Protein AF-A0A955KUT0-F1 (afdb_monomer)

Nearest PDB structures (foldseek):
  3pyw-assembly1_A  TM=8.308E-01  e=7.543E-10  Bacillus anthracis
  6bt4-assembly1_A  TM=8.198E-01  e=1.229E-08  Bacillus anthracis
  7sv6-assembly1_A  TM=7.971E-01  e=4.943E-06  Paenibacillus alvei
  6cwi-assembly1_A  TM=7.310E-01  e=2.730E-06  Paenibacillus alvei
  7sv5-assembly2_B  TM=7.767E-01  e=2.181E-05  Paenibacillus alvei

Radius of gyration: 27.47 Å; Cα contacts (8 Å, |Δi|>4): 1047; chains: 1; bounding box: 74×102×63 Å

Mean predicted aligned error: 16.3 Å

Solvent-accessible surface area (backbone atoms only — not comparable to full-atom values): 28575 Å² total; per-residue (Å²): 136,85,90,85,89,86,88,87,82,87,88,79,90,79,84,79,80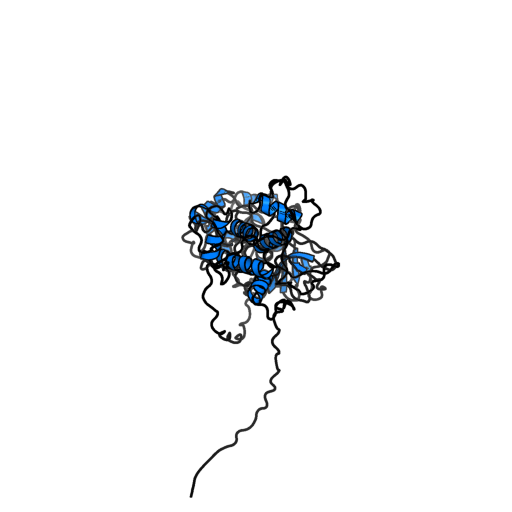,84,79,74,81,82,74,77,82,66,83,71,27,72,72,32,82,90,40,94,42,32,67,27,47,49,42,27,29,61,77,24,66,49,72,46,48,56,48,100,84,67,49,76,62,48,33,62,54,45,82,40,66,34,26,38,36,56,49,43,39,50,49,41,50,53,64,67,74,71,89,70,101,59,92,76,76,81,74,34,80,73,62,48,90,86,42,94,46,31,64,38,53,51,50,36,39,77,67,63,33,40,87,59,46,97,87,38,29,65,54,48,82,42,67,31,25,41,38,61,50,44,45,34,54,45,48,67,71,45,95,75,60,55,82,83,27,67,65,90,56,92,28,78,73,49,51,97,84,45,89,48,40,23,53,52,45,47,37,44,74,71,61,50,46,81,62,48,97,86,40,33,63,59,51,82,42,68,31,28,41,29,58,50,26,36,34,50,32,48,52,48,45,35,69,75,73,44,77,80,77,81,78,89,72,84,82,78,83,77,79,79,85,70,86,78,74,84,76,56,49,78,77,28,42,65,54,90,82,21,43,63,23,26,26,82,23,82,49,35,32,79,46,63,83,50,54,70,29,94,61,24,69,45,34,50,52,54,40,41,71,80,31,58,32,34,35,72,46,39,29,27,85,71,76,35,26,48,35,69,48,79,41,54,73,80,49,68,49,24,54,64,49,40,77,42,46,82,44,24,65,76,59,93,71,40,43,61,62,58,96,81,57,57,61,22,67,80,85,54,14,36,34,36,36,32,27,49,70,73,28,33,39,38,33,25,14,47,52,41,86,65,71,90,29,36,41,25,37,19,26,32,73,44,59,22,71,42,80,78,67,63,59,80,70,20,39,27,50,26,50,5,22,38,68,60,74,67,17,39,49,44,66,74,33,35,72,72,58,52,50,54,37,18,33,30,27,21,29,68,64,44,11,44,20,19,19,62,77,21,27,11,49,88,37,88,39,79,53,87,47,34,42,33,19,25,41,39,35,27,37,44,86,83,62,82,59,84,88,50,53,73,48,36,33,25,53,52,55,18,23,31,35,33,8,30,32,31,34,36,79,38,61,30,45,30,32,42,20,38,47,40,73,81,46,53,56,75,47,45,49,56,40,51,74,42,46,48,83,50,46,45,29,39,58,77,69,67,82,44,114

pLDDT: mean 85.84, std 17.96, range [28.67, 98.88]

Foldseek 3Di:
DDDDDDDDDDDDDDDDDPDDDDDDCQLQLVACVPPPLNVLVSLLCLQQVDAADADPVRHGPSHNQQFDFDFLLSLLVSLCSNLVDDDDPDDQDQQAPPADPPDPSNRSVSVLCVLVLDDDDPVSHNRRGDGDFQLNSLSNNDSSQDPDDLVVQLDDDQAPPLDSPDPSRSSVSVCVVLVLDDPDPVRHNPRGHGDGSSNSSSSSSSSSCCRVPNHDDPDDDDDDDDDDDDPDDQAAQVLADDDLRFGQAGCPALFQAWCLPFAFDPLFVLQLVQLVVQPFFAAEQAFQPLQGFFAEEEDEPPQQFFAEAASVVSLADGDPSHHSADLPFDFRDDQFGKGWYAHSHQRKIKIFTRWDRDPPHIYTHHIYMDRSRDSDARAAAHDHSWQQSDDQQSQAAEPVQLVVLADRTAHEDAGQDAAQKAFPVGRHFDDPHHPPSHHGFFWFKAQRPPPDLPPADGSCSNVNVCSSTSNHGHTHNDRRNYTHHHHHNPGDVVNVVVSRPHTSVSMTTGDDGDMGD

Secondary structure (DSSP, 8-state):
-----------------------------TTTTTSTTHHHHHHHHHTT-----B-TTS-B-S---TTSBPBHHHHHHHHHHHHT----SS------TT--TTSTTHHHHHHHHHTTS----TTS---TTSBPBHHHHHHHHHHHHS---GGGG-SPPSSTT--TT-TTHHHHHHHHHTTS----TTS---TTSBPBHHHHHHHHHHHHHHHHH-SPPSSPPP-PPPPPPPPPPPP--TT--EETTEESS-TTSTTT---TTSPBPTTHHHHHHHHHTT-SB-EEE--TTSSSSB-EEEE-TTSPPB-EEESSGGGS---TT-B---TTPPPPSSSS--EEEEETTTTEEEEEES-EE-SSSEEESEEEEEETT--PPPPTT---SSTTS--TGGG-B-HHHHHHT---SPEEEEES---S-B-TT----------TTSPPBT-EEEE-TTS--TT--HHHHHHHHHHHHT-EEEEEESSTTEEEBB--TT--HHHHHGGGGSBGGGEEEBP-S--B-

Sequence (517 aa):
MKTKIAALLSGLTLFVAMLTPSMAVVADFTDTQTHWGKEYVNYVHAECGIDGYKDANGNLLYQFRPDNTITRAELVAMTLKCHGGKDHDGVIINPFSDVQNSDWFYYPAMFAYGFNWIEGYTDGTFKPHQNINRAEALKIIIEAYTDFDSAGWDGDSNYTDVNNNLWAKAYINYASSKNYVSGYSDGTFRPGNNITRAEAAKILSLIHEETTYGNPAPEPQPEQEEPEPTPEEPVNTAGSPTVEGCPVFPSDNPWNTDISSYPVHENSDNYIASILAGRETLHPDFGGNGEYGIPYVTVNGDQPKVPVEAYYGDESDLPAEGYPIPADAPVEGGSDKHVLVIDTDNCMLYETWDSTYVGPGWSVGSAAIFDLMSNALRPDGWTSADAAGLPVFAGLIRYNEAEAGEINHAIRFTASHTQKAYIHPATHFASSSTDPNLPPMGLRLRLKADFDTSGYTGHAKVILEALKKYGMILADNGSDWYITGASDPRWDDDDLGQLKSVPGSAFEVVYTGELHT

Structure (mmCIF, N/CA/C/O backbone):
data_AF-A0A955KUT0-F1
#
_entry.id   AF-A0A955KUT0-F1
#
loop_
_atom_site.group_PDB
_atom_site.id
_atom_site.type_symbol
_atom_site.label_atom_id
_atom_site.label_alt_id
_atom_site.label_comp_id
_atom_site.label_asym_id
_atom_site.label_entity_id
_atom_site.label_seq_id
_atom_site.pdbx_PDB_ins_code
_atom_site.Cartn_x
_atom_site.Cartn_y
_atom_site.Cartn_z
_atom_site.occupancy
_atom_site.B_iso_or_equiv
_atom_site.auth_seq_id
_atom_site.auth_comp_id
_atom_site.auth_asym_id
_atom_site.auth_atom_id
_atom_site.pdbx_PDB_model_num
ATOM 1 N N . MET A 1 1 ? 31.287 -77.016 5.274 1.00 37.09 1 MET A N 1
ATOM 2 C CA . MET A 1 1 ? 32.047 -75.898 4.677 1.00 37.09 1 MET A CA 1
ATOM 3 C C . MET A 1 1 ? 31.038 -74.805 4.319 1.00 37.09 1 MET A C 1
ATOM 5 O O . MET A 1 1 ? 30.175 -75.076 3.506 1.00 37.09 1 MET A O 1
ATOM 9 N N . LYS A 1 2 ? 31.116 -73.648 4.997 1.00 35.78 2 LYS A N 1
ATOM 10 C CA . LYS A 1 2 ? 30.579 -72.308 4.642 1.00 35.78 2 LYS A CA 1
ATOM 11 C C . LYS A 1 2 ? 29.055 -72.091 4.415 1.00 35.78 2 LYS A C 1
ATOM 13 O O . LYS A 1 2 ? 28.543 -72.234 3.319 1.00 35.78 2 LYS A O 1
ATOM 18 N N . THR A 1 3 ? 28.384 -71.698 5.501 1.00 38.31 3 THR A N 1
ATOM 19 C CA . THR A 1 3 ? 27.603 -70.457 5.765 1.00 38.31 3 THR A CA 1
ATOM 20 C C . THR A 1 3 ? 26.960 -69.610 4.629 1.00 38.31 3 THR A C 1
ATOM 22 O O . THR A 1 3 ? 27.694 -69.057 3.818 1.00 38.31 3 THR A O 1
ATOM 25 N N . LYS A 1 4 ? 25.633 -69.346 4.735 1.00 37.31 4 LYS A N 1
ATOM 26 C CA . LYS A 1 4 ? 24.918 -68.033 4.925 1.00 37.31 4 LYS A CA 1
ATOM 27 C C . LYS A 1 4 ? 23.597 -67.843 4.124 1.00 37.31 4 LYS A C 1
ATOM 29 O O . LYS A 1 4 ? 23.610 -67.664 2.918 1.00 37.31 4 LYS A O 1
ATOM 34 N N . ILE A 1 5 ? 22.493 -67.863 4.885 1.00 42.00 5 ILE A N 1
ATOM 35 C CA . ILE A 1 5 ? 21.281 -66.998 4.960 1.00 42.00 5 ILE A CA 1
ATOM 36 C C . ILE A 1 5 ? 21.056 -65.915 3.875 1.00 42.00 5 ILE A C 1
ATOM 38 O O . ILE A 1 5 ? 21.932 -65.075 3.704 1.00 42.00 5 ILE A O 1
ATOM 42 N N . ALA A 1 6 ? 19.823 -65.821 3.333 1.00 32.72 6 ALA A N 1
ATOM 43 C CA . ALA A 1 6 ? 18.983 -64.597 3.322 1.00 32.72 6 ALA A CA 1
ATOM 44 C C . ALA A 1 6 ? 17.555 -64.854 2.781 1.00 32.72 6 ALA A C 1
ATOM 46 O O . ALA A 1 6 ? 17.366 -65.621 1.841 1.00 32.72 6 ALA A O 1
ATOM 47 N N . ALA A 1 7 ? 16.568 -64.216 3.419 1.00 36.62 7 ALA A N 1
ATOM 48 C CA . ALA A 1 7 ? 15.127 -64.302 3.176 1.00 36.62 7 ALA A CA 1
ATOM 49 C C . ALA A 1 7 ? 14.648 -63.321 2.083 1.00 36.62 7 ALA A C 1
ATOM 51 O O . ALA A 1 7 ? 15.229 -62.250 1.928 1.00 36.62 7 ALA A O 1
ATOM 52 N N . LEU A 1 8 ? 13.563 -63.669 1.376 1.00 35.00 8 LEU A N 1
ATOM 53 C CA . LEU A 1 8 ? 12.829 -62.788 0.457 1.00 35.00 8 LEU A CA 1
ATOM 54 C C . LEU A 1 8 ? 11.519 -62.321 1.115 1.00 35.00 8 LEU A C 1
ATOM 56 O O . LEU A 1 8 ? 10.716 -63.157 1.530 1.00 35.00 8 LEU A O 1
ATOM 60 N N . LEU A 1 9 ? 11.305 -61.002 1.167 1.00 34.81 9 LEU A N 1
ATOM 61 C CA . LEU A 1 9 ? 10.037 -60.347 1.508 1.00 34.81 9 LEU A CA 1
ATOM 62 C C . LEU A 1 9 ? 9.403 -59.739 0.242 1.00 34.81 9 LEU A C 1
ATOM 64 O O . LEU A 1 9 ? 10.104 -59.340 -0.686 1.00 34.81 9 LEU A O 1
ATOM 68 N N . SER A 1 10 ? 8.071 -59.711 0.230 1.00 35.06 10 SER A N 1
ATOM 69 C CA . SER A 1 10 ? 7.165 -59.346 -0.865 1.00 35.06 10 SER A CA 1
ATOM 70 C C . SER A 1 10 ? 7.257 -57.886 -1.319 1.00 35.06 10 SER A C 1
ATOM 72 O O . SER A 1 10 ? 7.332 -56.982 -0.490 1.00 35.06 10 SER A O 1
ATOM 74 N N . GLY A 1 11 ? 7.153 -57.670 -2.634 1.00 34.97 11 GLY A N 1
ATOM 75 C CA . GLY A 1 11 ? 7.090 -56.352 -3.263 1.00 34.97 11 GLY A CA 1
ATOM 76 C C . GLY A 1 11 ? 5.711 -55.690 -3.175 1.00 34.97 11 GLY A C 1
ATOM 77 O O . GLY A 1 11 ? 4.688 -56.329 -3.414 1.00 34.97 11 GLY A O 1
ATOM 78 N N . LEU A 1 12 ? 5.728 -54.390 -2.884 1.00 33.31 12 LEU A N 1
ATOM 79 C CA . LEU A 1 12 ? 4.635 -53.439 -3.063 1.00 33.31 12 LEU A CA 1
ATOM 80 C C . LEU A 1 12 ? 5.104 -52.438 -4.129 1.00 33.31 12 LEU A C 1
ATOM 82 O O . LEU A 1 12 ? 6.164 -51.832 -3.983 1.00 33.31 12 LEU A O 1
ATOM 86 N N . THR A 1 13 ? 4.375 -52.325 -5.236 1.00 36.69 13 THR A N 1
ATOM 87 C CA . THR A 1 13 ? 4.730 -51.450 -6.361 1.00 36.69 13 THR A CA 1
ATOM 88 C C . THR A 1 13 ? 4.128 -50.066 -6.120 1.00 36.69 13 THR A C 1
ATOM 90 O O . THR A 1 13 ? 2.911 -49.914 -6.172 1.00 36.69 13 THR A O 1
ATOM 93 N N . LEU A 1 14 ? 4.974 -49.076 -5.828 1.00 32.03 14 LEU A N 1
ATOM 94 C CA . LEU A 1 14 ? 4.592 -47.671 -5.675 1.00 32.03 14 LEU A CA 1
ATOM 95 C C . LEU A 1 14 ? 4.665 -46.982 -7.049 1.00 32.03 14 LEU A C 1
ATOM 97 O O . LEU A 1 14 ? 5.714 -46.995 -7.693 1.00 32.03 14 LEU A O 1
ATOM 101 N N . PHE A 1 15 ? 3.551 -46.413 -7.508 1.00 34.66 15 PHE A N 1
ATOM 102 C CA . PHE A 1 15 ? 3.504 -45.526 -8.671 1.00 34.66 15 PHE A CA 1
ATOM 103 C C . PHE A 1 15 ? 3.925 -44.130 -8.194 1.00 34.66 15 PHE A C 1
ATOM 105 O O . PHE A 1 15 ? 3.167 -43.467 -7.493 1.00 34.66 15 PHE A O 1
ATOM 112 N N . VAL A 1 16 ? 5.146 -43.705 -8.521 1.00 33.12 16 VAL A N 1
ATOM 113 C CA . VAL A 1 16 ? 5.598 -42.324 -8.296 1.00 33.12 16 VAL A CA 1
ATOM 114 C C . VAL A 1 16 ? 5.076 -41.484 -9.458 1.00 33.12 16 VAL A C 1
ATOM 116 O O . VAL A 1 16 ? 5.517 -41.657 -10.595 1.00 33.12 16 VAL A O 1
ATOM 119 N N . ALA A 1 17 ? 4.111 -40.606 -9.188 1.00 39.72 17 ALA A N 1
ATOM 120 C CA . ALA A 1 17 ? 3.784 -39.516 -10.094 1.00 39.72 17 ALA A CA 1
ATOM 121 C C . ALA A 1 17 ? 4.970 -38.542 -10.083 1.00 39.72 17 ALA A C 1
ATOM 123 O O . ALA A 1 17 ? 5.300 -37.980 -9.042 1.00 39.72 17 ALA A O 1
ATOM 124 N N . MET A 1 18 ? 5.653 -38.391 -11.219 1.00 35.41 18 MET A N 1
ATOM 125 C CA . MET A 1 18 ? 6.660 -37.345 -11.385 1.00 35.41 18 MET A CA 1
ATOM 126 C C . MET A 1 18 ? 5.935 -35.997 -11.400 1.00 35.41 18 MET A C 1
ATOM 128 O O . MET A 1 18 ? 5.370 -35.613 -12.422 1.00 35.41 18 MET A O 1
ATOM 132 N N . LEU A 1 19 ? 5.925 -35.308 -10.262 1.00 37.16 19 LEU A N 1
ATOM 133 C CA . LEU A 1 19 ? 5.653 -33.878 -10.207 1.00 37.16 19 LEU A CA 1
ATOM 134 C C . LEU A 1 19 ? 6.849 -33.172 -10.847 1.00 37.16 19 LEU A C 1
ATOM 136 O O . LEU A 1 19 ? 7.969 -33.234 -10.343 1.00 37.16 19 LEU A O 1
ATOM 140 N N . THR A 1 20 ? 6.631 -32.559 -12.005 1.00 31.55 20 THR A N 1
ATOM 141 C CA . THR A 1 20 ? 7.570 -31.582 -12.553 1.00 31.55 20 THR A CA 1
ATOM 142 C C . THR A 1 20 ? 7.417 -30.296 -11.743 1.00 31.55 20 THR A C 1
ATOM 144 O O . THR A 1 20 ? 6.287 -29.807 -11.665 1.00 31.55 20 THR A O 1
ATOM 147 N N . PRO A 1 21 ? 8.483 -29.736 -11.149 1.00 35.56 21 PRO A N 1
ATOM 148 C CA . PRO A 1 21 ? 8.384 -28.440 -10.494 1.00 35.56 21 PRO A CA 1
ATOM 149 C C . PRO A 1 21 ? 7.960 -27.384 -11.523 1.00 35.56 21 PRO A C 1
ATOM 151 O O . PRO A 1 21 ? 8.499 -27.329 -12.632 1.00 35.56 21 PRO A O 1
ATOM 154 N N . SER A 1 22 ? 6.963 -26.578 -11.158 1.00 36.75 22 SER A N 1
ATOM 155 C CA . SER A 1 22 ? 6.625 -25.357 -11.882 1.00 36.75 22 SER A CA 1
ATOM 156 C C . SER A 1 22 ? 7.764 -24.372 -11.653 1.00 36.75 22 SER A C 1
ATOM 158 O O . SER A 1 22 ? 7.984 -23.942 -10.526 1.00 36.75 22 SER A O 1
ATOM 160 N N . MET A 1 23 ? 8.529 -24.062 -12.699 1.00 35.06 23 MET A N 1
ATOM 161 C CA . MET A 1 23 ? 9.518 -22.993 -12.624 1.00 35.06 23 MET A CA 1
ATOM 162 C C . MET A 1 23 ? 8.781 -21.667 -12.445 1.00 35.06 23 MET A C 1
ATOM 164 O O . MET A 1 23 ? 7.916 -21.339 -13.259 1.00 35.06 23 MET A O 1
ATOM 168 N N . ALA A 1 24 ? 9.147 -20.900 -11.416 1.00 39.31 24 ALA A N 1
ATOM 169 C CA . ALA A 1 24 ? 8.944 -19.460 -11.436 1.00 39.31 24 ALA A CA 1
ATOM 170 C C . ALA A 1 24 ? 9.502 -18.948 -12.769 1.00 39.31 24 ALA A C 1
ATOM 172 O O . ALA A 1 24 ? 10.635 -19.277 -13.143 1.00 39.31 24 ALA A O 1
ATOM 173 N N . VAL A 1 25 ? 8.695 -18.214 -13.532 1.00 38.66 25 VAL A N 1
ATOM 174 C CA . VAL A 1 25 ? 9.178 -17.586 -14.758 1.00 38.66 25 VAL A CA 1
ATOM 175 C C . VAL A 1 25 ? 10.041 -16.410 -14.322 1.00 38.66 25 VAL A C 1
ATOM 177 O O . VAL A 1 25 ? 9.584 -15.279 -14.254 1.00 38.66 25 VAL A O 1
ATOM 180 N N . VAL A 1 26 ? 11.311 -16.688 -14.019 1.00 42.19 26 VAL A N 1
ATOM 181 C CA . VAL A 1 26 ? 12.374 -15.692 -14.154 1.00 42.19 26 VAL A CA 1
ATOM 182 C C . VAL A 1 26 ? 12.185 -15.115 -15.551 1.00 42.19 26 VAL A C 1
ATOM 184 O O . VAL A 1 26 ? 12.138 -15.888 -16.515 1.00 42.19 26 VAL A O 1
ATOM 187 N N . ALA A 1 27 ? 12.033 -13.800 -15.702 1.00 49.31 27 ALA A N 1
ATOM 188 C CA . ALA A 1 27 ? 12.147 -13.212 -17.027 1.00 49.31 27 ALA A CA 1
ATOM 189 C C . ALA A 1 27 ? 13.583 -13.443 -17.499 1.00 49.31 27 ALA A C 1
ATOM 191 O O . ALA A 1 27 ? 14.506 -12.690 -17.199 1.00 49.31 27 ALA A O 1
ATOM 192 N N . ASP A 1 28 ? 13.788 -14.560 -18.188 1.00 63.03 28 ASP A N 1
ATOM 193 C CA . ASP A 1 28 ? 15.094 -14.975 -18.652 1.00 63.03 28 ASP A CA 1
ATOM 194 C C . ASP A 1 28 ? 15.372 -14.167 -19.917 1.00 63.03 28 ASP A C 1
ATOM 196 O O . ASP A 1 28 ? 15.077 -14.593 -21.040 1.00 63.03 28 ASP A O 1
ATOM 200 N N . PHE A 1 29 ? 15.845 -12.926 -19.729 1.00 80.56 29 PHE A N 1
ATOM 201 C CA . PHE A 1 29 ? 16.262 -12.094 -20.845 1.00 80.56 29 PHE A CA 1
ATOM 202 C C . PHE A 1 29 ? 17.262 -12.899 -21.660 1.00 80.56 29 PHE A C 1
ATOM 204 O O . PHE A 1 29 ? 18.336 -13.298 -21.200 1.00 80.56 29 PHE A O 1
ATOM 211 N N . THR A 1 30 ? 16.877 -13.172 -22.900 1.00 84.25 30 THR A N 1
ATOM 212 C CA . THR A 1 30 ? 17.580 -14.137 -23.745 1.00 84.25 30 THR A CA 1
ATOM 213 C C . THR A 1 30 ? 19.044 -13.755 -23.967 1.00 84.25 30 THR A C 1
ATOM 215 O O . THR A 1 30 ? 19.879 -14.622 -24.215 1.00 84.25 30 THR A O 1
ATOM 218 N N . ASP A 1 31 ? 19.363 -12.468 -23.831 1.00 89.25 31 ASP A N 1
ATOM 219 C CA . ASP A 1 31 ? 20.676 -11.866 -24.012 1.00 89.25 31 ASP A CA 1
ATOM 220 C C . ASP A 1 31 ? 21.478 -11.648 -22.714 1.00 89.25 31 ASP A C 1
ATOM 222 O O . ASP A 1 31 ? 22.611 -11.173 -22.792 1.00 89.25 31 ASP A O 1
ATOM 226 N N . THR A 1 32 ? 20.962 -12.026 -21.536 1.00 88.06 32 THR A N 1
ATOM 227 C CA . THR A 1 32 ? 21.697 -11.915 -20.258 1.00 88.06 32 THR A CA 1
ATOM 228 C C . THR A 1 32 ? 22.049 -13.252 -19.613 1.00 88.06 32 THR A C 1
ATOM 230 O O . THR A 1 32 ? 22.862 -13.266 -18.693 1.00 88.06 32 THR A O 1
ATOM 233 N N . GLN A 1 33 ? 21.541 -14.379 -20.125 1.00 82.31 33 GLN A N 1
ATOM 234 C CA . GLN A 1 33 ? 21.724 -15.720 -19.543 1.00 82.31 33 GLN A CA 1
ATOM 235 C C . GLN A 1 33 ? 23.169 -16.083 -19.158 1.00 82.31 33 GLN A C 1
ATOM 237 O O . GLN A 1 33 ? 23.384 -16.775 -18.164 1.00 82.31 33 GLN A O 1
ATOM 242 N N . THR A 1 34 ? 24.161 -15.631 -19.932 1.00 83.75 34 THR A N 1
ATOM 243 C CA . THR A 1 34 ? 25.597 -15.856 -19.667 1.00 83.75 34 THR A CA 1
ATOM 244 C C . THR A 1 34 ? 26.372 -14.560 -19.412 1.00 83.75 34 THR A C 1
ATOM 246 O O . THR A 1 34 ? 27.602 -14.554 -19.463 1.00 83.75 34 THR A O 1
ATOM 249 N N . HIS A 1 35 ? 25.676 -13.439 -19.229 1.00 90.50 35 HIS A N 1
ATOM 250 C CA . HIS A 1 35 ? 26.270 -12.115 -19.077 1.00 90.50 35 HIS A CA 1
ATOM 251 C C . HIS A 1 35 ? 26.646 -11.861 -17.608 1.00 90.50 35 HIS A C 1
ATOM 253 O O . HIS A 1 35 ? 25.910 -12.242 -16.704 1.00 90.50 35 HIS A O 1
ATOM 259 N N . TRP A 1 36 ? 27.766 -11.173 -17.342 1.00 83.94 36 TRP A N 1
ATOM 260 C CA . TRP A 1 36 ? 28.232 -10.893 -15.967 1.00 83.94 36 TRP A CA 1
ATOM 261 C C . TRP A 1 36 ? 27.201 -10.123 -15.132 1.00 83.94 36 TRP A C 1
ATOM 263 O O . TRP A 1 36 ? 27.174 -10.221 -13.911 1.00 83.94 36 TRP A O 1
ATOM 273 N N . GLY A 1 37 ? 26.375 -9.333 -15.815 1.00 82.00 37 GLY A N 1
ATOM 274 C CA . GLY A 1 37 ? 25.331 -8.522 -15.214 1.00 82.00 37 GLY A CA 1
ATOM 275 C C . GLY A 1 37 ? 24.023 -9.262 -14.954 1.00 82.00 37 GLY A C 1
ATOM 276 O O . GLY A 1 37 ? 23.087 -8.601 -14.535 1.00 82.00 37 GLY A O 1
ATOM 277 N N . LYS A 1 38 ? 23.931 -10.573 -15.229 1.00 85.19 38 LYS A N 1
ATOM 278 C CA . LYS A 1 38 ? 22.680 -11.342 -15.134 1.00 85.19 38 LYS A CA 1
ATOM 279 C C . LYS A 1 38 ? 21.958 -11.111 -13.811 1.00 85.19 38 LYS A C 1
ATOM 281 O O . LYS A 1 38 ? 20.808 -10.703 -13.833 1.00 85.19 38 LYS A O 1
ATOM 286 N N . GLU A 1 39 ? 22.652 -11.307 -12.694 1.00 80.69 39 GLU A N 1
ATOM 287 C CA . GLU A 1 39 ? 22.048 -11.194 -11.363 1.00 80.69 39 GLU A CA 1
ATOM 288 C C . GLU A 1 39 ? 21.537 -9.777 -11.089 1.00 80.69 39 GLU A C 1
ATOM 290 O O . GLU A 1 39 ? 20.421 -9.606 -10.623 1.00 80.69 39 GLU A O 1
ATOM 295 N N . TYR A 1 40 ? 22.286 -8.745 -11.486 1.00 87.56 40 TYR A N 1
ATOM 296 C CA . TYR A 1 40 ? 21.843 -7.358 -11.327 1.00 87.56 40 TYR A CA 1
ATOM 297 C C . TYR A 1 40 ? 20.670 -7.005 -12.239 1.00 87.56 40 TYR A C 1
ATOM 299 O O . TYR A 1 40 ? 19.805 -6.230 -11.855 1.00 87.56 40 TYR A O 1
ATOM 307 N N . VAL A 1 41 ? 20.646 -7.549 -13.458 1.00 89.81 41 VAL A N 1
ATOM 308 C CA . VAL A 1 41 ? 19.535 -7.363 -14.395 1.00 89.81 41 VAL A CA 1
ATOM 309 C C . VAL A 1 41 ? 18.277 -8.039 -13.870 1.00 89.81 41 VAL A C 1
ATOM 311 O O . VAL A 1 41 ? 17.214 -7.431 -13.900 1.00 89.81 41 VAL A O 1
ATOM 314 N N . ASN A 1 42 ? 18.410 -9.268 -13.380 1.00 83.00 42 ASN A N 1
ATOM 315 C CA . ASN A 1 42 ? 17.316 -10.007 -12.770 1.00 83.00 42 ASN A CA 1
ATOM 316 C C . ASN A 1 42 ? 16.805 -9.275 -11.532 1.00 83.00 42 ASN A C 1
ATOM 318 O O . ASN A 1 42 ? 15.601 -9.111 -11.405 1.00 83.00 42 ASN A O 1
ATOM 322 N N . TYR A 1 43 ? 17.710 -8.758 -10.697 1.00 83.50 43 TYR A N 1
ATOM 323 C CA . TYR A 1 43 ? 17.361 -7.943 -9.540 1.00 83.50 43 TYR A CA 1
ATOM 324 C C . TYR A 1 43 ? 16.568 -6.704 -9.950 1.00 83.50 43 TYR A C 1
ATOM 326 O O . TYR A 1 43 ? 15.443 -6.532 -9.518 1.00 83.50 43 TYR A O 1
ATOM 334 N N . VAL A 1 44 ? 17.092 -5.840 -10.829 1.00 85.44 44 VAL A N 1
ATOM 335 C CA . VAL A 1 44 ? 16.349 -4.617 -11.190 1.00 85.44 44 VAL A CA 1
ATOM 336 C C . VAL A 1 44 ? 15.072 -4.912 -11.975 1.00 85.44 44 VAL A C 1
ATOM 338 O O . VAL A 1 44 ? 14.177 -4.074 -12.037 1.00 85.44 44 VAL A O 1
ATOM 341 N N . HIS A 1 45 ? 14.980 -6.076 -12.612 1.00 85.19 45 HIS A N 1
ATOM 342 C CA . HIS A 1 45 ? 13.739 -6.520 -13.216 1.00 85.19 45 HIS A CA 1
ATOM 343 C C . HIS A 1 45 ? 12.712 -6.920 -12.154 1.00 85.19 45 HIS A C 1
ATOM 345 O O . HIS A 1 45 ? 11.594 -6.432 -12.236 1.00 85.19 45 HIS A O 1
ATOM 351 N N . ALA A 1 46 ? 13.112 -7.738 -11.179 1.00 75.19 46 ALA A N 1
ATOM 352 C CA . ALA A 1 46 ? 12.244 -8.286 -10.139 1.00 75.19 46 ALA A CA 1
ATOM 353 C C . ALA A 1 46 ? 11.899 -7.289 -9.022 1.00 75.19 46 ALA A C 1
ATOM 355 O O . ALA A 1 46 ? 10.805 -7.323 -8.496 1.00 75.19 46 ALA A O 1
ATOM 356 N N . GLU A 1 47 ? 12.819 -6.401 -8.655 1.00 80.19 47 GLU A N 1
ATOM 357 C CA . GLU A 1 47 ? 12.643 -5.485 -7.516 1.00 80.19 47 GLU A CA 1
ATOM 358 C C . GLU A 1 47 ? 12.226 -4.081 -7.965 1.00 80.19 47 GLU A C 1
ATOM 360 O O . GLU A 1 47 ? 11.673 -3.298 -7.203 1.00 80.19 47 GLU A O 1
ATOM 365 N N . CYS A 1 48 ? 12.528 -3.728 -9.217 1.00 82.94 48 CYS A N 1
ATOM 366 C CA . CYS A 1 48 ? 12.306 -2.384 -9.750 1.00 82.94 48 CYS A CA 1
ATOM 367 C C . CYS A 1 48 ? 11.422 -2.374 -11.005 1.00 82.94 48 CYS A C 1
ATOM 369 O O . CYS A 1 48 ? 11.270 -1.332 -11.654 1.00 82.94 48 CYS A O 1
ATOM 371 N N . GLY A 1 49 ? 10.891 -3.530 -11.420 1.00 83.44 49 GLY A N 1
ATOM 372 C CA . GLY A 1 49 ? 10.099 -3.684 -12.639 1.00 83.44 49 GLY A CA 1
ATOM 373 C C . GLY A 1 49 ? 10.828 -3.248 -13.916 1.00 83.44 49 GLY A C 1
ATOM 374 O O . GLY A 1 49 ? 10.189 -2.873 -14.904 1.00 83.44 49 GLY A O 1
ATOM 375 N N . ILE A 1 50 ? 12.163 -3.172 -13.938 1.00 87.56 50 ILE A N 1
ATOM 376 C CA . ILE A 1 50 ? 12.895 -2.683 -15.112 1.00 87.56 50 ILE A CA 1
ATOM 377 C C . ILE A 1 50 ? 12.878 -3.760 -16.201 1.00 87.56 50 ILE A C 1
ATOM 379 O O . ILE A 1 50 ? 13.666 -4.703 -16.214 1.00 87.56 50 ILE A O 1
ATOM 383 N N . ASP A 1 51 ? 11.984 -3.569 -17.165 1.00 82.81 51 ASP A N 1
ATOM 384 C CA . ASP A 1 51 ? 11.839 -4.443 -18.322 1.00 82.81 51 ASP A CA 1
ATOM 385 C C . ASP A 1 51 ? 12.981 -4.314 -19.341 1.00 82.81 51 ASP A C 1
ATOM 387 O O . ASP A 1 51 ? 13.764 -3.353 -19.388 1.00 82.81 51 ASP A O 1
ATOM 391 N N . GLY A 1 52 ? 13.018 -5.293 -20.241 1.00 80.62 52 GLY A N 1
ATOM 392 C CA . GLY A 1 52 ? 13.752 -5.216 -21.495 1.00 80.62 52 GLY A CA 1
ATOM 393 C C . GLY A 1 52 ? 13.058 -4.323 -22.526 1.00 80.62 52 GLY A C 1
ATOM 394 O O . GLY A 1 52 ? 12.025 -3.699 -22.289 1.00 80.62 52 GLY A O 1
ATOM 395 N N . TYR A 1 53 ? 13.632 -4.266 -23.722 1.00 80.75 53 TYR A N 1
ATOM 396 C CA . TYR A 1 53 ? 13.088 -3.439 -24.795 1.00 80.75 53 TYR A CA 1
ATOM 397 C C . TYR A 1 53 ? 11.763 -4.004 -25.316 1.00 80.75 53 TYR A C 1
ATOM 399 O O . TYR A 1 53 ? 11.594 -5.218 -25.425 1.00 80.75 53 TYR A O 1
ATOM 407 N N . LYS A 1 54 ? 10.850 -3.108 -25.696 1.00 81.12 54 LYS A N 1
ATOM 408 C CA . LYS A 1 54 ? 9.594 -3.441 -26.377 1.00 81.12 54 LYS A CA 1
ATOM 409 C C . LYS A 1 54 ? 9.725 -3.229 -27.889 1.00 81.12 54 LYS A C 1
ATOM 411 O O . LYS A 1 54 ? 10.557 -2.439 -28.346 1.00 81.12 54 LYS A O 1
ATOM 416 N N . ASP A 1 55 ? 8.939 -3.959 -28.673 1.00 78.62 55 ASP A N 1
ATOM 417 C CA . ASP A 1 55 ? 8.790 -3.714 -30.106 1.00 78.62 55 ASP A CA 1
ATOM 418 C C . ASP A 1 55 ? 7.911 -2.476 -30.377 1.00 78.62 55 ASP A C 1
ATOM 420 O O . ASP A 1 55 ? 7.381 -1.843 -29.464 1.00 78.62 55 ASP A O 1
ATOM 424 N N . ALA A 1 56 ? 7.746 -2.113 -31.652 1.00 75.62 56 ALA A N 1
ATOM 425 C CA . ALA A 1 56 ? 6.943 -0.953 -32.053 1.00 75.62 56 ALA A CA 1
ATOM 426 C C . ALA A 1 56 ? 5.442 -1.074 -31.712 1.00 75.62 56 ALA A C 1
ATOM 428 O O . ALA A 1 56 ? 4.726 -0.079 -31.787 1.00 75.62 56 ALA A O 1
ATOM 429 N N . ASN A 1 57 ? 4.972 -2.272 -31.358 1.00 73.44 57 ASN A N 1
ATOM 430 C CA . ASN A 1 57 ? 3.596 -2.551 -30.962 1.00 73.44 57 ASN A CA 1
ATOM 431 C C . ASN A 1 57 ? 3.452 -2.683 -29.435 1.00 73.44 57 ASN A C 1
ATOM 433 O O . ASN A 1 57 ? 2.363 -2.988 -28.961 1.00 73.44 57 ASN A O 1
ATOM 437 N N . GLY A 1 58 ? 4.531 -2.465 -28.672 1.00 71.25 58 GLY A N 1
ATOM 438 C CA . GLY A 1 58 ? 4.536 -2.549 -27.213 1.00 71.25 58 GLY A CA 1
ATOM 439 C C . GLY A 1 58 ? 4.807 -3.945 -26.644 1.00 71.25 58 GLY A C 1
ATOM 440 O O . GLY A 1 58 ? 4.808 -4.092 -25.424 1.00 71.25 58 GLY A O 1
ATOM 441 N N . ASN A 1 59 ? 5.089 -4.958 -27.472 1.00 76.06 59 ASN A N 1
ATOM 442 C CA . ASN A 1 59 ? 5.377 -6.309 -26.979 1.00 76.06 59 ASN A CA 1
ATOM 443 C C . ASN A 1 59 ? 6.800 -6.394 -26.422 1.00 76.06 59 ASN A C 1
ATOM 445 O O . ASN A 1 59 ? 7.739 -5.914 -27.060 1.00 76.06 59 ASN A O 1
ATOM 449 N N . LEU A 1 60 ? 6.985 -7.054 -25.277 1.00 77.31 60 LEU A N 1
ATOM 450 C CA . LEU A 1 60 ? 8.313 -7.317 -24.721 1.00 77.31 60 LEU A CA 1
ATOM 451 C C . LEU A 1 60 ? 9.145 -8.181 -25.681 1.00 77.31 60 LEU A C 1
ATOM 453 O O . LEU A 1 60 ? 8.713 -9.240 -26.131 1.00 77.31 60 LEU A O 1
ATOM 457 N N . LEU A 1 61 ? 10.371 -7.739 -25.969 1.00 80.19 61 LEU A N 1
ATOM 458 C CA . LEU A 1 61 ? 11.330 -8.493 -26.782 1.00 80.19 61 LEU A CA 1
ATOM 459 C C . LEU A 1 61 ? 12.091 -9.551 -25.973 1.00 80.19 61 LEU A C 1
ATOM 461 O O . LEU A 1 61 ? 12.876 -10.292 -26.561 1.00 80.19 61 LEU A O 1
ATOM 465 N N . TYR A 1 62 ? 11.930 -9.572 -24.642 1.00 81.50 62 TYR A N 1
ATOM 466 C CA . TYR A 1 62 ? 12.754 -10.359 -23.713 1.00 81.50 62 TYR A CA 1
ATOM 467 C C . TYR A 1 62 ? 14.262 -10.192 -23.981 1.00 81.50 62 TYR A C 1
ATOM 469 O O . TYR A 1 62 ? 15.050 -11.136 -23.901 1.00 81.50 62 TYR A O 1
ATOM 477 N N . GLN A 1 63 ? 14.658 -8.961 -24.324 1.00 85.75 63 GLN A N 1
ATOM 478 C CA . GLN A 1 63 ? 16.045 -8.539 -24.507 1.00 85.75 63 GLN A CA 1
ATOM 479 C C . GLN A 1 63 ? 16.324 -7.342 -23.611 1.00 85.75 63 GLN A C 1
ATOM 481 O O . GLN A 1 63 ? 15.716 -6.281 -23.791 1.00 85.75 63 GLN A O 1
ATOM 486 N N . PHE A 1 64 ? 17.260 -7.492 -22.682 1.00 89.19 64 PHE A N 1
ATOM 487 C CA . PHE A 1 64 ? 17.682 -6.400 -21.814 1.00 89.19 64 PHE A CA 1
ATOM 488 C C . PHE A 1 64 ? 18.680 -5.468 -22.507 1.00 89.19 64 PHE A C 1
ATOM 490 O O . PHE A 1 64 ? 18.752 -4.291 -22.180 1.00 89.19 64 PHE A O 1
ATOM 497 N N . ARG A 1 65 ? 19.427 -5.971 -23.495 1.00 93.31 65 ARG A N 1
ATOM 498 C CA . ARG A 1 65 ? 20.554 -5.327 -24.188 1.00 93.31 65 ARG A CA 1
ATOM 499 C C . ARG A 1 65 ? 21.611 -4.811 -23.204 1.00 93.31 65 ARG A C 1
ATOM 501 O O . ARG A 1 65 ? 21.865 -3.604 -23.151 1.00 93.31 65 ARG A O 1
ATOM 508 N N . PRO A 1 66 ? 22.230 -5.712 -22.418 1.00 92.44 66 PRO A N 1
ATOM 509 C CA . PRO A 1 66 ? 23.094 -5.346 -21.294 1.00 92.44 66 PRO A CA 1
ATOM 510 C C . PRO A 1 66 ? 24.322 -4.512 -21.694 1.00 92.44 66 PRO A C 1
ATOM 512 O O . PRO A 1 66 ? 24.742 -3.642 -20.932 1.00 92.44 66 PRO A O 1
ATOM 515 N N . ASP A 1 67 ? 24.855 -4.731 -22.898 1.00 93.25 67 ASP A N 1
ATOM 516 C CA . ASP A 1 67 ? 26.045 -4.045 -23.418 1.00 93.25 67 ASP A CA 1
ATOM 517 C C . ASP A 1 67 ? 25.736 -2.742 -24.172 1.00 93.25 67 ASP A C 1
ATOM 519 O O . ASP A 1 67 ? 26.651 -2.014 -24.568 1.00 93.25 67 ASP A O 1
ATOM 523 N N . ASN A 1 68 ? 24.457 -2.414 -24.376 1.00 94.25 68 ASN A N 1
ATOM 524 C CA . ASN A 1 68 ? 24.094 -1.147 -24.995 1.00 94.25 68 ASN A CA 1
ATOM 525 C C . ASN A 1 68 ? 24.348 0.005 -24.027 1.00 94.25 68 ASN A C 1
ATOM 527 O O . ASN A 1 68 ? 24.031 -0.075 -22.840 1.00 94.25 68 ASN A O 1
ATOM 531 N N . THR A 1 69 ? 24.853 1.117 -24.555 1.00 96.19 69 THR A N 1
ATOM 532 C CA . THR A 1 69 ? 24.846 2.387 -23.827 1.00 96.19 69 THR A CA 1
ATOM 533 C C . THR A 1 69 ? 23.418 2.894 -23.686 1.00 96.19 69 THR A C 1
ATOM 535 O O . THR A 1 69 ? 22.657 2.801 -24.650 1.00 96.19 69 THR A O 1
ATOM 538 N N . ILE A 1 70 ? 23.084 3.459 -22.529 1.00 96.12 70 ILE A N 1
ATOM 539 C CA . ILE A 1 70 ? 21.754 4.021 -22.265 1.00 96.12 70 ILE A CA 1
ATOM 540 C C . ILE A 1 70 ? 21.735 5.538 -22.391 1.00 96.12 70 ILE A C 1
ATOM 542 O O . ILE A 1 70 ? 22.727 6.227 -22.130 1.00 96.12 70 ILE A O 1
ATOM 546 N N . THR A 1 71 ? 20.577 6.057 -22.771 1.00 98.06 71 THR A N 1
ATOM 547 C CA . THR A 1 71 ? 20.307 7.489 -22.832 1.00 98.06 71 THR A CA 1
ATOM 548 C C . THR A 1 71 ? 20.023 8.078 -21.451 1.00 98.06 71 THR A C 1
ATOM 550 O O . THR A 1 71 ? 19.675 7.370 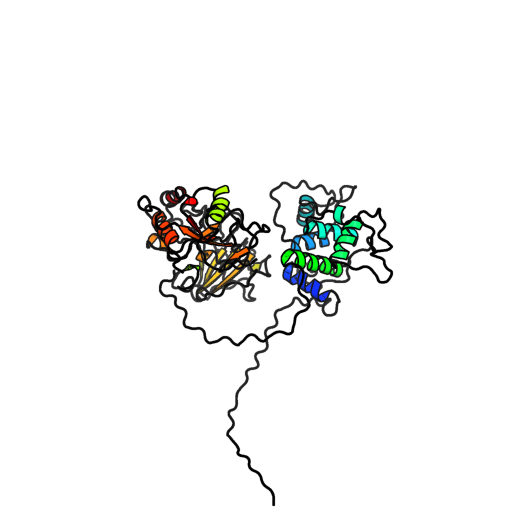-20.504 1.00 98.06 71 THR A O 1
ATOM 553 N N . ARG A 1 72 ? 20.149 9.404 -21.329 1.00 98.06 72 ARG A N 1
ATOM 554 C CA . ARG A 1 72 ? 19.789 10.138 -20.106 1.00 98.06 72 ARG A CA 1
ATOM 555 C C . ARG A 1 72 ? 18.329 9.920 -19.706 1.00 98.06 72 ARG A C 1
ATOM 557 O O . ARG A 1 72 ? 18.065 9.731 -18.524 1.00 98.06 72 ARG A O 1
ATOM 564 N N . ALA A 1 73 ? 17.405 9.910 -20.670 1.00 97.19 73 ALA A N 1
ATOM 565 C CA . ALA A 1 73 ? 15.991 9.644 -20.408 1.00 97.19 73 ALA A CA 1
ATOM 566 C C . ALA A 1 73 ? 15.756 8.223 -19.881 1.00 97.19 73 ALA A C 1
ATOM 568 O O . ALA A 1 73 ? 15.027 8.044 -18.911 1.00 97.19 73 ALA A O 1
ATOM 569 N N . GLU A 1 74 ? 16.401 7.220 -20.485 1.00 96.12 74 GLU A N 1
ATOM 570 C CA . GLU A 1 74 ? 16.299 5.827 -20.035 1.00 96.12 74 GLU A CA 1
ATOM 571 C C . GLU A 1 74 ? 16.862 5.641 -18.631 1.00 96.12 74 GLU A C 1
ATOM 573 O O . GLU A 1 74 ? 16.219 4.974 -17.828 1.00 96.12 74 GLU A O 1
ATOM 578 N N . LEU A 1 75 ? 18.011 6.250 -18.309 1.00 97.94 75 LEU A N 1
ATOM 579 C CA . LEU A 1 75 ? 18.554 6.153 -16.957 1.00 97.94 75 LEU A CA 1
ATOM 580 C C . LEU A 1 75 ? 17.611 6.792 -15.936 1.00 97.94 75 LEU A C 1
ATOM 582 O O . LEU A 1 75 ? 17.297 6.152 -14.945 1.00 97.94 75 LEU A O 1
ATOM 586 N N . VAL A 1 76 ? 17.143 8.022 -16.172 1.00 96.81 76 VAL A N 1
ATOM 587 C CA . VAL A 1 76 ? 16.247 8.708 -15.226 1.00 96.81 76 VAL A CA 1
ATOM 588 C C . VAL A 1 76 ? 14.948 7.927 -15.031 1.00 96.81 76 VAL A C 1
ATOM 590 O O . VAL A 1 76 ? 14.483 7.794 -13.905 1.00 96.81 76 VAL A O 1
ATOM 593 N N . ALA A 1 77 ? 14.393 7.357 -16.102 1.00 93.88 77 ALA A N 1
ATOM 594 C CA . ALA A 1 77 ? 13.215 6.504 -16.005 1.00 93.88 77 ALA A CA 1
ATOM 595 C C . ALA A 1 77 ? 13.491 5.208 -15.231 1.00 93.88 77 ALA A C 1
ATOM 597 O O . ALA A 1 77 ? 12.673 4.824 -14.403 1.00 93.88 77 ALA A O 1
ATOM 598 N N . MET A 1 78 ? 14.641 4.558 -15.452 1.00 95.06 78 MET A N 1
ATOM 599 C CA . MET A 1 78 ? 15.062 3.392 -14.666 1.00 95.06 78 MET A CA 1
ATOM 600 C C . MET A 1 78 ? 15.227 3.750 -13.185 1.00 95.06 78 MET A C 1
ATOM 602 O O . MET A 1 78 ? 14.694 3.050 -12.333 1.00 95.06 78 MET A O 1
ATOM 606 N N . THR A 1 79 ? 15.923 4.848 -12.877 1.00 96.00 79 THR A N 1
ATOM 607 C CA . THR A 1 79 ? 16.145 5.316 -11.504 1.00 96.00 79 THR A CA 1
ATOM 608 C C . THR A 1 79 ? 14.833 5.653 -10.811 1.00 96.00 79 THR A C 1
ATOM 610 O O . THR A 1 79 ? 14.620 5.184 -9.704 1.00 96.00 79 THR A O 1
ATOM 613 N N . LEU A 1 80 ? 13.926 6.392 -11.459 1.00 92.50 80 LEU A N 1
ATOM 614 C CA . LEU A 1 80 ? 12.615 6.697 -10.884 1.00 92.50 80 LEU A CA 1
ATOM 615 C C . LEU A 1 80 ? 11.794 5.432 -10.634 1.00 92.50 80 LEU A C 1
ATOM 617 O O . LEU A 1 80 ? 11.216 5.288 -9.561 1.00 92.50 80 LEU A O 1
ATOM 621 N N . LYS A 1 81 ? 11.765 4.517 -11.611 1.00 89.50 81 LYS A N 1
ATOM 622 C CA . LYS A 1 81 ? 11.008 3.270 -11.488 1.00 89.50 81 LYS A CA 1
ATOM 623 C C . LYS A 1 81 ? 11.500 2.440 -10.301 1.00 89.50 81 LYS A C 1
ATOM 625 O O . LYS A 1 81 ? 10.692 1.974 -9.516 1.00 89.50 81 LYS A O 1
ATOM 630 N N . CYS A 1 82 ? 12.816 2.346 -10.142 1.00 86.81 82 CYS A N 1
ATOM 631 C CA . CYS A 1 82 ? 13.456 1.629 -9.042 1.00 86.81 82 CYS A CA 1
ATOM 632 C C . CYS A 1 82 ? 13.346 2.370 -7.699 1.00 86.81 82 CYS A C 1
ATOM 634 O O . CYS A 1 82 ? 13.430 1.754 -6.648 1.00 86.81 82 CYS A O 1
ATOM 636 N N . HIS A 1 83 ? 13.211 3.699 -7.704 1.00 86.44 83 HIS A N 1
ATOM 637 C CA . HIS A 1 83 ? 13.089 4.503 -6.484 1.00 86.44 83 HIS A CA 1
ATOM 638 C C . HIS A 1 83 ? 11.672 4.459 -5.889 1.00 86.44 83 HIS A C 1
ATOM 640 O O . HIS A 1 83 ? 11.487 4.792 -4.724 1.00 86.44 83 HIS A O 1
ATOM 646 N N . GLY A 1 84 ? 10.658 4.091 -6.681 1.00 77.62 84 GLY A N 1
ATOM 647 C CA . GLY A 1 84 ? 9.265 4.047 -6.222 1.00 77.62 84 GLY A CA 1
ATOM 648 C C . GLY A 1 84 ? 8.615 5.426 -6.038 1.00 77.62 84 GLY A C 1
ATOM 649 O O . GLY A 1 84 ? 7.591 5.543 -5.367 1.00 77.62 84 GLY A O 1
ATOM 650 N N . GLY A 1 85 ? 9.188 6.483 -6.626 1.00 62.62 85 GLY A N 1
ATOM 651 C CA . GLY A 1 85 ? 8.677 7.853 -6.504 1.00 62.62 85 GLY A CA 1
ATOM 652 C C . GLY A 1 85 ? 7.281 8.034 -7.120 1.00 62.62 85 GLY A C 1
ATOM 653 O O . GLY A 1 85 ? 7.104 7.853 -8.327 1.00 62.62 85 GLY A O 1
ATOM 654 N N . LYS A 1 86 ? 6.302 8.432 -6.295 1.00 56.34 86 LYS A N 1
ATOM 655 C CA . LYS A 1 86 ? 4.928 8.804 -6.695 1.00 56.34 86 LYS A CA 1
ATOM 656 C C . LYS A 1 86 ? 4.786 10.323 -6.868 1.00 56.34 86 LYS A C 1
ATOM 658 O O . LYS A 1 86 ? 5.609 11.064 -6.343 1.00 56.34 86 LYS A O 1
ATOM 663 N N . ASP A 1 87 ? 3.762 10.758 -7.606 1.00 48.41 87 ASP A N 1
ATOM 664 C CA . ASP A 1 87 ? 3.518 12.148 -8.029 1.00 48.41 87 ASP A CA 1
ATOM 665 C C . ASP A 1 87 ? 3.884 13.224 -6.985 1.00 48.41 87 ASP A C 1
ATOM 667 O O . ASP A 1 87 ? 3.607 13.113 -5.794 1.00 48.41 87 ASP A O 1
ATOM 671 N N . HIS A 1 88 ? 4.486 14.314 -7.464 1.00 47.31 88 HIS A N 1
ATOM 672 C CA . HIS A 1 88 ? 4.765 15.505 -6.666 1.00 47.31 88 HIS A CA 1
ATOM 673 C C . HIS A 1 88 ? 3.566 16.464 -6.757 1.00 47.31 88 HIS A C 1
ATOM 675 O O . HIS A 1 88 ? 3.285 16.978 -7.841 1.00 47.31 88 HIS A O 1
ATOM 681 N N . ASP A 1 89 ? 2.917 16.782 -5.631 1.00 39.75 89 ASP A N 1
ATOM 682 C CA . ASP A 1 89 ? 1.713 17.642 -5.518 1.00 39.75 89 ASP A CA 1
ATOM 683 C C . ASP A 1 89 ? 1.921 19.139 -5.875 1.00 39.75 89 ASP A C 1
ATOM 685 O O . ASP A 1 89 ? 1.180 20.034 -5.461 1.00 39.75 89 ASP A O 1
ATOM 689 N N . GLY A 1 90 ? 2.940 19.459 -6.673 1.00 50.38 90 GLY A N 1
ATOM 690 C CA . GLY A 1 90 ? 3.286 20.814 -7.091 1.00 50.38 90 GLY A CA 1
ATOM 691 C C . GLY A 1 90 ? 3.279 20.983 -8.606 1.00 50.38 90 GLY A C 1
ATOM 692 O O . GLY A 1 90 ? 3.699 20.102 -9.349 1.00 50.38 90 GLY A O 1
ATOM 693 N N . VAL A 1 91 ? 2.881 22.169 -9.082 1.00 47.44 91 VAL A N 1
ATOM 694 C CA . VAL A 1 91 ? 3.071 22.561 -10.487 1.00 47.44 91 VAL A CA 1
ATOM 695 C C . VAL A 1 91 ? 4.574 22.673 -10.766 1.00 47.44 91 VAL A C 1
ATOM 697 O O . VAL A 1 91 ? 5.186 23.709 -10.500 1.00 47.44 91 VAL A O 1
ATOM 700 N N . ILE A 1 92 ? 5.177 21.614 -11.306 1.00 64.12 92 ILE A N 1
ATOM 701 C CA . ILE A 1 92 ? 6.555 21.652 -11.801 1.00 64.12 92 ILE A CA 1
ATOM 702 C C . ILE A 1 92 ? 6.552 22.438 -13.115 1.00 64.12 92 ILE A C 1
ATOM 704 O O . ILE A 1 92 ? 6.021 21.994 -14.134 1.00 64.12 92 ILE A O 1
ATOM 708 N N . ILE A 1 93 ? 7.122 23.645 -13.092 1.00 78.62 93 ILE A N 1
ATOM 709 C CA . ILE A 1 93 ? 7.355 24.425 -14.311 1.00 78.62 93 ILE A CA 1
ATOM 710 C C . ILE A 1 93 ? 8.495 23.744 -15.066 1.00 78.62 93 ILE A C 1
ATOM 712 O O . ILE A 1 93 ? 9.633 23.795 -14.610 1.00 78.62 93 ILE A O 1
ATOM 716 N N . ASN A 1 94 ? 8.187 23.132 -16.212 1.00 87.94 94 ASN A N 1
ATOM 717 C CA . ASN A 1 94 ? 9.178 22.472 -17.059 1.00 87.94 94 ASN A CA 1
ATOM 718 C C . ASN A 1 94 ? 10.310 23.449 -17.455 1.00 87.94 94 ASN A C 1
ATOM 720 O O . ASN A 1 94 ? 10.050 24.402 -18.200 1.00 87.94 94 ASN A O 1
ATOM 724 N N . PRO A 1 95 ? 11.554 23.234 -16.981 1.00 92.44 95 PRO A N 1
ATOM 725 C CA . PRO A 1 95 ? 12.685 24.116 -17.266 1.00 92.44 95 PRO A CA 1
ATOM 726 C C . PRO A 1 95 ? 13.404 23.755 -18.575 1.00 92.44 95 PRO A C 1
ATOM 728 O O . PRO A 1 95 ? 14.278 24.503 -19.017 1.00 92.44 95 PRO A O 1
ATOM 731 N N . PHE A 1 96 ? 13.087 22.604 -19.179 1.00 96.94 96 PHE A N 1
ATOM 732 C CA . PHE A 1 96 ? 13.834 22.039 -20.294 1.00 96.94 96 PHE A CA 1
ATOM 733 C C . PHE A 1 96 ? 13.153 22.351 -21.625 1.00 96.94 96 PHE A C 1
ATOM 735 O O . PHE A 1 96 ? 11.999 22.006 -21.872 1.00 96.94 96 PHE A O 1
ATOM 742 N N . SER A 1 97 ? 13.904 22.981 -22.525 1.00 96.88 97 SER A N 1
ATOM 743 C CA . SER A 1 97 ? 13.417 23.351 -23.861 1.00 96.88 97 SER A CA 1
ATOM 744 C C . SER A 1 97 ? 13.225 22.161 -24.812 1.00 96.88 97 SER A C 1
ATOM 746 O O . SER A 1 97 ? 12.534 22.288 -25.823 1.00 96.88 97 SER A O 1
ATOM 748 N N . ASP A 1 98 ? 13.826 21.015 -24.496 1.00 97.88 98 ASP A N 1
ATOM 749 C CA . ASP A 1 98 ? 13.823 19.776 -25.279 1.00 97.88 98 ASP A CA 1
ATOM 750 C C . ASP A 1 98 ? 13.017 18.643 -24.622 1.00 97.88 98 ASP A C 1
ATOM 752 O O . ASP A 1 98 ? 13.195 17.481 -24.980 1.00 97.88 98 ASP A O 1
ATOM 756 N N . VAL A 1 99 ? 12.132 18.980 -23.680 1.00 96.38 99 VAL A N 1
ATOM 757 C CA . VAL A 1 99 ? 11.197 18.042 -23.048 1.00 96.38 99 VAL A CA 1
ATOM 758 C C . VAL A 1 99 ? 9.776 18.557 -23.262 1.00 96.38 99 VAL A C 1
ATOM 760 O O . VAL A 1 99 ? 9.446 19.674 -22.871 1.00 96.38 99 VAL A O 1
ATOM 763 N N . GLN A 1 100 ? 8.933 17.761 -23.909 1.00 92.06 100 GLN A N 1
ATOM 764 C CA . GLN A 1 100 ? 7.538 18.074 -24.217 1.00 92.06 100 GLN A CA 1
ATOM 765 C C . GLN A 1 100 ? 6.604 17.209 -23.369 1.00 92.06 100 GLN A C 1
ATOM 767 O O . GLN A 1 100 ? 6.916 16.060 -23.084 1.00 92.06 100 GLN A O 1
ATOM 772 N N . ASN A 1 101 ? 5.416 17.715 -23.020 1.00 84.56 101 ASN A N 1
ATOM 773 C CA . ASN A 1 101 ? 4.440 16.979 -22.194 1.00 84.56 101 ASN A CA 1
ATOM 774 C C . ASN A 1 101 ? 4.010 15.626 -22.788 1.00 84.56 101 ASN A C 1
ATOM 776 O O . ASN A 1 101 ? 3.512 14.773 -22.065 1.00 84.56 101 ASN A O 1
ATOM 780 N N . SER A 1 102 ? 4.163 15.439 -24.100 1.00 84.38 102 SER A N 1
ATOM 781 C CA . SER A 1 102 ? 3.861 14.187 -24.798 1.00 84.38 102 SER A CA 1
ATOM 782 C C . SER A 1 102 ? 5.003 13.168 -24.780 1.00 84.38 102 SER A C 1
ATOM 784 O O . SER A 1 102 ? 4.819 12.057 -25.275 1.00 84.38 102 SER A O 1
ATOM 786 N N . ASP A 1 103 ? 6.185 13.534 -24.286 1.00 90.50 103 ASP A N 1
ATOM 787 C CA . ASP A 1 103 ? 7.323 12.625 -24.239 1.00 90.50 103 ASP A CA 1
ATOM 788 C C . ASP A 1 103 ? 7.114 11.572 -23.150 1.00 90.50 103 ASP A C 1
ATOM 790 O O . ASP A 1 103 ? 6.745 11.887 -22.021 1.00 90.50 103 ASP A O 1
ATOM 794 N N . TRP A 1 104 ? 7.419 10.309 -23.456 1.00 90.88 104 TRP A N 1
ATOM 795 C CA . TRP A 1 104 ? 7.293 9.205 -22.492 1.00 90.88 104 TRP A CA 1
ATOM 796 C C . TRP A 1 104 ? 8.160 9.406 -21.238 1.00 90.88 104 TRP A C 1
ATOM 798 O O . TRP A 1 104 ? 7.863 8.870 -20.176 1.00 90.88 104 TRP A O 1
ATOM 808 N N . PHE A 1 105 ? 9.229 10.195 -21.361 1.00 91.62 105 PHE A N 1
ATOM 809 C CA . PHE A 1 105 ? 10.131 10.561 -20.273 1.00 91.62 105 PHE A CA 1
ATOM 810 C C . PHE A 1 105 ? 9.787 11.909 -19.626 1.00 91.62 105 PHE A C 1
ATOM 812 O O . PHE A 1 105 ? 10.554 12.360 -18.779 1.00 91.62 105 PHE A O 1
ATOM 819 N N . TYR A 1 106 ? 8.676 12.563 -19.996 1.00 90.62 106 TYR A N 1
ATOM 820 C CA . TYR A 1 106 ? 8.280 13.847 -19.409 1.00 90.62 106 TYR A CA 1
ATOM 821 C C . TYR A 1 106 ? 8.183 13.742 -17.889 1.00 90.62 106 TYR A C 1
ATOM 823 O O . TYR A 1 106 ? 8.877 14.466 -17.179 1.00 90.62 106 TYR A O 1
ATOM 831 N N . TYR A 1 107 ? 7.375 12.799 -17.396 1.00 87.69 107 TYR A N 1
ATOM 832 C CA . TYR A 1 107 ? 7.187 12.603 -15.963 1.00 87.69 107 TYR A CA 1
ATOM 833 C C . TYR A 1 107 ? 8.503 12.238 -15.251 1.00 87.69 107 TYR A C 1
ATOM 835 O O . TYR A 1 107 ? 8.884 12.978 -14.344 1.00 87.69 107 TYR A O 1
ATOM 843 N N . PRO A 1 108 ? 9.281 11.232 -15.709 1.00 91.12 108 PRO A N 1
ATOM 844 C CA . PRO A 1 108 ? 10.599 10.958 -15.141 1.00 91.12 108 PRO A CA 1
ATOM 845 C C . PRO A 1 108 ? 11.536 12.167 -15.076 1.00 91.12 108 PRO A C 1
ATOM 847 O O . PRO A 1 108 ? 12.180 12.395 -14.053 1.00 91.12 108 PRO A O 1
ATOM 850 N N . ALA A 1 109 ? 11.605 12.969 -16.141 1.00 93.44 109 ALA A N 1
ATOM 851 C CA . ALA A 1 109 ? 12.457 14.152 -16.180 1.00 93.44 109 ALA A CA 1
ATOM 852 C C . ALA A 1 109 ? 11.969 15.251 -15.223 1.00 93.44 109 ALA A C 1
ATOM 854 O O . ALA A 1 109 ? 12.787 15.890 -14.563 1.00 93.44 109 ALA A O 1
ATOM 855 N N . MET A 1 110 ? 10.655 15.477 -15.132 1.00 90.94 110 MET A N 1
ATOM 856 C CA . MET A 1 110 ? 10.090 16.477 -14.222 1.00 90.94 110 MET A CA 1
ATOM 857 C C . MET A 1 110 ? 10.259 16.067 -12.763 1.00 90.94 110 MET A C 1
ATOM 859 O O . MET A 1 110 ? 10.666 16.897 -11.955 1.00 90.94 110 MET A O 1
ATOM 863 N N . PHE A 1 111 ? 10.025 14.795 -12.444 1.00 89.50 111 PHE A N 1
ATOM 864 C CA . PHE A 1 111 ? 10.232 14.252 -11.107 1.00 89.50 111 PHE A CA 1
ATOM 865 C C . PHE A 1 111 ? 11.692 14.407 -10.676 1.00 89.50 111 PHE A C 1
ATOM 867 O O . PHE A 1 111 ? 11.989 15.058 -9.678 1.00 89.50 111 PHE A O 1
ATOM 874 N N . ALA A 1 112 ? 12.624 13.897 -11.484 1.00 92.75 112 ALA A N 1
ATOM 875 C CA . ALA A 1 112 ? 14.048 13.974 -11.182 1.00 92.75 112 ALA A CA 1
ATOM 876 C C . ALA A 1 112 ? 14.543 15.424 -11.042 1.00 92.75 112 ALA A C 1
ATOM 878 O O . ALA A 1 112 ? 15.467 15.687 -10.275 1.00 92.75 112 ALA A O 1
ATOM 879 N N . TYR A 1 113 ? 13.947 16.372 -11.773 1.00 91.75 113 TYR A N 1
ATOM 880 C CA . TYR A 1 113 ? 14.236 17.794 -11.599 1.00 91.75 113 TYR A CA 1
ATOM 881 C C . TYR A 1 113 ? 13.674 18.341 -10.280 1.00 91.75 113 TYR A C 1
ATOM 883 O O . TYR A 1 113 ? 14.395 19.004 -9.540 1.00 91.75 113 TYR A O 1
ATOM 891 N N . GLY A 1 114 ? 12.411 18.037 -9.960 1.00 87.38 114 GLY A N 1
ATOM 892 C CA . GLY A 1 114 ? 11.747 18.489 -8.733 1.00 87.38 114 GLY A CA 1
ATOM 893 C C . GLY A 1 114 ? 12.443 18.020 -7.452 1.00 87.38 114 GLY A C 1
ATOM 894 O O . GLY A 1 114 ? 12.510 18.774 -6.485 1.00 87.38 114 GLY A O 1
ATOM 895 N N . PHE A 1 115 ? 13.032 16.821 -7.477 1.00 87.00 115 PHE A N 1
ATOM 896 C CA . PHE A 1 115 ? 13.788 16.239 -6.363 1.00 87.00 115 PHE A CA 1
ATOM 897 C C . PHE A 1 115 ? 15.305 16.497 -6.429 1.00 87.00 115 PHE A C 1
ATOM 899 O O . PHE A 1 115 ? 16.063 15.929 -5.651 1.00 87.00 115 PHE A O 1
ATOM 906 N N . ASN A 1 116 ? 15.766 17.381 -7.322 1.00 90.00 116 ASN A N 1
ATOM 907 C CA . ASN A 1 116 ? 17.179 17.757 -7.492 1.00 90.00 116 ASN A CA 1
ATOM 908 C C . ASN A 1 116 ? 18.137 16.615 -7.890 1.00 90.00 116 ASN A C 1
ATOM 910 O O . ASN A 1 116 ? 19.353 16.764 -7.782 1.00 90.00 116 ASN A O 1
ATOM 914 N N . TRP A 1 117 ? 17.635 15.508 -8.442 1.00 93.12 117 TRP A N 1
ATOM 915 C CA . TRP A 1 117 ? 18.486 14.462 -9.025 1.00 93.12 117 TRP A CA 1
ATOM 916 C C . TRP A 1 117 ? 19.174 14.961 -10.303 1.00 93.12 117 TRP A C 1
ATOM 918 O O . TRP A 1 117 ? 20.291 14.559 -10.645 1.00 93.12 117 TRP A O 1
ATOM 928 N N . ILE A 1 118 ? 18.498 15.863 -11.027 1.00 94.50 118 ILE A N 1
ATOM 929 C CA . ILE A 1 118 ? 19.005 16.530 -12.226 1.00 94.50 118 ILE A CA 1
ATOM 930 C C . ILE A 1 118 ? 18.779 18.043 -12.175 1.00 94.50 118 ILE A C 1
ATOM 932 O O . ILE A 1 118 ? 17.783 18.529 -11.661 1.00 94.50 118 ILE A O 1
ATOM 936 N N . GLU A 1 119 ? 19.680 18.786 -12.817 1.00 91.31 119 GLU A N 1
ATOM 937 C CA . GLU A 1 119 ? 19.563 20.244 -13.009 1.00 91.31 119 GLU A CA 1
ATOM 938 C C . GLU A 1 119 ? 19.352 20.628 -14.485 1.00 91.31 119 GLU A C 1
ATOM 940 O O . GLU A 1 119 ? 18.949 21.746 -14.798 1.00 91.31 119 GLU A O 1
ATOM 945 N N . GLY A 1 120 ? 19.634 19.704 -15.410 1.00 90.19 120 GLY A N 1
ATOM 946 C CA . GLY A 1 120 ? 19.788 19.998 -16.836 1.00 90.19 120 GLY A CA 1
ATOM 947 C C . GLY A 1 120 ? 21.162 20.572 -17.186 1.00 90.19 120 GLY A C 1
ATOM 948 O O . GLY A 1 120 ? 22.073 20.649 -16.362 1.00 90.19 120 GLY A O 1
ATOM 949 N N . TYR A 1 121 ? 21.332 20.933 -18.452 1.00 93.00 121 TYR A N 1
ATOM 950 C CA . TYR A 1 121 ? 22.540 21.565 -18.971 1.00 93.00 121 TYR A CA 1
ATOM 951 C C . TYR A 1 121 ? 22.404 23.092 -18.975 1.00 93.00 121 TYR A C 1
ATOM 953 O O . TYR A 1 121 ? 21.308 23.648 -18.969 1.00 93.00 121 TYR A O 1
ATOM 961 N N . THR A 1 122 ? 23.538 23.792 -19.043 1.00 93.69 122 THR A N 1
ATOM 962 C CA . THR A 1 122 ? 23.598 25.266 -19.023 1.00 93.69 122 THR A CA 1
ATOM 963 C C . THR A 1 122 ? 22.895 25.945 -20.203 1.00 93.69 122 THR A C 1
ATOM 965 O O . THR A 1 122 ? 22.639 27.145 -20.152 1.00 93.69 122 THR A O 1
ATOM 968 N N . ASP A 1 123 ? 22.587 25.193 -21.260 1.00 94.94 123 ASP A N 1
ATOM 969 C CA . ASP A 1 123 ? 21.807 25.621 -22.423 1.00 94.94 123 ASP A CA 1
ATOM 970 C C . ASP A 1 123 ? 20.282 25.476 -22.218 1.00 94.94 123 ASP A C 1
ATOM 972 O O . ASP A 1 123 ? 19.519 25.784 -23.132 1.00 94.94 123 ASP A O 1
ATOM 976 N N . GLY A 1 124 ? 19.830 25.051 -21.031 1.00 93.94 124 GLY A N 1
ATOM 977 C CA . GLY A 1 124 ? 18.411 24.866 -20.711 1.00 93.94 124 GLY A CA 1
ATOM 978 C C . GLY A 1 124 ? 17.812 23.597 -21.320 1.00 93.94 124 GLY A C 1
ATOM 979 O O . GLY A 1 124 ? 16.630 23.577 -21.668 1.00 93.94 124 GLY A O 1
ATOM 980 N N . THR A 1 125 ? 18.627 22.558 -21.514 1.00 97.62 125 THR A N 1
ATOM 981 C CA . THR A 1 125 ? 18.196 21.265 -22.070 1.00 97.62 125 THR A CA 1
ATOM 982 C C . THR A 1 125 ? 18.401 20.115 -21.085 1.00 97.62 125 THR A C 1
ATOM 984 O O . THR A 1 125 ? 19.275 20.166 -20.219 1.00 97.62 125 THR A O 1
ATOM 987 N N . PHE A 1 126 ? 17.616 19.050 -21.232 1.00 97.56 126 PHE A N 1
ATOM 988 C CA . PHE A 1 126 ? 17.772 17.774 -20.534 1.00 97.56 126 PHE A CA 1
ATOM 989 C C . PHE A 1 126 ? 18.660 16.784 -21.313 1.00 97.56 126 PHE A C 1
ATOM 991 O O . PHE A 1 126 ? 19.374 15.977 -20.709 1.00 97.56 126 PHE A O 1
ATOM 998 N N . LYS A 1 127 ? 18.657 16.882 -22.650 1.00 97.62 127 LYS A N 1
ATOM 999 C CA . LYS A 1 127 ? 19.305 15.989 -23.628 1.00 97.62 127 LYS A CA 1
ATOM 1000 C C . LYS A 1 127 ? 18.833 14.534 -23.504 1.00 97.62 127 LYS A C 1
ATOM 1002 O O . LYS A 1 127 ? 19.669 13.641 -23.337 1.00 97.62 127 LYS A O 1
ATOM 1007 N N . PRO A 1 128 ? 17.516 14.265 -23.629 1.00 97.25 128 PRO A N 1
ATOM 1008 C CA . PRO A 1 128 ? 16.918 12.964 -23.320 1.00 97.25 128 PRO A CA 1
ATOM 1009 C C . PRO A 1 128 ? 17.513 11.808 -24.124 1.00 97.25 128 PRO A C 1
ATOM 1011 O O . PRO A 1 128 ? 17.671 10.717 -23.592 1.00 97.25 128 PRO A O 1
ATOM 1014 N N . HIS A 1 129 ? 17.887 12.047 -25.383 1.00 97.12 129 HIS A N 1
ATOM 1015 C CA . HIS A 1 129 ? 18.408 11.022 -26.296 1.00 97.12 129 HIS A CA 1
ATOM 1016 C C . HIS A 1 129 ? 19.938 10.920 -26.320 1.00 97.12 129 HIS A C 1
ATOM 1018 O O . HIS A 1 129 ? 20.493 10.128 -27.083 1.00 97.12 129 HIS A O 1
ATOM 1024 N N . GLN A 1 130 ? 20.643 11.736 -25.534 1.00 97.50 130 GLN A N 1
ATOM 1025 C CA . GLN A 1 130 ? 22.092 11.638 -25.434 1.00 97.50 130 GLN A CA 1
ATOM 1026 C C . GLN A 1 130 ? 22.453 10.454 -24.536 1.00 97.50 130 GLN A C 1
ATOM 1028 O O . GLN A 1 130 ? 21.908 10.323 -23.441 1.00 97.50 130 GLN A O 1
ATOM 1033 N N . ASN A 1 131 ? 23.396 9.619 -24.978 1.00 97.69 131 ASN A N 1
ATOM 1034 C CA . ASN A 1 131 ? 23.965 8.583 -24.118 1.00 97.69 131 ASN A CA 1
ATOM 1035 C C . ASN A 1 131 ? 24.625 9.221 -22.895 1.00 97.69 131 ASN A C 1
ATOM 1037 O O . ASN A 1 131 ? 25.378 10.192 -23.029 1.00 97.69 131 ASN A O 1
ATOM 1041 N N . ILE A 1 132 ? 24.318 8.686 -21.717 1.00 98.00 132 ILE A N 1
ATOM 1042 C CA . ILE A 1 132 ? 24.798 9.235 -20.454 1.00 98.00 132 ILE A CA 1
ATOM 1043 C C . ILE A 1 132 ? 26.165 8.654 -20.092 1.00 98.00 132 ILE A C 1
ATOM 1045 O O . ILE A 1 132 ? 26.430 7.464 -20.294 1.00 98.00 132 ILE A O 1
ATOM 1049 N N . ASN A 1 133 ? 27.050 9.499 -19.561 1.00 97.44 133 ASN A N 1
ATOM 1050 C CA . ASN A 1 133 ? 28.352 9.047 -19.081 1.00 97.44 133 ASN A CA 1
ATOM 1051 C C . ASN A 1 133 ? 28.290 8.511 -17.641 1.00 97.44 133 ASN A C 1
ATOM 1053 O O . ASN A 1 133 ? 27.354 8.784 -16.892 1.00 97.44 133 ASN A O 1
ATOM 1057 N N . ARG A 1 134 ? 29.312 7.743 -17.252 1.00 96.62 134 ARG A N 1
ATOM 1058 C CA . ARG A 1 134 ? 29.417 7.093 -15.934 1.00 96.62 134 ARG A CA 1
ATOM 1059 C C . ARG A 1 134 ? 29.341 8.080 -14.768 1.00 96.62 134 ARG A C 1
ATOM 1061 O O . ARG A 1 134 ? 28.731 7.766 -13.753 1.00 96.62 134 ARG A O 1
ATOM 1068 N N . ALA A 1 135 ? 29.953 9.257 -14.899 1.00 96.50 135 ALA A N 1
ATOM 1069 C CA . ALA A 1 135 ? 29.928 10.280 -13.853 1.00 96.50 135 ALA A CA 1
ATOM 1070 C C . ALA A 1 135 ? 28.530 10.886 -13.652 1.00 96.50 135 ALA A C 1
ATOM 1072 O O . ALA A 1 135 ? 28.069 11.017 -12.522 1.00 96.50 135 ALA A O 1
ATOM 1073 N N . GLU A 1 136 ? 27.845 11.227 -14.743 1.00 97.69 136 GLU A N 1
ATOM 1074 C CA . GLU A 1 136 ? 26.465 11.720 -14.715 1.00 97.69 136 GLU A CA 1
ATOM 1075 C C . GLU A 1 136 ? 25.502 10.660 -14.172 1.00 97.69 136 GLU A C 1
ATOM 1077 O O . GLU A 1 136 ? 24.626 10.994 -13.378 1.00 97.69 136 GLU A O 1
ATOM 1082 N N . ALA A 1 137 ? 25.693 9.390 -14.544 1.00 98.12 137 ALA A N 1
ATOM 1083 C CA . ALA A 1 137 ? 24.868 8.297 -14.046 1.00 98.12 137 ALA A CA 1
ATOM 1084 C C . ALA A 1 137 ? 25.007 8.101 -12.532 1.00 98.12 137 ALA A C 1
ATOM 1086 O O . ALA A 1 137 ? 24.001 7.963 -11.841 1.00 98.12 137 ALA A O 1
ATOM 1087 N N . LEU A 1 138 ? 26.240 8.156 -12.012 1.00 97.75 138 LEU A N 1
ATOM 1088 C CA . LEU A 1 138 ? 26.482 8.086 -10.573 1.00 97.75 138 LEU A CA 1
ATOM 1089 C C . LEU A 1 138 ? 25.802 9.221 -9.819 1.00 97.75 138 LEU A C 1
ATOM 1091 O O . LEU A 1 138 ? 25.139 8.940 -8.829 1.00 97.75 138 LEU A O 1
ATOM 1095 N N . LYS A 1 139 ? 25.930 10.470 -10.291 1.00 96.75 139 LYS A N 1
ATOM 1096 C CA . LYS A 1 139 ? 25.246 11.607 -9.659 1.00 96.75 139 LYS A CA 1
ATOM 1097 C C . LYS A 1 139 ? 23.750 11.319 -9.525 1.00 96.75 139 LYS A C 1
ATOM 1099 O O . LYS A 1 139 ? 23.232 11.358 -8.422 1.00 96.75 139 LYS A O 1
ATOM 1104 N N . ILE A 1 140 ? 23.085 10.989 -10.634 1.00 98.12 140 ILE A N 1
ATOM 1105 C CA . ILE A 1 140 ? 21.627 10.799 -10.656 1.00 98.12 140 ILE A CA 1
ATOM 1106 C C . ILE A 1 140 ? 21.196 9.693 -9.692 1.00 98.12 140 ILE A C 1
ATOM 1108 O O . ILE A 1 140 ? 20.280 9.898 -8.906 1.00 98.12 140 ILE A O 1
ATOM 1112 N N . ILE A 1 141 ? 21.861 8.536 -9.737 1.00 97.75 141 ILE A N 1
ATOM 1113 C CA . ILE A 1 141 ? 21.487 7.396 -8.896 1.00 97.75 141 ILE A CA 1
ATOM 1114 C C . ILE A 1 141 ? 21.763 7.685 -7.409 1.00 97.75 141 ILE A C 1
ATOM 1116 O O . ILE A 1 141 ? 20.948 7.351 -6.563 1.00 97.75 141 ILE A O 1
ATOM 1120 N N . ILE A 1 142 ? 22.886 8.320 -7.068 1.00 96.75 142 ILE A N 1
ATOM 1121 C CA . ILE A 1 142 ? 23.239 8.601 -5.666 1.00 96.75 142 ILE A CA 1
ATOM 1122 C C . ILE A 1 142 ? 22.298 9.641 -5.050 1.00 96.75 142 ILE A C 1
ATOM 1124 O O . ILE A 1 142 ? 21.826 9.434 -3.934 1.00 96.75 142 ILE A O 1
ATOM 1128 N N . GLU A 1 143 ? 22.007 10.726 -5.771 1.00 95.19 143 GLU A N 1
ATOM 1129 C CA . GLU A 1 143 ? 21.064 11.762 -5.317 1.00 95.19 143 GLU A CA 1
ATOM 1130 C C . GLU A 1 143 ? 19.641 11.210 -5.169 1.00 95.19 143 GLU A C 1
ATOM 1132 O O . GLU A 1 143 ? 18.878 11.678 -4.332 1.00 95.19 143 GLU A O 1
ATOM 1137 N N . ALA A 1 144 ? 19.281 10.191 -5.956 1.00 94.00 144 ALA A N 1
ATOM 1138 C CA . ALA A 1 144 ? 17.975 9.559 -5.844 1.00 94.00 144 ALA A CA 1
ATOM 1139 C C . ALA A 1 144 ? 17.801 8.734 -4.564 1.00 94.00 144 ALA A C 1
ATOM 1141 O O . ALA A 1 144 ? 16.692 8.641 -4.058 1.00 94.00 144 ALA A O 1
ATOM 1142 N N . TYR A 1 145 ? 18.863 8.137 -4.026 1.00 90.69 145 TYR A N 1
ATOM 1143 C CA . TYR A 1 145 ? 18.745 7.135 -2.958 1.00 90.69 145 TYR A CA 1
ATOM 1144 C C . TYR A 1 145 ? 19.359 7.547 -1.621 1.00 90.69 145 TYR A C 1
ATOM 1146 O O . TYR A 1 145 ? 19.262 6.803 -0.647 1.00 90.69 145 TYR A O 1
ATOM 1154 N N . THR A 1 146 ? 20.048 8.686 -1.556 1.00 88.12 146 THR A N 1
ATOM 1155 C CA . THR A 1 146 ? 20.859 9.031 -0.384 1.00 88.12 146 THR A CA 1
ATOM 1156 C C . THR A 1 146 ? 20.808 10.521 -0.078 1.00 88.12 146 THR A C 1
ATOM 1158 O O . THR A 1 146 ? 20.720 11.339 -0.988 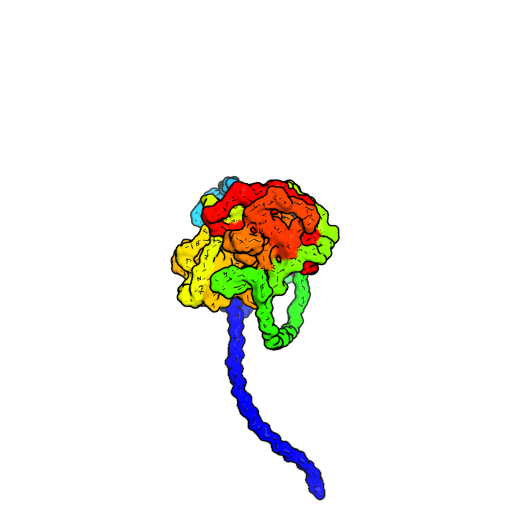1.00 88.12 146 THR A O 1
ATOM 1161 N N . ASP A 1 147 ? 20.978 10.882 1.196 1.00 85.12 147 ASP A N 1
ATOM 1162 C CA . ASP A 1 147 ? 21.251 12.262 1.620 1.00 85.12 147 ASP A CA 1
ATOM 1163 C C . ASP A 1 147 ? 22.725 12.616 1.350 1.00 85.12 147 ASP A C 1
ATOM 1165 O O . ASP A 1 147 ? 23.544 12.757 2.265 1.00 85.12 147 ASP A O 1
ATOM 1169 N N . PHE A 1 148 ? 23.111 12.655 0.074 1.00 91.62 148 PHE A N 1
ATOM 1170 C CA . PHE A 1 148 ? 24.512 12.741 -0.321 1.00 91.62 148 PHE A CA 1
ATOM 1171 C C . PHE A 1 148 ? 25.160 14.080 0.068 1.00 91.62 148 PHE A C 1
ATOM 1173 O O . PHE A 1 148 ? 24.901 15.122 -0.531 1.00 91.62 148 PHE A O 1
ATOM 1180 N N . ASP A 1 149 ? 26.100 14.049 1.017 1.00 91.56 149 ASP A N 1
ATOM 1181 C CA . ASP A 1 149 ? 26.963 15.193 1.324 1.00 91.56 149 ASP A CA 1
ATOM 1182 C C . ASP A 1 149 ? 28.336 15.052 0.649 1.00 91.56 149 ASP A C 1
ATOM 1184 O O . ASP A 1 149 ? 29.220 14.311 1.097 1.00 91.56 149 ASP A O 1
ATOM 1188 N N . SER A 1 150 ? 28.535 15.825 -0.421 1.00 89.56 150 SER A N 1
ATOM 1189 C CA . SER A 1 150 ? 29.796 15.874 -1.171 1.00 89.56 150 SER A CA 1
ATOM 1190 C C . SER A 1 150 ? 31.023 16.235 -0.319 1.00 89.56 150 SER A C 1
ATOM 1192 O O . SER A 1 150 ? 32.129 15.784 -0.637 1.00 89.56 150 SER A O 1
ATOM 1194 N N . ALA A 1 151 ? 30.859 16.982 0.783 1.00 89.25 151 ALA A N 1
ATOM 1195 C CA . ALA A 1 151 ? 31.970 17.390 1.643 1.00 89.25 151 ALA A CA 1
ATOM 1196 C C . ALA A 1 151 ? 32.646 16.193 2.331 1.00 89.25 151 ALA A C 1
ATOM 1198 O O . ALA A 1 151 ? 33.857 16.216 2.562 1.00 89.25 151 ALA A O 1
ATOM 1199 N N . GLY A 1 152 ? 31.890 15.121 2.598 1.00 88.62 152 GLY A N 1
ATOM 1200 C CA . GLY A 1 152 ? 32.413 13.882 3.177 1.00 88.62 152 GLY A CA 1
ATOM 1201 C C . GLY A 1 152 ? 33.321 13.083 2.234 1.00 88.62 152 GLY A C 1
ATOM 1202 O O . GLY A 1 152 ? 34.034 12.189 2.689 1.00 88.62 152 GLY A O 1
ATOM 1203 N N . TRP A 1 153 ? 33.331 13.411 0.937 1.00 92.62 153 TRP A N 1
ATOM 1204 C CA . TRP A 1 153 ? 33.944 12.592 -0.117 1.00 92.62 153 TRP A CA 1
ATOM 1205 C C . TRP A 1 153 ? 34.901 13.367 -1.037 1.00 92.62 153 TRP A C 1
ATOM 1207 O O . TRP A 1 153 ? 35.361 12.833 -2.050 1.00 92.62 153 TRP A O 1
ATOM 1217 N N . ASP A 1 154 ? 35.267 14.599 -0.669 1.00 88.44 154 ASP A N 1
ATOM 1218 C CA . ASP A 1 154 ? 36.115 15.498 -1.470 1.00 88.44 154 ASP A CA 1
ATOM 1219 C C . ASP A 1 154 ? 37.630 15.164 -1.434 1.00 88.44 154 ASP A C 1
ATOM 1221 O O . ASP A 1 154 ? 38.459 15.879 -2.005 1.00 88.44 154 ASP A O 1
ATOM 1225 N N . GLY A 1 155 ? 38.016 14.060 -0.786 1.00 90.25 155 GLY A N 1
ATOM 1226 C CA . GLY A 1 155 ? 39.405 13.595 -0.700 1.00 90.25 155 GLY A CA 1
ATOM 1227 C C . GLY A 1 155 ? 40.026 13.164 -2.038 1.00 90.25 155 GLY A C 1
ATOM 1228 O O . GLY A 1 155 ? 39.354 13.076 -3.070 1.00 90.25 155 GLY A O 1
ATOM 1229 N N . ASP A 1 156 ? 41.332 12.879 -2.011 1.00 92.25 156 ASP A N 1
ATOM 1230 C CA . ASP A 1 156 ? 42.059 12.358 -3.175 1.00 92.25 156 ASP A CA 1
ATOM 1231 C C . ASP A 1 156 ? 41.434 11.038 -3.656 1.00 92.25 156 ASP A C 1
ATOM 1233 O O . ASP A 1 156 ? 41.059 10.176 -2.857 1.00 92.25 156 ASP A O 1
ATOM 1237 N N . SER A 1 157 ? 41.319 10.879 -4.976 1.00 91.75 157 SER A N 1
ATOM 1238 C CA . SER A 1 157 ? 40.752 9.669 -5.567 1.00 91.75 157 SER A CA 1
ATOM 1239 C C . SER A 1 157 ? 41.801 8.574 -5.747 1.00 91.75 157 SER A C 1
ATOM 1241 O O . SER A 1 157 ? 42.961 8.844 -6.058 1.00 91.75 157 SER A O 1
ATOM 1243 N N . ASN A 1 158 ? 41.367 7.317 -5.642 1.00 89.12 158 ASN A N 1
ATOM 1244 C CA . ASN A 1 158 ? 42.195 6.151 -5.967 1.00 89.12 158 ASN A CA 1
ATOM 1245 C C . ASN A 1 158 ? 42.371 5.945 -7.484 1.00 89.12 158 ASN A C 1
ATOM 1247 O O . ASN A 1 158 ? 43.148 5.085 -7.899 1.00 89.12 158 ASN A O 1
ATOM 1251 N N . TYR A 1 159 ? 41.656 6.712 -8.313 1.00 92.50 159 TYR A N 1
ATOM 1252 C CA . TYR A 1 159 ? 41.702 6.611 -9.768 1.00 92.50 159 TYR A CA 1
ATOM 1253 C C . TYR A 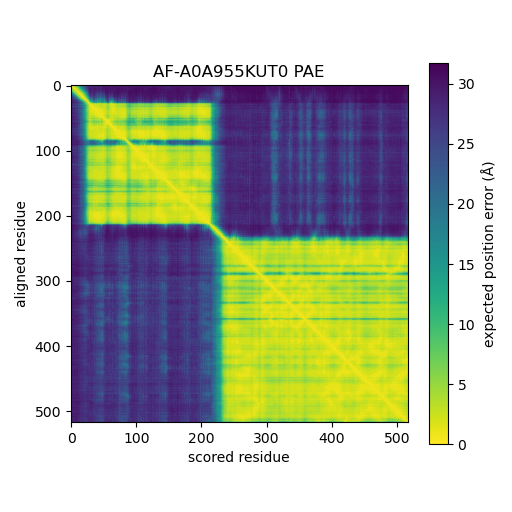1 159 ? 42.573 7.706 -10.382 1.00 92.50 159 TYR A C 1
ATOM 1255 O O . TYR A 1 159 ? 42.404 8.895 -10.122 1.00 92.50 159 TYR A O 1
ATOM 1263 N N . THR A 1 160 ? 43.491 7.302 -11.255 1.00 94.94 160 THR A N 1
ATOM 1264 C CA . THR A 1 160 ? 44.509 8.174 -11.866 1.00 94.94 160 THR A CA 1
ATOM 1265 C C . THR A 1 160 ? 43.952 9.254 -12.800 1.00 94.94 160 THR A C 1
ATOM 1267 O O . THR A 1 160 ? 44.613 10.265 -13.032 1.00 94.94 160 THR A O 1
ATOM 1270 N N . ASP A 1 161 ? 42.744 9.065 -13.330 1.00 93.69 161 ASP A N 1
ATOM 1271 C CA . ASP A 1 161 ? 42.034 9.995 -14.214 1.00 93.69 161 ASP A CA 1
ATOM 1272 C C . ASP A 1 161 ? 40.944 10.813 -13.493 1.00 93.69 161 ASP A C 1
ATOM 1274 O O . ASP A 1 161 ? 40.247 11.613 -14.122 1.00 93.69 161 ASP A O 1
ATOM 1278 N N . VAL A 1 162 ? 40.831 10.669 -12.170 1.00 94.38 162 VAL A N 1
ATOM 1279 C CA . VAL A 1 162 ? 39.949 11.468 -11.313 1.00 94.38 162 VAL A CA 1
ATOM 1280 C C . VAL A 1 162 ? 40.798 12.504 -10.581 1.00 94.38 162 VAL A C 1
ATOM 1282 O O . VAL A 1 162 ? 41.327 12.272 -9.498 1.00 94.38 162 VAL A O 1
ATOM 1285 N N . ASN A 1 163 ? 40.972 13.665 -11.215 1.00 91.50 163 ASN A N 1
ATOM 1286 C CA . ASN A 1 163 ? 41.752 14.764 -10.644 1.00 91.50 163 ASN A CA 1
ATOM 1287 C C . ASN A 1 163 ? 40.955 15.570 -9.599 1.00 91.50 163 ASN A C 1
ATOM 1289 O O . ASN A 1 163 ? 39.724 15.549 -9.582 1.00 91.50 163 ASN A O 1
ATOM 1293 N N . ASN A 1 164 ? 41.663 16.358 -8.784 1.00 87.56 164 ASN A N 1
ATOM 1294 C CA . ASN A 1 164 ? 41.075 17.084 -7.649 1.00 87.56 164 ASN A CA 1
ATOM 1295 C C . ASN A 1 164 ? 40.020 18.137 -8.026 1.00 87.56 164 ASN A C 1
ATOM 1297 O O . ASN A 1 164 ? 39.245 18.520 -7.154 1.00 87.56 164 ASN A O 1
ATOM 1301 N N . ASN A 1 165 ? 39.964 18.564 -9.294 1.00 90.62 165 ASN A N 1
ATOM 1302 C CA . ASN A 1 165 ? 39.002 19.543 -9.806 1.00 90.62 165 ASN A CA 1
ATOM 1303 C C . ASN A 1 165 ? 37.839 18.897 -10.584 1.00 90.62 165 ASN A C 1
ATOM 1305 O O . ASN A 1 165 ? 37.026 19.614 -11.169 1.00 90.62 165 ASN A O 1
ATOM 1309 N N . LEU A 1 166 ? 37.764 17.563 -10.663 1.00 94.94 166 LEU A N 1
ATOM 1310 C CA . LEU A 1 166 ? 36.666 16.888 -11.347 1.00 94.94 166 LEU A CA 1
ATOM 1311 C C . LEU A 1 166 ? 35.381 17.018 -10.520 1.00 94.94 166 LEU A C 1
ATOM 1313 O O . LEU A 1 166 ? 35.323 16.543 -9.390 1.00 94.94 166 LEU A O 1
ATOM 1317 N N . TRP A 1 167 ? 34.330 17.585 -11.114 1.00 94.62 167 TRP A N 1
ATOM 1318 C CA . TRP A 1 167 ? 33.035 17.798 -10.450 1.00 94.62 167 TRP A CA 1
ATOM 1319 C C . TRP A 1 167 ? 32.423 16.507 -9.876 1.00 94.62 167 TRP A C 1
ATOM 1321 O O . TRP A 1 167 ? 31.780 16.532 -8.835 1.00 94.62 167 TRP A O 1
ATOM 1331 N N . ALA A 1 168 ? 32.660 15.367 -10.531 1.00 95.44 168 ALA A N 1
ATOM 1332 C CA . ALA A 1 168 ? 32.115 14.072 -10.137 1.00 95.44 168 ALA A CA 1
ATOM 1333 C C . ALA A 1 168 ? 32.963 13.324 -9.094 1.00 95.44 168 ALA A C 1
ATOM 1335 O O . ALA A 1 168 ? 32.609 12.212 -8.709 1.00 95.44 168 ALA A O 1
ATOM 1336 N N . LYS A 1 169 ? 34.097 13.891 -8.656 1.00 96.44 169 LYS A N 1
ATOM 1337 C CA . LYS A 1 169 ? 35.065 13.223 -7.769 1.00 96.44 169 LYS A CA 1
ATOM 1338 C C . LYS A 1 169 ? 34.404 12.662 -6.508 1.00 96.44 169 LYS A C 1
ATOM 1340 O O . LYS A 1 169 ? 34.617 11.496 -6.196 1.00 96.44 169 LYS A O 1
ATOM 1345 N N . ALA A 1 170 ? 33.582 13.463 -5.830 1.00 96.75 170 ALA A N 1
ATOM 1346 C CA . ALA A 1 170 ? 32.916 13.054 -4.595 1.00 96.75 170 ALA A CA 1
ATOM 1347 C C . ALA A 1 170 ? 31.986 11.846 -4.815 1.00 96.75 170 ALA A C 1
ATOM 1349 O O . ALA A 1 170 ? 32.090 10.857 -4.094 1.00 96.75 170 ALA A O 1
ATOM 1350 N N . TYR A 1 171 ? 31.155 11.872 -5.863 1.00 97.25 171 TYR A N 1
ATOM 1351 C CA . TYR A 1 171 ? 30.276 10.754 -6.227 1.00 97.25 171 TYR A CA 1
ATOM 1352 C C . TYR A 1 171 ? 31.061 9.482 -6.569 1.00 97.25 171 TYR A C 1
ATOM 1354 O O . TYR A 1 171 ? 30.695 8.387 -6.150 1.00 97.25 171 TYR A O 1
ATOM 1362 N N . ILE A 1 172 ? 32.170 9.621 -7.305 1.00 96.69 172 ILE A N 1
ATOM 1363 C CA . ILE A 1 172 ? 33.035 8.493 -7.677 1.00 96.69 172 ILE A CA 1
ATOM 1364 C C . ILE A 1 172 ? 33.690 7.883 -6.435 1.00 96.69 172 ILE A C 1
ATOM 1366 O O . ILE A 1 172 ? 33.710 6.661 -6.287 1.00 96.69 172 ILE A O 1
ATOM 1370 N N . ASN A 1 173 ? 34.206 8.718 -5.532 1.00 94.69 173 ASN A N 1
ATOM 1371 C CA . ASN A 1 173 ? 34.820 8.269 -4.287 1.00 94.69 173 ASN A CA 1
ATOM 1372 C C . ASN A 1 173 ? 33.797 7.559 -3.387 1.00 94.69 173 ASN A C 1
ATOM 1374 O O . ASN A 1 173 ? 34.083 6.468 -2.891 1.00 94.69 173 ASN A O 1
ATOM 1378 N N . TYR A 1 174 ? 32.597 8.128 -3.241 1.00 95.25 174 TYR A N 1
ATOM 1379 C CA . TYR A 1 174 ? 31.494 7.522 -2.496 1.00 95.25 174 TYR A CA 1
ATOM 1380 C C . TYR A 1 174 ? 31.106 6.158 -3.063 1.00 95.25 174 TYR A C 1
ATOM 1382 O O . TYR A 1 174 ? 31.226 5.149 -2.367 1.00 95.25 174 TYR A O 1
ATOM 1390 N N . ALA A 1 175 ? 30.743 6.098 -4.347 1.00 93.81 175 ALA A N 1
ATOM 1391 C CA . ALA A 1 175 ? 30.316 4.859 -4.991 1.00 93.81 175 ALA A CA 1
ATOM 1392 C C . ALA A 1 175 ? 31.412 3.785 -4.974 1.00 93.81 175 ALA A C 1
ATOM 1394 O O . ALA A 1 175 ? 31.124 2.597 -4.841 1.00 93.81 175 ALA A O 1
ATOM 1395 N N . SER A 1 176 ? 32.681 4.192 -5.083 1.00 89.38 176 SER A N 1
ATOM 1396 C CA . SER A 1 176 ? 33.810 3.271 -4.974 1.00 89.38 176 SER A CA 1
ATOM 1397 C C . SER A 1 176 ? 34.000 2.745 -3.552 1.00 89.38 176 SER A C 1
ATOM 1399 O O . SER A 1 176 ? 34.397 1.596 -3.398 1.00 89.38 176 SER A O 1
ATOM 1401 N N . SER A 1 177 ? 33.747 3.556 -2.521 1.00 89.19 177 SER A N 1
ATOM 1402 C CA . SER A 1 177 ? 33.851 3.122 -1.120 1.00 89.19 177 SER A CA 1
ATOM 1403 C C . SER A 1 177 ? 32.741 2.150 -0.715 1.00 89.19 177 SER A C 1
ATOM 1405 O O . SER A 1 177 ? 32.964 1.269 0.112 1.00 89.19 177 SER A O 1
ATOM 1407 N N . LYS A 1 178 ? 31.568 2.297 -1.341 1.00 87.00 178 LYS A N 1
ATOM 1408 C CA . LYS A 1 178 ? 30.393 1.434 -1.188 1.00 87.00 178 LYS A CA 1
ATOM 1409 C C . LYS A 1 178 ? 30.447 0.176 -2.056 1.00 87.00 178 LYS A C 1
ATOM 1411 O O . LYS A 1 178 ? 29.589 -0.683 -1.954 1.00 87.00 178 LYS A O 1
ATOM 1416 N N . ASN A 1 179 ? 31.472 0.039 -2.899 1.00 80.62 179 ASN A N 1
ATOM 1417 C CA . ASN A 1 179 ? 31.619 -1.044 -3.878 1.00 80.62 179 ASN A CA 1
ATOM 1418 C C . ASN A 1 179 ? 30.511 -1.107 -4.951 1.00 80.62 179 ASN A C 1
ATOM 1420 O O . ASN A 1 179 ? 30.420 -2.098 -5.677 1.00 80.62 179 ASN A O 1
ATOM 1424 N N . TYR A 1 180 ? 29.736 -0.035 -5.139 1.00 86.81 180 TYR A N 1
ATOM 1425 C CA . TYR A 1 180 ? 28.764 0.071 -6.235 1.00 86.81 180 TYR A CA 1
ATOM 1426 C C . TYR A 1 180 ? 29.456 0.071 -7.604 1.00 86.81 180 TYR A C 1
ATOM 1428 O O . TYR A 1 180 ? 28.951 -0.472 -8.589 1.00 86.81 180 TYR A O 1
ATOM 1436 N N . VAL A 1 181 ? 30.660 0.648 -7.663 1.00 84.31 181 VAL A N 1
ATOM 1437 C CA . VAL A 1 181 ? 31.489 0.721 -8.869 1.00 84.31 181 VAL A CA 1
ATOM 1438 C C . VAL A 1 181 ? 32.924 0.295 -8.603 1.00 84.31 181 VAL A C 1
ATOM 1440 O O . VAL A 1 181 ? 33.429 0.339 -7.484 1.00 84.31 181 VAL A O 1
ATOM 1443 N N . SER A 1 182 ? 33.608 -0.079 -9.678 1.00 76.94 182 SER A N 1
ATOM 1444 C CA . SER A 1 182 ? 35.043 -0.342 -9.683 1.00 76.94 182 SER A CA 1
ATOM 1445 C C . SER A 1 182 ? 35.675 0.319 -10.905 1.00 76.94 182 SER A C 1
ATOM 1447 O O . SER A 1 182 ? 35.021 0.480 -11.941 1.00 76.94 182 SER A O 1
ATOM 1449 N N . GLY A 1 183 ? 36.940 0.715 -10.784 1.00 72.12 183 GLY A N 1
ATOM 1450 C CA . GLY A 1 183 ? 37.735 1.166 -11.923 1.00 72.12 183 GLY A CA 1
ATOM 1451 C C . GLY A 1 183 ? 38.311 0.018 -12.746 1.00 72.12 183 GLY A C 1
ATOM 1452 O O . GLY A 1 183 ? 38.115 -1.164 -12.465 1.00 72.12 183 GLY A O 1
ATOM 1453 N N . TYR A 1 184 ? 39.050 0.391 -13.780 1.00 72.75 184 TYR A N 1
ATOM 1454 C CA . TYR A 1 184 ? 39.722 -0.516 -14.694 1.00 72.75 184 TYR A CA 1
ATOM 1455 C C . TYR A 1 184 ? 41.085 -0.946 -14.140 1.00 72.75 184 TYR A C 1
ATOM 1457 O O . TYR A 1 184 ? 41.694 -0.277 -13.305 1.00 72.75 184 TYR A O 1
ATOM 1465 N N . SER A 1 185 ? 41.612 -2.058 -14.655 1.00 71.06 185 SER A N 1
ATOM 1466 C CA . SER A 1 185 ? 42.903 -2.622 -14.234 1.00 71.06 185 SER A CA 1
ATOM 1467 C C . SER A 1 185 ? 44.108 -1.704 -14.482 1.00 71.06 185 SER A C 1
ATOM 1469 O O . SER A 1 185 ? 45.183 -1.950 -13.946 1.00 71.06 185 SER A O 1
ATOM 1471 N N . ASP A 1 186 ? 43.951 -0.674 -15.317 1.00 75.56 186 ASP A N 1
ATOM 1472 C CA . ASP A 1 186 ? 44.955 0.365 -15.576 1.00 75.56 186 ASP A CA 1
ATOM 1473 C C . ASP A 1 186 ? 44.943 1.497 -14.528 1.00 75.56 186 ASP A C 1
ATOM 1475 O O . ASP A 1 186 ? 45.726 2.438 -14.636 1.00 75.56 186 ASP A O 1
ATOM 1479 N N . GLY A 1 187 ? 44.080 1.403 -13.510 1.00 74.31 187 GLY A N 1
ATOM 1480 C CA . GLY A 1 187 ? 43.944 2.397 -12.448 1.00 74.31 187 GLY A CA 1
ATOM 1481 C C . GLY A 1 187 ? 43.086 3.605 -12.832 1.00 74.31 187 GLY A C 1
ATOM 1482 O O . GLY A 1 187 ? 43.169 4.633 -12.160 1.00 74.31 187 GLY A O 1
ATOM 1483 N N . THR A 1 188 ? 42.294 3.525 -13.905 1.00 86.06 188 THR A N 1
ATOM 1484 C CA . THR A 1 188 ? 41.360 4.587 -14.331 1.00 86.06 188 THR A CA 1
ATOM 1485 C C . THR A 1 188 ? 39.914 4.284 -13.928 1.00 86.06 188 THR A C 1
ATOM 1487 O O . THR A 1 188 ? 39.549 3.126 -13.744 1.00 86.06 188 THR A O 1
ATOM 1490 N N . PHE A 1 189 ? 39.062 5.305 -13.818 1.00 89.31 189 PHE A N 1
ATOM 1491 C CA . PHE A 1 189 ? 37.607 5.185 -13.643 1.00 89.31 189 PHE A CA 1
ATOM 1492 C C . PHE A 1 189 ? 36.824 5.444 -14.941 1.00 89.31 189 PHE A C 1
ATOM 1494 O O . PHE A 1 189 ? 35.735 4.902 -15.142 1.00 89.31 189 PHE A O 1
ATOM 1501 N N . ARG A 1 190 ? 37.389 6.264 -15.833 1.00 89.88 190 ARG A N 1
ATOM 1502 C CA . ARG A 1 190 ? 36.834 6.726 -17.114 1.00 89.88 190 ARG A CA 1
ATOM 1503 C C . ARG A 1 190 ? 35.478 7.429 -16.965 1.00 89.88 190 ARG A C 1
ATOM 1505 O O . ARG A 1 190 ? 34.499 7.009 -17.583 1.00 89.88 190 ARG A O 1
ATOM 1512 N N . PRO A 1 191 ? 35.401 8.530 -16.191 1.00 90.81 191 PRO A N 1
ATOM 1513 C CA . PRO A 1 191 ? 34.140 9.206 -15.865 1.00 90.81 191 PRO A CA 1
ATOM 1514 C C . PRO A 1 191 ? 33.361 9.701 -17.093 1.00 90.81 191 PRO A C 1
ATOM 1516 O O . PRO A 1 191 ? 32.137 9.749 -17.061 1.00 90.81 191 PRO A O 1
ATOM 1519 N N . GLY A 1 192 ? 34.064 10.047 -18.177 1.00 93.19 192 GLY A N 1
ATOM 1520 C CA . GLY A 1 192 ? 33.464 10.523 -19.426 1.00 93.19 192 GLY A CA 1
ATOM 1521 C C . GLY A 1 192 ? 33.007 9.425 -20.393 1.00 93.19 192 GLY A C 1
ATOM 1522 O O . GLY A 1 192 ? 32.436 9.755 -21.429 1.00 93.19 192 GLY A O 1
ATOM 1523 N N . ASN A 1 193 ? 33.252 8.144 -20.100 1.00 91.62 193 ASN A N 1
ATOM 1524 C CA . ASN A 1 193 ? 32.754 7.055 -20.940 1.00 91.62 193 ASN A CA 1
ATOM 1525 C C . ASN A 1 193 ? 31.252 6.863 -20.732 1.00 91.62 193 ASN A C 1
ATOM 1527 O O . ASN A 1 193 ? 30.763 6.998 -19.611 1.00 91.62 193 ASN A O 1
ATOM 1531 N N . ASN A 1 194 ? 30.540 6.497 -21.799 1.00 96.50 194 ASN A N 1
ATOM 1532 C CA . ASN A 1 194 ? 29.134 6.116 -21.702 1.00 96.50 194 ASN A CA 1
ATOM 1533 C C . ASN A 1 194 ? 28.982 4.859 -20.843 1.00 96.50 194 ASN A C 1
ATOM 1535 O O . ASN A 1 194 ? 29.776 3.927 -20.981 1.00 96.50 194 ASN A O 1
ATOM 1539 N N . ILE A 1 195 ? 27.968 4.852 -19.981 1.00 96.25 195 ILE A N 1
ATOM 1540 C CA . ILE A 1 195 ? 27.632 3.693 -19.154 1.00 96.25 195 ILE A CA 1
ATOM 1541 C C . ILE A 1 195 ? 26.772 2.710 -19.951 1.00 96.25 195 ILE A C 1
ATOM 1543 O O . ILE A 1 195 ? 25.922 3.128 -20.748 1.00 96.25 195 ILE A O 1
ATOM 1547 N N . THR A 1 196 ? 26.987 1.408 -19.759 1.00 95.69 196 THR A N 1
ATOM 1548 C CA . THR A 1 196 ? 26.093 0.392 -20.333 1.00 95.69 196 THR A CA 1
ATOM 1549 C C . THR A 1 196 ? 24.848 0.186 -19.473 1.00 95.69 196 THR A C 1
ATOM 1551 O O . THR A 1 196 ? 24.813 0.539 -18.292 1.00 95.69 196 THR A O 1
ATOM 1554 N N . ARG A 1 197 ? 23.809 -0.422 -20.049 1.00 95.69 197 ARG A N 1
ATOM 1555 C CA . ARG A 1 197 ? 22.572 -0.731 -19.327 1.00 95.69 197 ARG A CA 1
ATOM 1556 C C . ARG A 1 197 ? 22.804 -1.702 -18.169 1.00 95.69 197 ARG A C 1
ATOM 1558 O O . ARG A 1 197 ? 22.203 -1.520 -17.118 1.00 95.69 197 ARG A O 1
ATOM 1565 N N . ALA A 1 198 ? 23.694 -2.685 -18.325 1.00 90.00 198 ALA A N 1
ATOM 1566 C CA . ALA A 1 198 ? 24.061 -3.601 -17.241 1.00 90.00 198 ALA A CA 1
ATOM 1567 C C . ALA A 1 198 ? 24.906 -2.936 -16.146 1.00 90.00 198 ALA A C 1
ATOM 1569 O O . ALA A 1 198 ? 24.753 -3.263 -14.973 1.00 90.00 198 ALA A O 1
ATOM 1570 N N . GLU A 1 199 ? 25.782 -1.991 -16.496 1.00 89.88 199 GLU A N 1
ATOM 1571 C CA . GLU A 1 199 ? 26.509 -1.202 -15.496 1.00 89.88 199 GLU A CA 1
ATOM 1572 C C . GLU A 1 199 ? 25.557 -0.315 -14.685 1.00 89.88 199 GLU A C 1
ATOM 1574 O O . GLU A 1 199 ? 25.679 -0.257 -13.464 1.00 89.88 199 GLU A O 1
ATOM 1579 N N . ALA A 1 200 ? 24.581 0.321 -15.337 1.00 97.06 200 ALA A N 1
ATOM 1580 C CA . ALA A 1 200 ? 23.541 1.082 -14.649 1.00 97.06 200 ALA A CA 1
ATOM 1581 C C . ALA A 1 200 ? 22.662 0.184 -13.765 1.00 97.06 200 ALA A C 1
ATOM 1583 O O . ALA A 1 200 ? 22.407 0.540 -12.619 1.00 97.06 200 ALA A O 1
ATOM 1584 N N . ALA A 1 201 ? 22.266 -0.994 -14.265 1.00 94.12 201 ALA A N 1
ATOM 1585 C CA . ALA A 1 201 ? 21.512 -1.986 -13.499 1.00 94.12 201 ALA A CA 1
ATOM 1586 C C . ALA A 1 201 ? 22.268 -2.443 -12.249 1.00 94.12 201 ALA A C 1
ATOM 1588 O O . ALA A 1 201 ? 21.676 -2.487 -11.185 1.00 94.12 201 ALA A O 1
ATOM 1589 N N . LYS A 1 202 ? 23.581 -2.697 -12.346 1.00 91.50 202 LYS A N 1
ATOM 1590 C CA . LYS A 1 202 ? 24.416 -3.038 -11.184 1.00 91.50 202 LYS A CA 1
ATOM 1591 C C . LYS A 1 202 ? 24.427 -1.937 -10.125 1.00 91.50 202 LYS A C 1
ATOM 1593 O O . LYS A 1 202 ? 24.354 -2.224 -8.937 1.00 91.50 202 LYS A O 1
ATOM 1598 N N . ILE A 1 203 ? 24.604 -0.683 -10.535 1.00 94.81 203 ILE A N 1
ATOM 1599 C CA . ILE A 1 203 ? 24.662 0.425 -9.572 1.00 94.81 203 ILE A CA 1
ATOM 1600 C C . ILE A 1 203 ? 23.297 0.583 -8.900 1.00 94.81 203 ILE A C 1
ATOM 1602 O O . ILE A 1 203 ? 23.244 0.704 -7.681 1.00 94.81 203 ILE A O 1
ATOM 1606 N N . LEU A 1 204 ? 22.219 0.540 -9.692 1.00 95.31 204 LEU A N 1
ATOM 1607 C CA . LEU A 1 204 ? 20.845 0.606 -9.200 1.00 95.31 204 LEU A CA 1
ATOM 1608 C C . LEU A 1 204 ? 20.518 -0.553 -8.263 1.00 95.31 204 LEU A C 1
ATOM 1610 O O . LEU A 1 204 ? 20.010 -0.296 -7.185 1.00 95.31 204 LEU A O 1
ATOM 1614 N N . SER A 1 205 ? 20.856 -1.793 -8.619 1.00 91.00 205 SER A N 1
ATOM 1615 C CA . SER A 1 205 ? 20.584 -2.950 -7.767 1.00 91.00 205 SER A CA 1
ATOM 1616 C C . SER A 1 205 ? 21.298 -2.829 -6.429 1.00 91.00 205 SER A C 1
ATOM 1618 O O . SER A 1 205 ? 20.668 -2.990 -5.402 1.00 91.00 205 SER A O 1
ATOM 1620 N N . LEU A 1 206 ? 22.592 -2.492 -6.427 1.00 87.12 206 LEU A N 1
ATOM 1621 C CA . LEU A 1 206 ? 23.379 -2.451 -5.193 1.00 87.12 206 LEU A CA 1
ATOM 1622 C C . LEU A 1 206 ? 22.952 -1.309 -4.270 1.00 87.12 206 LEU A C 1
ATOM 1624 O O . LEU A 1 206 ? 22.893 -1.496 -3.059 1.00 87.12 206 LEU A O 1
ATOM 1628 N N . ILE A 1 207 ? 22.668 -0.125 -4.825 1.00 93.31 207 ILE A N 1
ATOM 1629 C CA . ILE A 1 207 ? 22.218 1.003 -4.005 1.00 93.31 207 ILE A CA 1
ATOM 1630 C C . ILE A 1 207 ? 20.786 0.792 -3.517 1.00 93.31 207 ILE A C 1
ATOM 1632 O O . ILE A 1 207 ? 20.507 1.096 -2.362 1.00 93.31 207 ILE A O 1
ATOM 1636 N N . HIS A 1 208 ? 19.902 0.251 -4.363 1.00 90.50 208 HIS A N 1
ATOM 1637 C CA . HIS A 1 208 ? 18.535 -0.091 -3.985 1.00 90.50 208 HIS A CA 1
ATOM 1638 C C . HIS A 1 208 ? 18.566 -1.145 -2.882 1.00 90.50 208 HIS A C 1
ATOM 1640 O O . HIS A 1 208 ? 18.032 -0.911 -1.812 1.00 90.50 208 HIS A O 1
ATOM 1646 N N . GLU A 1 209 ? 19.305 -2.237 -3.069 1.00 81.94 209 GLU A N 1
ATOM 1647 C CA . GLU A 1 209 ? 19.449 -3.295 -2.071 1.00 81.94 209 GLU A CA 1
ATOM 1648 C C . GLU A 1 209 ? 19.976 -2.759 -0.729 1.00 81.94 209 GLU A C 1
ATOM 1650 O O . GLU A 1 209 ? 19.368 -3.006 0.311 1.00 81.94 209 GLU A O 1
ATOM 1655 N N . GLU A 1 210 ? 21.053 -1.959 -0.736 1.00 84.06 210 GLU A N 1
ATOM 1656 C CA . GLU A 1 210 ? 21.626 -1.392 0.494 1.00 84.06 210 GLU A CA 1
ATOM 1657 C C . GLU A 1 210 ? 20.661 -0.425 1.198 1.00 84.06 210 GLU A C 1
ATOM 1659 O O . GLU A 1 210 ? 20.566 -0.434 2.427 1.00 84.06 210 GLU A O 1
ATOM 1664 N N . THR A 1 211 ? 19.961 0.428 0.449 1.00 82.06 211 THR A N 1
ATOM 1665 C CA . THR A 1 211 ? 19.075 1.456 1.029 1.00 82.06 211 THR A CA 1
ATOM 1666 C C . THR A 1 211 ? 17.706 0.910 1.427 1.00 82.06 211 THR A C 1
ATOM 1668 O O . THR A 1 211 ? 17.107 1.402 2.388 1.00 82.06 211 THR A O 1
ATOM 1671 N N . THR A 1 212 ? 17.245 -0.143 0.757 1.00 73.44 212 THR A N 1
ATOM 1672 C CA . THR A 1 212 ? 15.979 -0.816 1.044 1.00 73.44 212 THR A CA 1
ATOM 1673 C C . THR A 1 212 ? 16.134 -1.799 2.206 1.00 73.44 212 THR A C 1
ATOM 1675 O O . THR A 1 212 ? 15.387 -1.683 3.185 1.00 73.44 212 THR A O 1
ATOM 1678 N N . TYR A 1 213 ? 17.145 -2.679 2.165 1.00 70.88 213 TYR A N 1
ATOM 1679 C CA . TYR A 1 213 ? 17.289 -3.826 3.080 1.00 70.88 213 TYR A CA 1
ATOM 1680 C C . TYR A 1 213 ? 18.474 -3.734 4.061 1.00 70.88 213 TYR A C 1
ATOM 1682 O O . TYR A 1 213 ? 18.589 -4.553 4.974 1.00 70.88 213 TYR A O 1
ATOM 1690 N N . GLY A 1 214 ? 19.355 -2.738 3.922 1.00 61.69 214 GLY A N 1
ATOM 1691 C CA . GLY A 1 214 ? 20.626 -2.695 4.648 1.00 61.69 214 GLY A CA 1
ATOM 1692 C C . GLY A 1 214 ? 21.692 -3.596 4.007 1.00 61.69 214 GLY A C 1
ATOM 1693 O O . GLY A 1 214 ? 21.395 -4.502 3.241 1.00 61.69 214 GLY A O 1
ATOM 1694 N N . ASN A 1 215 ? 22.969 -3.304 4.280 1.00 47.91 215 ASN A N 1
ATOM 1695 C CA . ASN A 1 215 ? 24.140 -3.892 3.604 1.00 47.91 215 ASN A CA 1
ATOM 1696 C C . ASN A 1 215 ? 24.046 -5.433 3.427 1.00 47.91 215 ASN A C 1
ATOM 1698 O O . ASN A 1 215 ? 23.750 -6.119 4.411 1.00 47.91 215 ASN A O 1
ATOM 1702 N N . PRO A 1 216 ? 24.373 -6.003 2.248 1.00 40.66 216 PRO A N 1
ATOM 1703 C CA . PRO A 1 216 ? 24.108 -7.409 1.958 1.00 40.66 216 PRO A CA 1
ATOM 1704 C C . PRO A 1 216 ? 24.905 -8.348 2.872 1.00 40.66 216 PRO A C 1
ATOM 1706 O O . PRO A 1 216 ? 26.119 -8.201 3.068 1.00 40.66 216 PRO A O 1
ATOM 1709 N N . ALA A 1 217 ? 24.218 -9.351 3.419 1.00 35.84 217 ALA A N 1
ATOM 1710 C CA . ALA A 1 217 ? 24.855 -10.502 4.044 1.00 35.84 217 ALA A CA 1
ATOM 1711 C C . ALA A 1 217 ? 25.679 -11.284 2.991 1.00 35.84 217 ALA A C 1
ATOM 1713 O O . ALA A 1 217 ? 25.301 -11.331 1.820 1.00 35.84 217 ALA A O 1
ATOM 1714 N N . PRO A 1 218 ? 26.822 -11.892 3.361 1.00 34.09 218 PRO A N 1
ATOM 1715 C CA . PRO A 1 218 ? 27.646 -12.645 2.416 1.00 34.09 218 PRO A CA 1
ATOM 1716 C C . PRO A 1 218 ? 26.917 -13.895 1.890 1.00 34.09 218 PRO A C 1
ATOM 1718 O O . PRO A 1 218 ? 26.275 -14.579 2.679 1.00 34.09 218 PRO A O 1
ATOM 1721 N N . GLU A 1 219 ? 27.085 -14.151 0.581 1.00 32.16 219 GLU A N 1
ATOM 1722 C CA . GLU A 1 219 ? 26.619 -15.263 -0.286 1.00 32.16 219 GLU A CA 1
ATOM 1723 C C . GLU A 1 219 ? 25.711 -16.367 0.319 1.00 32.16 219 GLU A C 1
ATOM 1725 O O . GLU A 1 219 ? 26.051 -16.968 1.344 1.00 32.16 219 GLU A O 1
ATOM 1730 N N . PRO A 1 220 ? 24.626 -16.757 -0.387 1.00 34.16 220 PRO A N 1
ATOM 1731 C CA . PRO A 1 220 ? 23.672 -17.754 0.091 1.00 34.16 220 PRO A CA 1
ATOM 1732 C C . PRO A 1 220 ? 24.328 -19.120 0.340 1.00 34.16 220 PRO A C 1
ATOM 1734 O O . PRO A 1 220 ? 24.987 -19.705 -0.524 1.00 34.16 220 PRO A O 1
ATOM 1737 N N . GLN A 1 221 ? 24.114 -19.650 1.546 1.00 28.67 221 GLN A N 1
ATOM 1738 C CA . GLN A 1 221 ? 24.371 -21.053 1.865 1.00 28.67 221 GLN A CA 1
ATOM 1739 C C . GLN A 1 221 ? 23.296 -21.949 1.224 1.00 28.67 221 GLN A C 1
ATOM 1741 O O . GLN A 1 221 ? 22.165 -21.502 1.055 1.00 28.67 221 GLN A O 1
ATOM 1746 N N . PRO A 1 222 ? 23.630 -23.206 0.870 1.00 32.56 222 PRO A N 1
ATOM 1747 C CA . PRO A 1 222 ? 22.712 -24.107 0.183 1.00 32.56 222 PRO A CA 1
ATOM 1748 C C . PRO A 1 222 ? 21.415 -24.311 0.972 1.00 32.56 222 PRO A C 1
ATOM 1750 O O . PRO A 1 222 ? 21.443 -24.640 2.159 1.00 32.56 222 PRO A O 1
ATOM 1753 N N . GLU A 1 223 ? 20.321 -24.114 0.244 1.00 34.94 223 GLU A N 1
ATOM 1754 C CA . GLU A 1 223 ? 18.910 -24.297 0.580 1.00 34.94 223 GLU A CA 1
ATOM 1755 C C . GLU A 1 223 ? 18.681 -25.497 1.518 1.00 34.94 223 GLU A C 1
ATOM 1757 O O . GLU A 1 223 ? 19.072 -26.630 1.217 1.00 34.94 223 GLU A O 1
ATOM 1762 N N . GLN A 1 224 ? 18.071 -25.245 2.680 1.00 28.97 224 GLN A N 1
ATOM 1763 C CA . GLN A 1 224 ? 17.483 -26.303 3.498 1.00 28.97 224 GLN A CA 1
ATOM 1764 C C . GLN A 1 224 ? 16.086 -26.587 2.948 1.00 28.97 224 GLN A C 1
ATOM 1766 O O . GLN A 1 224 ? 15.277 -25.672 2.847 1.00 28.97 224 GLN A O 1
ATOM 1771 N N . GLU A 1 225 ? 15.823 -27.845 2.594 1.00 32.00 225 GLU A N 1
ATOM 1772 C CA . GLU A 1 225 ? 14.497 -28.321 2.191 1.00 32.00 225 GLU A CA 1
ATOM 1773 C C . GLU A 1 225 ? 13.460 -27.970 3.275 1.00 32.00 225 GLU A C 1
ATOM 1775 O O . GLU A 1 225 ? 13.593 -28.395 4.428 1.00 32.00 225 GLU A O 1
ATOM 1780 N N . GLU A 1 226 ? 12.432 -27.199 2.906 1.00 34.88 226 GLU A N 1
ATOM 1781 C CA . GLU A 1 226 ? 11.231 -27.014 3.724 1.00 34.88 226 GLU A CA 1
ATOM 1782 C C . GLU A 1 226 ? 10.572 -28.378 4.010 1.00 34.88 226 GLU A C 1
ATOM 1784 O O . GLU A 1 226 ? 10.506 -29.237 3.123 1.00 34.88 226 GLU A O 1
ATOM 1789 N N . PRO A 1 227 ? 10.075 -28.622 5.236 1.00 32.53 227 PRO A N 1
ATOM 1790 C CA . PRO A 1 227 ? 9.336 -29.842 5.528 1.00 32.53 227 PRO A CA 1
ATOM 1791 C C . PRO A 1 227 ? 7.986 -29.850 4.789 1.00 32.53 227 PRO A C 1
ATOM 1793 O O . PRO A 1 227 ? 7.299 -28.835 4.733 1.00 32.53 227 PRO A O 1
ATOM 1796 N N . GLU A 1 228 ? 7.586 -31.016 4.264 1.00 35.84 228 GLU A N 1
ATOM 1797 C CA . GLU A 1 228 ? 6.256 -31.229 3.668 1.00 35.84 228 GLU A CA 1
ATOM 1798 C C . GLU A 1 228 ? 5.125 -30.744 4.603 1.00 35.84 228 GLU A C 1
ATOM 1800 O O . GLU A 1 228 ? 5.207 -30.974 5.818 1.00 35.84 228 GLU A O 1
ATOM 1805 N N . PRO A 1 229 ? 4.042 -30.139 4.067 1.00 41.12 229 PRO A N 1
ATOM 1806 C CA . PRO A 1 229 ? 2.940 -29.646 4.880 1.00 41.12 229 PRO A CA 1
ATOM 1807 C C . PRO A 1 229 ? 2.277 -30.801 5.635 1.00 41.12 229 PRO A C 1
ATOM 1809 O O . PRO A 1 229 ? 1.794 -31.780 5.058 1.00 41.12 229 PRO A O 1
ATOM 1812 N N . THR A 1 230 ? 2.248 -30.683 6.960 1.00 32.00 230 THR A N 1
ATOM 1813 C CA . THR A 1 230 ? 1.400 -31.514 7.816 1.00 32.00 230 THR A CA 1
ATOM 1814 C C . THR A 1 230 ? -0.077 -31.299 7.464 1.00 32.00 230 THR A C 1
ATOM 1816 O O . THR A 1 230 ? -0.446 -30.179 7.123 1.00 32.00 230 THR A O 1
ATOM 1819 N N . PRO A 1 231 ? -0.944 -32.325 7.572 1.00 39.91 231 PRO A N 1
ATOM 1820 C CA . PRO A 1 231 ? -2.373 -32.173 7.307 1.00 39.91 231 PRO A CA 1
ATOM 1821 C C . PRO A 1 231 ? -2.971 -31.068 8.186 1.00 39.91 231 PRO A C 1
ATOM 1823 O O . PRO A 1 231 ? -2.886 -31.165 9.412 1.00 39.91 231 PRO A O 1
ATOM 1826 N N . GLU A 1 232 ? -3.550 -30.039 7.565 1.00 52.78 232 GLU A N 1
ATOM 1827 C CA . GLU A 1 232 ? -4.192 -28.921 8.261 1.00 52.78 232 GLU A CA 1
ATOM 1828 C C . GLU A 1 232 ? -5.345 -29.422 9.142 1.00 52.78 232 GLU A C 1
ATOM 1830 O O . GLU A 1 232 ? -6.184 -30.231 8.724 1.00 52.78 232 GLU A O 1
ATOM 1835 N N . GLU A 1 233 ? -5.371 -28.965 10.395 1.00 51.59 233 GLU A N 1
ATOM 1836 C CA . GLU A 1 233 ? -6.526 -29.147 11.269 1.00 51.59 233 GLU A CA 1
ATOM 1837 C C . GLU A 1 233 ? -7.756 -28.441 10.664 1.00 51.59 233 GLU A C 1
ATOM 1839 O O . GLU A 1 233 ? -7.612 -27.434 9.972 1.00 51.59 233 GLU A O 1
ATOM 1844 N N . PRO A 1 234 ? -8.983 -28.945 10.891 1.00 60.91 234 PRO A N 1
ATOM 1845 C CA . PRO A 1 234 ? -10.181 -28.313 10.350 1.00 60.91 234 PRO A CA 1
ATOM 1846 C C . PRO A 1 234 ? -10.318 -26.867 10.851 1.00 60.91 234 PRO A C 1
ATOM 1848 O O . PRO A 1 234 ? -10.391 -26.629 12.056 1.00 60.91 234 PRO A O 1
ATOM 1851 N N . VAL A 1 235 ? -10.410 -25.924 9.912 1.00 70.81 235 VAL A N 1
ATOM 1852 C CA . VAL A 1 235 ? -10.573 -24.488 10.168 1.00 70.81 235 VAL A CA 1
ATOM 1853 C C . VAL A 1 235 ? -11.831 -24.220 11.002 1.00 70.81 235 VAL A C 1
ATOM 1855 O O . VAL A 1 235 ? -12.941 -24.600 10.617 1.00 70.81 235 VAL A O 1
ATOM 1858 N N . ASN A 1 236 ? -11.683 -23.534 12.139 1.00 76.00 236 ASN A N 1
ATOM 1859 C CA . ASN A 1 236 ? -12.816 -23.139 12.974 1.00 76.00 236 ASN A CA 1
ATOM 1860 C C . ASN A 1 236 ? -13.374 -21.773 12.547 1.00 76.00 236 ASN A C 1
ATOM 1862 O O . ASN A 1 236 ? -12.800 -20.728 12.850 1.00 76.00 236 ASN A O 1
ATOM 1866 N N . THR A 1 237 ? -14.536 -21.777 11.902 1.00 78.44 237 THR A N 1
ATOM 1867 C CA . THR A 1 237 ? -15.230 -20.573 11.409 1.00 78.44 237 THR A CA 1
ATOM 1868 C C . THR A 1 237 ? -16.457 -20.200 12.246 1.00 78.44 237 THR A C 1
ATOM 1870 O O . THR A 1 237 ? -17.224 -19.303 11.892 1.00 78.44 237 THR A O 1
ATOM 1873 N N . ALA A 1 238 ? -16.689 -20.891 13.367 1.00 76.94 238 ALA A N 1
ATOM 1874 C CA . ALA A 1 238 ? -17.847 -20.635 14.211 1.00 76.94 238 ALA A CA 1
ATOM 1875 C C . ALA A 1 238 ? -17.755 -19.239 14.849 1.00 76.94 238 ALA A C 1
ATOM 1877 O O . ALA A 1 238 ? -16.877 -18.980 15.667 1.00 76.94 238 ALA A O 1
ATOM 1878 N N . GLY A 1 239 ? -18.698 -18.359 14.503 1.00 78.31 239 GLY A N 1
ATOM 1879 C CA . GLY A 1 239 ? -18.730 -16.978 14.991 1.00 78.31 239 GLY A CA 1
ATOM 1880 C C . GLY A 1 239 ? -17.939 -15.981 14.141 1.00 78.31 239 GLY A C 1
ATOM 1881 O O . GLY A 1 239 ? -17.964 -14.797 14.466 1.00 78.31 239 GLY A O 1
ATOM 1882 N N . SER A 1 240 ? -17.293 -16.423 13.054 1.00 86.75 240 SER A N 1
ATOM 1883 C CA . SER A 1 240 ? -16.723 -15.510 12.061 1.00 86.75 240 SER A CA 1
ATOM 1884 C C . SER A 1 240 ? -17.821 -14.661 11.406 1.00 86.75 240 SER A C 1
ATOM 1886 O O . SER A 1 240 ? -18.929 -15.165 11.183 1.00 86.75 240 SER A O 1
ATOM 1888 N N . PRO A 1 241 ? -17.526 -13.404 11.036 1.00 89.69 241 PRO A N 1
ATOM 1889 C CA . PRO A 1 241 ? -18.367 -12.646 10.119 1.00 89.69 241 PRO A CA 1
ATOM 1890 C C . PRO A 1 241 ? -18.553 -13.407 8.806 1.00 89.69 241 PRO A C 1
ATOM 1892 O O . PRO A 1 241 ? -17.651 -14.127 8.378 1.00 89.69 241 PRO A O 1
ATOM 1895 N N . THR A 1 242 ? -19.703 -13.240 8.151 1.00 92.81 242 THR A N 1
ATOM 1896 C CA . THR A 1 242 ? -20.009 -13.957 6.905 1.00 92.81 242 THR A CA 1
ATOM 1897 C C . THR A 1 242 ? -20.599 -13.055 5.839 1.00 92.81 242 THR A C 1
ATOM 1899 O O . THR A 1 242 ? -21.398 -12.172 6.151 1.00 92.81 242 THR A O 1
ATOM 1902 N N . VAL A 1 243 ? -20.301 -13.357 4.578 1.00 91.88 243 VAL A N 1
ATOM 1903 C CA . VAL A 1 243 ? -20.845 -12.680 3.397 1.00 91.88 243 VAL A CA 1
ATOM 1904 C C . VAL A 1 243 ? -21.344 -13.747 2.436 1.00 91.88 243 VAL A C 1
ATOM 1906 O O . VAL A 1 243 ? -20.570 -14.590 1.996 1.00 91.88 243 VAL A O 1
ATOM 1909 N N . GLU A 1 244 ? -22.656 -13.755 2.180 1.00 89.88 244 GLU A N 1
ATOM 1910 C CA . GLU A 1 244 ? -23.325 -14.744 1.315 1.00 89.88 244 GLU A CA 1
ATOM 1911 C C . GLU A 1 244 ? -22.949 -16.211 1.630 1.00 89.88 244 GLU A C 1
ATOM 1913 O O . GLU A 1 244 ? -22.895 -17.070 0.758 1.00 89.88 244 GLU A O 1
ATOM 1918 N N . GLY A 1 245 ? -22.706 -16.513 2.911 1.00 88.38 245 GLY A N 1
ATOM 1919 C CA . GLY A 1 245 ? -22.363 -17.856 3.393 1.00 88.38 245 GLY A CA 1
ATOM 1920 C C . GLY A 1 245 ? -20.864 -18.159 3.490 1.00 88.38 245 GLY A C 1
ATOM 1921 O O . GLY A 1 245 ? -20.512 -19.127 4.163 1.00 88.38 245 GLY A O 1
ATOM 1922 N N . CYS A 1 246 ? -19.991 -17.325 2.922 1.00 92.38 246 CYS A N 1
ATOM 1923 C CA . CYS A 1 246 ? -18.549 -17.419 3.137 1.00 92.38 246 CYS A CA 1
ATOM 1924 C C . CYS A 1 246 ? -18.153 -16.742 4.449 1.00 92.38 246 CYS A C 1
ATOM 1926 O O . CYS A 1 246 ? -18.568 -15.602 4.674 1.00 92.38 246 CYS A O 1
ATOM 1928 N N . PRO A 1 247 ? -17.361 -17.387 5.322 1.00 94.06 247 PRO A N 1
ATOM 1929 C CA . PRO A 1 247 ? -16.744 -16.685 6.436 1.00 94.06 247 PRO A CA 1
ATOM 1930 C C . PRO A 1 247 ? -15.720 -15.689 5.896 1.00 94.06 247 PRO A C 1
ATOM 1932 O O . PRO A 1 247 ? -15.128 -15.913 4.848 1.00 94.06 247 PRO A O 1
ATOM 1935 N N . VAL A 1 248 ? -15.518 -14.590 6.611 1.00 96.19 248 VAL A N 1
ATOM 1936 C CA . VAL A 1 248 ? -14.451 -13.626 6.341 1.00 96.19 248 VAL A CA 1
ATOM 1937 C C . VAL A 1 248 ? -13.367 -13.896 7.366 1.00 96.19 248 VAL A C 1
ATOM 1939 O O . VAL A 1 248 ? -13.370 -13.335 8.461 1.00 96.19 248 VAL A O 1
ATOM 1942 N N . PHE A 1 249 ? -12.496 -14.831 6.999 1.00 96.81 249 PHE A N 1
ATOM 1943 C CA . PHE A 1 249 ? -11.458 -15.435 7.822 1.00 96.81 249 PHE A CA 1
ATOM 1944 C C . PHE A 1 249 ? -11.946 -16.349 8.960 1.00 96.81 249 PHE A C 1
ATOM 1946 O O . PHE A 1 249 ? -13.084 -16.247 9.440 1.00 96.81 249 PHE A O 1
ATOM 1953 N N . PRO A 1 250 ? -11.078 -17.264 9.426 1.00 93.88 250 PRO A N 1
ATOM 1954 C CA . PRO A 1 250 ? -11.327 -18.083 10.609 1.00 93.88 250 PRO A CA 1
ATOM 1955 C C . PRO A 1 250 ? -11.614 -17.261 11.872 1.00 93.88 250 PRO A C 1
ATOM 1957 O O . PRO A 1 250 ? -11.265 -16.086 11.977 1.00 93.88 250 PRO A O 1
ATOM 1960 N N . SER A 1 251 ? -12.255 -17.882 12.860 1.00 91.44 251 SER A N 1
ATOM 1961 C CA . SER A 1 251 ? -12.632 -17.216 14.119 1.00 91.44 251 SER A CA 1
ATOM 1962 C C . SER A 1 251 ? -11.427 -16.835 14.990 1.00 91.44 251 SER A C 1
ATOM 1964 O O . SER A 1 251 ? -11.520 -15.924 15.807 1.00 91.44 251 SER A O 1
ATOM 1966 N N . ASP A 1 252 ? -10.295 -17.513 14.801 1.00 88.56 252 ASP A N 1
ATOM 1967 C CA . ASP A 1 252 ? -9.007 -17.238 15.441 1.00 88.56 252 ASP A CA 1
ATOM 1968 C C . ASP A 1 252 ? -8.090 -16.339 14.594 1.00 88.56 252 ASP A C 1
ATOM 1970 O O . ASP A 1 252 ? -6.955 -16.067 14.984 1.00 88.56 252 ASP A O 1
ATOM 1974 N N . ASN A 1 253 ? -8.580 -15.837 13.457 1.00 96.44 253 ASN A N 1
ATOM 1975 C CA . ASN A 1 253 ? -7.864 -14.846 12.671 1.00 96.44 253 ASN A CA 1
ATOM 1976 C C . ASN A 1 253 ? -7.717 -13.533 13.465 1.00 96.44 253 ASN A C 1
ATOM 1978 O O . ASN A 1 253 ? -8.655 -13.142 14.174 1.00 96.44 253 ASN A O 1
ATOM 1982 N N . PRO A 1 254 ? -6.606 -12.784 13.327 1.00 95.88 254 PRO A N 1
ATOM 1983 C CA . PRO A 1 254 ? -6.445 -11.492 13.994 1.00 95.88 254 PRO A CA 1
ATOM 1984 C C . PRO A 1 254 ? -7.574 -10.483 13.720 1.00 95.88 254 PRO A C 1
ATOM 1986 O O . PRO A 1 254 ? -7.872 -9.650 14.582 1.00 95.88 254 PRO A O 1
ATOM 1989 N N . TRP A 1 255 ? -8.248 -10.550 12.567 1.00 97.81 255 TRP A N 1
ATOM 1990 C CA . TRP A 1 255 ? -9.442 -9.741 12.298 1.00 97.81 255 TRP A CA 1
ATOM 1991 C C . TRP A 1 255 ? -10.602 -10.090 13.236 1.00 97.81 255 TRP A C 1
ATOM 1993 O O . TRP A 1 255 ? -11.245 -9.187 13.757 1.00 97.81 255 TRP A O 1
ATOM 2003 N N . ASN A 1 256 ? -10.811 -11.370 13.540 1.00 97.56 256 ASN A N 1
ATOM 2004 C CA . ASN A 1 256 ? -11.976 -11.878 14.275 1.00 97.56 256 ASN A CA 1
ATOM 2005 C C . ASN A 1 256 ? -11.700 -12.148 15.765 1.00 97.56 256 ASN A C 1
ATOM 2007 O O . ASN A 1 256 ? -12.567 -12.632 16.492 1.00 97.56 256 ASN A O 1
ATOM 2011 N N . THR A 1 257 ? -10.493 -11.836 16.238 1.00 95.06 257 THR A N 1
ATOM 2012 C CA . THR A 1 257 ? -10.060 -12.138 17.605 1.00 95.06 257 THR A CA 1
ATOM 2013 C C . THR A 1 257 ? -10.514 -11.067 18.598 1.00 95.06 257 THR A C 1
ATOM 2015 O O . THR A 1 257 ? -10.274 -9.875 18.398 1.00 95.06 257 THR A O 1
ATOM 2018 N N . ASP A 1 258 ? -11.133 -11.491 19.705 1.00 97.06 258 ASP A N 1
ATOM 2019 C CA . ASP A 1 258 ? -11.457 -10.617 20.840 1.00 97.06 258 ASP A CA 1
ATOM 2020 C C . ASP A 1 258 ? -10.171 -10.197 21.573 1.00 97.06 258 ASP A C 1
ATOM 2022 O O . ASP A 1 258 ? -9.451 -11.025 22.140 1.00 97.06 258 ASP A O 1
ATOM 2026 N N . ILE A 1 259 ? -9.895 -8.894 21.566 1.00 97.88 259 ILE A N 1
ATOM 2027 C CA . ILE A 1 259 ? -8.706 -8.278 22.165 1.00 97.88 259 ILE A CA 1
ATOM 2028 C C . ILE A 1 259 ? -9.029 -7.488 23.437 1.00 97.88 259 ILE A C 1
ATOM 2030 O O . ILE A 1 259 ? -8.165 -6.788 23.974 1.00 97.88 259 ILE A O 1
ATOM 2034 N N . SER A 1 260 ? -10.261 -7.560 23.945 1.00 97.75 260 SER A N 1
ATOM 2035 C CA . SER A 1 260 ? -10.713 -6.763 25.096 1.00 97.75 260 SER A CA 1
ATOM 2036 C C . SER A 1 260 ? -9.891 -7.017 26.364 1.00 97.75 260 SER A C 1
ATOM 2038 O O . SER A 1 260 ? -9.761 -6.135 27.213 1.00 97.75 260 SER A O 1
ATOM 2040 N N . SER A 1 261 ? -9.279 -8.199 26.477 1.00 97.12 261 SER A N 1
ATOM 2041 C CA . SER A 1 261 ? -8.412 -8.580 27.594 1.00 97.12 261 SER A CA 1
ATOM 2042 C C . SER A 1 261 ? -6.914 -8.471 27.304 1.00 97.12 261 SER A C 1
ATOM 2044 O O . SER A 1 261 ? -6.112 -8.828 28.168 1.00 97.12 261 SER A O 1
ATOM 2046 N N . TYR A 1 262 ? -6.509 -8.032 26.108 1.00 97.81 262 TYR A N 1
ATOM 2047 C CA . TYR A 1 262 ? -5.091 -7.946 25.752 1.00 97.81 262 TYR A CA 1
ATOM 2048 C C . TYR A 1 262 ? -4.382 -6.889 26.614 1.00 97.81 262 TYR A C 1
ATOM 2050 O O . TYR A 1 262 ? -5.006 -5.893 27.010 1.00 97.81 262 TYR A O 1
ATOM 2058 N N . PRO A 1 263 ? -3.095 -7.084 26.944 1.00 97.69 263 PRO A N 1
ATOM 2059 C CA . PRO A 1 263 ? -2.340 -6.090 27.690 1.00 97.69 263 PRO A CA 1
ATOM 2060 C C . PRO A 1 263 ? -2.151 -4.818 26.856 1.00 97.69 263 PRO A C 1
ATOM 2062 O O . PRO A 1 263 ? -1.959 -4.878 25.641 1.00 97.69 263 PRO A O 1
ATOM 2065 N N . VAL A 1 264 ? -2.195 -3.663 27.520 1.00 98.44 264 VAL A N 1
ATOM 2066 C CA . VAL A 1 264 ? -1.880 -2.373 26.892 1.00 98.44 264 VAL A CA 1
ATOM 2067 C C . VAL A 1 264 ? -0.403 -2.365 26.497 1.00 98.44 264 VAL A C 1
ATOM 2069 O O . VAL A 1 264 ? 0.454 -2.782 27.278 1.00 98.44 264 VAL A O 1
ATOM 2072 N N . HIS A 1 265 ? -0.116 -1.908 25.283 1.00 98.00 265 HIS A N 1
ATOM 2073 C CA . HIS A 1 265 ? 1.237 -1.763 24.767 1.00 98.00 265 HIS A CA 1
ATOM 2074 C C . HIS A 1 265 ? 1.990 -0.685 25.558 1.00 98.00 265 HIS A C 1
ATOM 2076 O O . HIS A 1 265 ? 1.454 0.395 25.804 1.00 98.00 265 HIS A O 1
ATOM 2082 N N . GLU A 1 266 ? 3.248 -0.936 25.923 1.00 96.94 266 GLU A N 1
ATOM 2083 C CA . GLU A 1 266 ? 4.030 -0.008 26.760 1.00 96.94 266 GLU A CA 1
ATOM 2084 C C . GLU A 1 266 ? 4.205 1.383 26.130 1.00 96.94 266 GLU A C 1
ATOM 2086 O O . GLU A 1 266 ? 4.223 2.390 26.831 1.00 96.94 266 GLU A O 1
ATOM 2091 N N . ASN A 1 267 ? 4.260 1.436 24.797 1.00 97.38 267 ASN A N 1
ATOM 2092 C CA . ASN A 1 267 ? 4.373 2.667 24.013 1.00 97.38 267 ASN A CA 1
ATOM 2093 C C . ASN A 1 267 ? 3.017 3.289 23.604 1.00 97.38 267 ASN A C 1
ATOM 2095 O O . ASN A 1 267 ? 2.980 4.170 22.747 1.00 97.38 267 ASN A O 1
ATOM 2099 N N . SER A 1 268 ? 1.898 2.823 24.178 1.00 98.44 268 SER A N 1
ATOM 2100 C CA . SER A 1 268 ? 0.543 3.252 23.790 1.00 98.44 268 SER A CA 1
ATOM 2101 C C . SER A 1 268 ? 0.378 4.773 23.804 1.00 98.44 268 SER A C 1
ATOM 2103 O O . SER A 1 268 ? -0.137 5.335 22.843 1.00 98.44 268 SER A O 1
ATOM 2105 N N . ASP A 1 269 ? 0.832 5.454 24.858 1.00 98.12 269 ASP A N 1
ATOM 2106 C CA . ASP A 1 269 ? 0.639 6.905 24.990 1.00 98.12 269 ASP A CA 1
ATOM 2107 C C . ASP A 1 269 ? 1.342 7.696 23.876 1.00 98.12 269 ASP A C 1
ATOM 2109 O O . ASP A 1 269 ? 0.791 8.682 23.389 1.00 98.12 269 ASP A O 1
ATOM 2113 N N . ASN A 1 270 ? 2.518 7.247 23.427 1.00 98.06 270 ASN A N 1
ATOM 2114 C CA . ASN A 1 270 ? 3.270 7.910 22.361 1.00 98.06 270 ASN A CA 1
ATOM 2115 C C . ASN A 1 270 ? 2.620 7.693 20.989 1.00 98.06 270 ASN A C 1
ATOM 2117 O O . ASN A 1 270 ? 2.463 8.655 20.240 1.00 98.06 270 ASN A O 1
ATOM 2121 N N . TYR A 1 271 ? 2.169 6.468 20.693 1.00 98.12 271 TYR A N 1
ATOM 2122 C CA . TYR A 1 271 ? 1.423 6.182 19.463 1.00 98.12 271 TYR A CA 1
ATOM 2123 C C . TYR A 1 271 ? 0.103 6.956 19.398 1.00 98.12 271 TYR A C 1
ATOM 2125 O O . TYR A 1 271 ? -0.233 7.530 18.370 1.00 98.12 271 TYR A O 1
ATOM 2133 N N . ILE A 1 272 ? -0.644 7.027 20.501 1.00 98.38 272 ILE A N 1
ATOM 2134 C CA . ILE A 1 272 ? -1.889 7.805 20.540 1.00 98.38 272 ILE A CA 1
ATOM 2135 C C . ILE A 1 272 ? -1.587 9.300 20.372 1.00 98.38 272 ILE A C 1
ATOM 2137 O O . ILE A 1 272 ? -2.287 9.983 19.626 1.00 98.38 272 ILE A O 1
ATOM 2141 N N . ALA A 1 273 ? -0.539 9.817 21.020 1.00 96.50 273 ALA A N 1
ATOM 2142 C CA . ALA A 1 273 ? -0.152 11.219 20.902 1.00 96.50 273 ALA A CA 1
ATOM 2143 C C . ALA A 1 273 ? 0.269 11.615 19.477 1.00 96.50 273 ALA A C 1
ATOM 2145 O O . ALA A 1 273 ? -0.049 12.728 19.058 1.00 96.50 273 ALA A O 1
ATOM 2146 N N . SER A 1 274 ? 0.947 10.735 18.730 1.00 95.44 274 SER A N 1
ATOM 2147 C CA . SER A 1 274 ? 1.351 11.026 17.348 1.00 95.44 274 SER A CA 1
ATOM 2148 C C . SER A 1 274 ? 0.158 11.091 16.393 1.00 95.44 274 SER A C 1
ATOM 2150 O O . SER A 1 274 ? 0.077 12.034 15.612 1.00 95.44 274 SER A O 1
ATOM 2152 N N . ILE A 1 275 ? -0.824 10.192 16.523 1.00 94.31 275 ILE A N 1
ATOM 2153 C CA . ILE A 1 275 ? -2.050 10.218 15.699 1.00 94.31 275 ILE A CA 1
ATOM 2154 C C . ILE A 1 275 ? -2.950 11.411 16.089 1.00 94.31 275 ILE A C 1
ATOM 2156 O O . ILE A 1 275 ? -3.567 12.058 15.242 1.00 94.31 275 ILE A O 1
ATOM 2160 N N . LEU A 1 276 ? -3.006 11.772 17.380 1.00 92.75 276 LEU A N 1
ATOM 2161 C CA . LEU A 1 276 ? -3.749 12.952 17.857 1.00 92.75 276 LEU A CA 1
ATOM 2162 C C . LEU A 1 276 ? -3.231 14.283 17.286 1.00 92.75 276 LEU A C 1
ATOM 2164 O O . LEU A 1 276 ? -3.959 15.276 17.322 1.00 92.75 276 LEU A O 1
ATOM 2168 N N . ALA A 1 277 ? -1.997 14.327 16.775 1.00 83.62 277 ALA A N 1
ATOM 2169 C CA . ALA A 1 277 ? -1.397 15.550 16.251 1.00 83.62 277 ALA A CA 1
ATOM 2170 C C . ALA A 1 277 ? -2.084 16.069 14.974 1.00 83.62 277 ALA A C 1
ATOM 2172 O O . ALA A 1 277 ? -2.079 17.281 14.749 1.00 83.62 277 ALA A O 1
ATOM 2173 N N . GLY A 1 278 ? -2.680 15.192 14.155 1.00 77.69 278 GLY A N 1
ATOM 2174 C CA . GLY A 1 278 ? -3.431 15.606 12.964 1.00 77.69 278 GLY A CA 1
ATOM 2175 C C . GLY A 1 278 ? -4.934 15.757 13.202 1.00 77.69 278 GLY A C 1
ATOM 2176 O O . GLY A 1 278 ? -5.542 16.714 12.714 1.00 77.69 278 GLY A O 1
ATOM 2177 N N . ARG A 1 279 ? -5.548 14.859 13.984 1.00 91.25 279 ARG A N 1
ATOM 2178 C CA . ARG A 1 279 ? -6.975 14.925 14.338 1.00 91.25 279 ARG A CA 1
ATOM 2179 C C . ARG A 1 279 ? -7.221 14.398 15.751 1.00 91.25 279 ARG A C 1
ATOM 2181 O O . ARG A 1 279 ? -6.654 13.398 16.158 1.00 91.25 279 ARG A O 1
ATOM 2188 N N . GLU A 1 280 ? -8.126 15.040 16.489 1.00 94.31 280 GLU A N 1
ATOM 2189 C CA . GLU A 1 280 ? -8.392 14.681 17.892 1.00 94.31 280 GLU A CA 1
ATOM 2190 C C . GLU A 1 280 ? -9.539 13.677 18.094 1.00 94.31 280 GLU A C 1
ATOM 2192 O O . GLU A 1 280 ? -9.701 13.148 19.195 1.00 94.31 280 GLU A O 1
ATOM 2197 N N . THR A 1 281 ? -10.365 13.424 17.074 1.00 97.44 281 THR A N 1
ATOM 2198 C CA . THR A 1 281 ? -11.565 12.579 17.181 1.00 97.44 281 THR A CA 1
ATOM 2199 C C . THR A 1 281 ? -11.682 11.578 16.044 1.00 97.44 281 THR A C 1
ATOM 2201 O O . THR A 1 281 ? -11.144 11.791 14.962 1.00 97.44 281 THR A O 1
ATOM 2204 N N . LEU A 1 282 ? -12.445 10.511 16.264 1.00 97.94 282 LEU A N 1
ATOM 2205 C CA . LEU A 1 282 ? -12.770 9.525 15.237 1.00 97.94 282 LEU A CA 1
ATOM 2206 C C . LEU A 1 282 ? -13.458 10.182 14.025 1.00 97.94 282 LEU A C 1
ATOM 2208 O O . LEU A 1 282 ? -14.142 11.209 14.144 1.00 97.94 282 LEU A O 1
ATOM 2212 N N . HIS A 1 283 ? -13.267 9.611 12.840 1.00 97.44 283 HIS A N 1
ATOM 2213 C CA . HIS A 1 283 ? -13.929 10.045 11.615 1.00 97.44 283 HIS A CA 1
ATOM 2214 C C . HIS A 1 283 ? -14.479 8.832 10.856 1.00 97.44 283 HIS A C 1
ATOM 2216 O O . HIS A 1 283 ? -13.692 8.005 10.408 1.00 97.44 283 HIS A O 1
ATOM 2222 N N . PRO A 1 284 ? -15.805 8.697 10.695 1.00 96.56 284 PRO A N 1
ATOM 2223 C CA . PRO A 1 284 ? -16.359 7.716 9.771 1.00 96.56 284 PRO A CA 1
ATOM 2224 C C . PRO A 1 284 ? -16.199 8.219 8.336 1.00 96.56 284 PRO A C 1
ATOM 2226 O O . PRO A 1 284 ? -16.754 9.262 7.990 1.00 96.56 284 PRO A O 1
ATOM 2229 N N . ASP A 1 285 ? -15.441 7.485 7.527 1.00 94.44 285 ASP A N 1
ATOM 2230 C CA . ASP A 1 285 ? -15.201 7.769 6.108 1.00 94.44 285 ASP A CA 1
ATOM 2231 C C . ASP A 1 285 ? -16.050 6.851 5.213 1.00 94.44 285 ASP A C 1
ATOM 2233 O O . ASP A 1 285 ? -15.571 6.082 4.383 1.00 94.44 285 ASP A O 1
ATOM 2237 N N . PHE A 1 286 ? -17.351 6.852 5.493 1.00 95.19 286 PHE A N 1
ATOM 2238 C CA . PHE A 1 286 ? -18.394 6.128 4.772 1.00 95.19 286 PHE A CA 1
ATOM 2239 C C . PHE A 1 286 ? -19.758 6.715 5.151 1.00 95.19 286 PHE A C 1
ATOM 2241 O O . PHE A 1 286 ? -19.901 7.320 6.217 1.00 95.19 286 PHE A O 1
ATOM 2248 N N . GLY A 1 287 ? -20.758 6.550 4.285 1.00 92.31 287 GLY A N 1
ATOM 2249 C CA . GLY A 1 287 ? -22.086 7.115 4.518 1.00 92.31 287 GLY A CA 1
ATOM 2250 C C . GLY A 1 287 ? -23.111 6.768 3.443 1.00 92.31 287 GLY A C 1
ATOM 2251 O O . GLY A 1 287 ? -22.820 6.054 2.481 1.00 92.31 287 GLY A O 1
ATOM 2252 N N . GLY A 1 288 ? -24.331 7.272 3.620 1.00 87.75 288 GLY A N 1
ATOM 2253 C CA . GLY A 1 288 ? -25.490 6.961 2.775 1.00 87.75 288 GLY A CA 1
ATOM 2254 C C . GLY A 1 288 ? -25.574 7.811 1.509 1.00 87.75 288 GLY A C 1
ATOM 2255 O O . GLY A 1 288 ? -26.325 7.498 0.583 1.00 87.75 288 GLY A O 1
ATOM 2256 N N . ASN A 1 289 ? -24.795 8.890 1.442 1.00 82.19 289 ASN A N 1
ATOM 2257 C CA . ASN A 1 289 ? -24.808 9.843 0.336 1.00 82.19 289 ASN A CA 1
ATOM 2258 C C . ASN A 1 289 ? -24.070 9.357 -0.932 1.00 82.19 289 ASN A C 1
ATOM 2260 O O . ASN A 1 289 ? -24.161 10.015 -1.971 1.00 82.19 289 ASN A O 1
ATOM 2264 N N . GLY A 1 290 ? -23.369 8.218 -0.860 1.00 71.88 290 GLY A N 1
ATOM 2265 C CA . GLY A 1 290 ? -22.589 7.647 -1.963 1.00 71.88 290 GLY A CA 1
ATOM 2266 C C . GLY A 1 290 ? -21.293 8.399 -2.287 1.00 71.88 290 GLY A C 1
ATOM 2267 O O . GLY A 1 290 ? -20.699 8.141 -3.330 1.00 71.88 290 GLY A O 1
ATOM 2268 N N . GLU A 1 291 ? -20.876 9.339 -1.434 1.00 76.69 291 GLU A N 1
ATOM 2269 C CA . GLU A 1 291 ? -19.628 10.101 -1.577 1.00 76.69 291 GLU A CA 1
ATOM 2270 C C . GLU A 1 291 ? -18.427 9.359 -0.977 1.00 76.69 291 GLU A C 1
ATOM 2272 O O . GLU A 1 291 ? -17.320 9.485 -1.491 1.00 76.69 291 GLU A O 1
ATOM 2277 N N . TYR A 1 292 ? -18.662 8.568 0.074 1.00 84.75 292 TYR A N 1
ATOM 2278 C CA . TYR A 1 292 ? -17.630 7.900 0.867 1.00 84.75 292 TYR A CA 1
ATOM 2279 C C . TYR A 1 292 ? -17.925 6.410 1.067 1.00 84.75 292 TYR A C 1
ATOM 2281 O O . TYR A 1 292 ? -19.070 5.956 0.958 1.00 84.75 292 TYR A O 1
ATOM 2289 N N . GLY A 1 293 ? -16.890 5.665 1.450 1.00 92.81 293 GLY A N 1
ATOM 2290 C CA . GLY A 1 293 ? -16.925 4.224 1.668 1.00 92.81 293 GLY A CA 1
ATOM 2291 C C . GLY A 1 293 ? -16.468 3.435 0.447 1.00 92.81 293 GLY A C 1
ATOM 2292 O O . GLY A 1 293 ? -16.525 3.919 -0.684 1.00 92.81 293 GLY A O 1
ATOM 2293 N N . ILE A 1 294 ? -16.053 2.194 0.694 1.00 96.88 294 ILE A N 1
ATOM 2294 C CA . ILE A 1 294 ? -15.444 1.332 -0.320 1.00 96.88 294 ILE A CA 1
ATOM 2295 C C . ILE A 1 294 ? -16.479 0.326 -0.826 1.00 96.88 294 ILE A C 1
ATOM 2297 O O . ILE A 1 294 ? -16.982 -0.484 -0.039 1.00 96.88 294 ILE A O 1
ATOM 2301 N N . PRO A 1 295 ? -16.860 0.360 -2.112 1.00 96.12 295 PRO A N 1
ATOM 2302 C CA . PRO A 1 295 ? -17.840 -0.572 -2.631 1.00 96.12 295 PRO A CA 1
ATOM 2303 C C . PRO A 1 295 ? -17.207 -1.950 -2.847 1.00 96.12 295 PRO A C 1
ATOM 2305 O O . PRO A 1 295 ? -16.011 -2.084 -3.097 1.00 96.12 295 PRO A O 1
ATOM 2308 N N . TYR A 1 296 ? -18.039 -2.985 -2.798 1.00 97.31 296 TYR A N 1
ATOM 2309 C CA . TYR A 1 296 ? -17.652 -4.343 -3.166 1.00 97.31 296 TYR A CA 1
ATOM 2310 C C . TYR A 1 296 ? -18.768 -5.006 -3.970 1.00 97.31 296 TYR A C 1
ATOM 2312 O O . TYR A 1 296 ? -19.922 -4.565 -3.947 1.00 97.31 296 TYR A O 1
ATOM 2320 N N . VAL A 1 297 ? -18.429 -6.081 -4.674 1.00 97.88 297 VAL A N 1
ATOM 2321 C CA . VAL A 1 297 ? -19.389 -6.921 -5.393 1.00 97.88 297 VAL A CA 1
ATOM 2322 C C . VAL A 1 297 ? -19.136 -8.394 -5.090 1.00 97.88 297 VAL A C 1
ATOM 2324 O O . VAL A 1 297 ? -18.001 -8.813 -4.872 1.00 97.88 297 VAL A O 1
ATOM 2327 N N . THR A 1 298 ? -20.202 -9.187 -5.061 1.00 97.75 298 THR A N 1
ATOM 2328 C CA . THR A 1 298 ? -20.115 -10.646 -4.986 1.00 97.75 298 THR A CA 1
ATOM 2329 C C . THR A 1 298 ? -20.310 -11.255 -6.367 1.00 97.75 298 THR A C 1
ATOM 2331 O O . THR A 1 298 ? -21.094 -10.765 -7.184 1.00 97.75 298 THR A O 1
ATOM 2334 N N . VAL A 1 299 ? -19.587 -12.335 -6.629 1.00 97.94 299 VAL A N 1
ATOM 2335 C CA . VAL A 1 299 ? -19.665 -13.117 -7.859 1.00 97.94 299 VAL A CA 1
ATOM 2336 C C . VAL A 1 299 ? -19.699 -14.601 -7.508 1.00 97.94 299 VAL A C 1
ATOM 2338 O O . VAL A 1 299 ? -19.237 -15.007 -6.445 1.00 97.94 299 VAL A O 1
ATOM 2341 N N . ASN A 1 300 ? -20.241 -15.415 -8.406 1.00 95.50 300 ASN A N 1
ATOM 2342 C CA . ASN A 1 300 ? -20.169 -16.869 -8.277 1.00 95.50 300 ASN A CA 1
ATOM 2343 C C . ASN A 1 300 ? -18.858 -17.383 -8.893 1.00 95.50 300 ASN A C 1
ATOM 2345 O O . ASN A 1 300 ? -18.217 -16.682 -9.682 1.00 95.50 300 ASN A O 1
ATOM 2349 N N . GLY A 1 301 ? -18.506 -18.639 -8.622 1.00 92.00 301 GLY A N 1
ATOM 2350 C CA . GLY A 1 301 ? -17.255 -19.249 -9.085 1.00 92.00 301 GLY A CA 1
ATOM 2351 C C . GLY A 1 301 ? -17.184 -19.479 -10.600 1.00 92.00 301 GLY A C 1
ATOM 2352 O O . GLY A 1 301 ? -16.140 -19.871 -11.122 1.00 92.00 301 GLY A O 1
ATOM 2353 N N . ASP A 1 302 ? -18.284 -19.251 -11.324 1.00 94.56 302 ASP A N 1
ATOM 2354 C CA . ASP A 1 302 ? -18.348 -19.288 -12.786 1.00 94.56 302 ASP A CA 1
ATOM 2355 C C . ASP A 1 302 ? -18.119 -17.922 -13.458 1.00 94.56 302 ASP A C 1
ATOM 2357 O O . ASP A 1 302 ? -18.093 -17.849 -14.692 1.00 94.56 302 ASP A O 1
ATOM 2361 N N . GLN A 1 303 ? -17.908 -16.857 -12.676 1.00 97.81 303 GLN A N 1
ATOM 2362 C CA . GLN A 1 303 ? -17.571 -15.532 -13.184 1.00 97.81 303 GLN A CA 1
ATOM 2363 C C . GLN A 1 303 ? -16.308 -15.599 -14.060 1.00 97.81 303 GLN A C 1
ATOM 2365 O O . GLN A 1 303 ? -15.243 -16.010 -13.588 1.00 97.81 303 GLN A O 1
ATOM 2370 N N . PRO A 1 304 ? -16.386 -15.181 -15.340 1.00 96.88 304 PRO A N 1
ATOM 2371 C CA . PRO A 1 304 ? -15.228 -15.183 -16.216 1.00 96.88 304 PRO A CA 1
ATOM 2372 C C . PRO A 1 304 ? -14.086 -14.360 -15.630 1.00 96.88 304 PRO A C 1
ATOM 2374 O O . PRO A 1 304 ? -14.261 -13.182 -15.304 1.00 96.88 304 PRO A O 1
ATOM 2377 N N . LYS A 1 305 ? -12.912 -14.986 -15.544 1.00 96.81 305 LYS A N 1
ATOM 2378 C CA . LYS A 1 305 ? -11.686 -14.304 -15.161 1.00 96.81 305 LYS A CA 1
ATOM 2379 C C . LYS A 1 305 ? -11.169 -13.445 -16.316 1.00 96.81 305 LYS A C 1
ATOM 2381 O O . LYS A 1 305 ? -11.224 -13.848 -17.482 1.00 96.81 305 LYS A O 1
ATOM 2386 N N . VAL A 1 306 ? -10.692 -12.253 -15.985 1.00 96.56 306 VAL A N 1
ATOM 2387 C CA . VAL A 1 306 ? -10.168 -11.251 -16.915 1.00 96.56 306 VAL A CA 1
ATOM 2388 C C . VAL A 1 306 ? -8.716 -10.911 -16.573 1.00 96.56 306 VAL A C 1
ATOM 2390 O O . VAL A 1 306 ? -8.322 -11.035 -15.411 1.00 96.56 306 VAL A O 1
ATOM 2393 N N . PRO A 1 307 ? -7.904 -10.476 -17.553 1.00 91.62 307 PRO A N 1
ATOM 2394 C CA . PRO A 1 307 ? -6.542 -10.032 -17.281 1.00 91.62 307 PRO A CA 1
ATOM 2395 C C . PRO A 1 307 ? -6.515 -8.862 -16.293 1.00 91.62 307 PRO A C 1
ATOM 2397 O O . PRO A 1 307 ? -7.336 -7.946 -16.387 1.00 91.62 307 PRO A O 1
ATOM 2400 N N . VAL A 1 308 ? -5.539 -8.885 -15.392 1.00 88.06 308 VAL A N 1
ATOM 2401 C CA . VAL A 1 308 ? -5.190 -7.762 -14.520 1.00 88.06 308 VAL A CA 1
ATOM 2402 C C . VAL A 1 308 ? -3.721 -7.451 -14.751 1.00 88.06 308 VAL A C 1
ATOM 2404 O O . VAL A 1 308 ?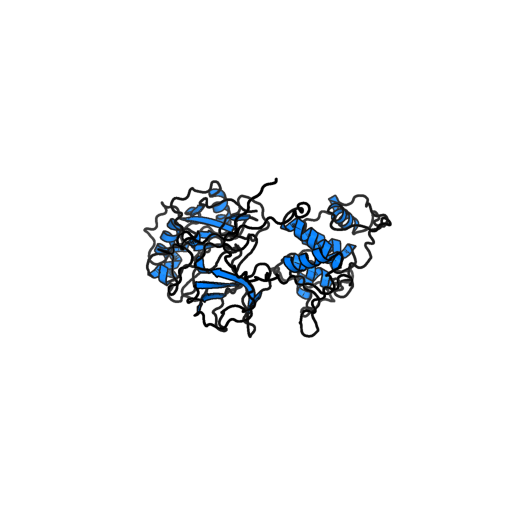 -2.880 -8.344 -14.678 1.00 88.06 308 VAL A O 1
ATOM 2407 N N . GLU A 1 309 ? -3.427 -6.198 -15.074 1.00 75.75 309 GLU A N 1
ATOM 2408 C CA . GLU A 1 309 ? -2.068 -5.685 -15.210 1.00 75.75 309 GLU A CA 1
ATOM 2409 C C . GLU A 1 309 ? -1.800 -4.747 -14.032 1.00 75.75 309 GLU A C 1
ATOM 2411 O O . GLU A 1 309 ? -2.368 -3.657 -13.972 1.00 75.75 309 GLU A O 1
ATOM 2416 N N . ALA A 1 310 ? -0.967 -5.189 -13.086 1.00 66.94 310 ALA A N 1
ATOM 2417 C CA . ALA A 1 310 ? -0.553 -4.390 -11.936 1.00 66.94 310 ALA A CA 1
ATOM 2418 C C . ALA A 1 310 ? 0.805 -3.728 -12.194 1.00 66.94 310 ALA A C 1
ATOM 2420 O O . ALA A 1 310 ? 1.719 -4.378 -12.708 1.00 66.94 310 ALA A O 1
ATOM 2421 N N . TYR A 1 311 ? 0.967 -2.455 -11.823 1.00 61.28 311 TYR A N 1
ATOM 2422 C CA . TYR A 1 311 ? 2.281 -1.806 -11.894 1.00 61.28 311 TYR A CA 1
ATOM 2423 C C . TYR A 1 311 ? 3.171 -2.065 -10.664 1.00 61.28 311 TYR A C 1
ATOM 2425 O O . TYR A 1 311 ? 4.389 -1.989 -10.806 1.00 61.28 311 TYR A O 1
ATOM 2433 N N . TYR A 1 312 ? 2.599 -2.463 -9.521 1.00 51.72 312 TYR A N 1
ATOM 2434 C CA . TYR A 1 312 ? 3.274 -3.138 -8.399 1.00 51.72 312 TYR A CA 1
ATOM 2435 C C . TYR A 1 312 ? 3.144 -4.663 -8.530 1.00 51.72 312 TYR A C 1
ATOM 2437 O O . TYR A 1 312 ? 2.627 -5.340 -7.643 1.00 51.72 312 TYR A O 1
ATOM 2445 N N . GLY A 1 313 ? 3.549 -5.204 -9.682 1.00 51.31 313 GLY A N 1
ATOM 2446 C CA . GLY A 1 313 ? 3.359 -6.619 -10.017 1.00 51.31 313 GLY A CA 1
ATOM 2447 C C . GLY A 1 313 ? 4.080 -7.591 -9.079 1.00 51.31 313 GLY A C 1
ATOM 2448 O O . GLY A 1 313 ? 3.529 -8.645 -8.785 1.00 51.31 313 GLY A O 1
ATOM 2449 N N . ASP A 1 314 ? 5.257 -7.214 -8.577 1.00 49.00 314 ASP A N 1
ATOM 2450 C CA . ASP A 1 314 ? 6.118 -8.076 -7.750 1.00 49.00 314 ASP A CA 1
ATOM 2451 C C . ASP A 1 314 ? 5.652 -8.189 -6.287 1.00 49.00 314 ASP A C 1
ATOM 2453 O O . ASP A 1 314 ? 6.094 -9.071 -5.559 1.00 49.00 314 ASP A O 1
ATOM 2457 N N . GLU A 1 315 ? 4.702 -7.342 -5.886 1.00 70.38 315 GLU A N 1
ATOM 2458 C CA . GLU A 1 315 ? 3.974 -7.428 -4.614 1.00 70.38 315 GLU A CA 1
ATOM 2459 C C . GLU A 1 315 ? 2.485 -7.758 -4.837 1.00 70.38 315 GLU A C 1
ATOM 2461 O O . GLU A 1 315 ? 1.653 -7.591 -3.940 1.00 70.38 315 GLU A O 1
ATOM 2466 N N . SER A 1 316 ? 2.124 -8.203 -6.047 1.00 74.88 316 SER A N 1
ATOM 2467 C CA . SER A 1 316 ? 0.755 -8.543 -6.437 1.00 74.88 316 SER A CA 1
ATOM 2468 C C . SER A 1 316 ? 0.599 -10.027 -6.753 1.00 74.88 316 SER A C 1
ATOM 2470 O O . SER A 1 316 ? 1.492 -10.681 -7.284 1.00 74.88 316 SER A O 1
ATOM 2472 N N . ASP A 1 317 ? -0.595 -10.557 -6.512 1.00 85.56 317 ASP A N 1
ATOM 2473 C CA . ASP A 1 317 ? -0.951 -11.892 -6.982 1.00 85.56 317 ASP A CA 1
ATOM 2474 C C . ASP A 1 317 ? -1.409 -11.800 -8.440 1.00 85.56 317 ASP A C 1
ATOM 2476 O O . ASP A 1 317 ? -2.458 -11.246 -8.730 1.00 85.56 317 ASP A O 1
ATOM 2480 N N . LEU A 1 318 ? -0.650 -12.332 -9.398 1.00 84.00 318 LEU A N 1
ATOM 2481 C CA . LEU A 1 318 ? -1.006 -12.248 -10.824 1.00 84.00 318 LEU A CA 1
ATOM 2482 C C . LEU A 1 318 ? -1.130 -13.644 -11.454 1.00 84.00 318 LEU A C 1
ATOM 2484 O O . LEU A 1 318 ? -0.296 -14.036 -12.277 1.00 84.00 318 LEU A O 1
ATOM 2488 N N . PRO A 1 319 ? -2.158 -14.433 -11.079 1.00 82.75 319 PRO A N 1
ATOM 2489 C CA . PRO A 1 319 ? -2.358 -15.757 -11.648 1.00 82.75 319 PRO A CA 1
ATOM 2490 C C . PRO A 1 319 ? -2.647 -15.662 -13.152 1.00 82.75 319 PRO A C 1
ATOM 2492 O O . PRO A 1 319 ? -3.360 -14.769 -13.617 1.00 82.75 319 PRO A O 1
ATOM 2495 N N . ALA A 1 320 ? -2.118 -16.611 -13.928 1.00 80.50 320 ALA A N 1
ATOM 2496 C CA . ALA A 1 320 ? -2.190 -16.587 -15.391 1.00 80.50 320 ALA A CA 1
ATOM 2497 C C . ALA A 1 320 ? -3.631 -16.590 -15.933 1.00 80.50 320 ALA A C 1
ATOM 2499 O O . ALA A 1 320 ? -3.888 -16.091 -17.029 1.00 80.50 320 ALA A O 1
ATOM 2500 N N . GLU A 1 321 ? -4.574 -17.162 -15.187 1.00 88.44 321 GLU A N 1
ATOM 2501 C CA . GLU A 1 321 ? -5.988 -17.166 -15.543 1.00 88.44 321 GLU A CA 1
ATOM 2502 C C . GLU A 1 321 ? -6.719 -15.844 -15.252 1.00 88.44 321 GLU A C 1
ATOM 2504 O O . GLU A 1 321 ? -7.840 -15.677 -15.727 1.00 88.44 321 GLU A O 1
ATOM 2509 N N . GLY A 1 322 ? -6.108 -14.908 -14.518 1.00 93.69 322 GLY A N 1
ATOM 2510 C CA . GLY A 1 322 ? -6.663 -13.591 -14.205 1.00 93.69 322 GLY A CA 1
ATOM 2511 C C . GLY A 1 322 ? -7.583 -13.545 -12.980 1.00 93.69 322 GLY A C 1
ATOM 2512 O O . GLY A 1 322 ? -7.619 -14.463 -12.157 1.00 93.69 322 GLY A O 1
ATOM 2513 N N . TYR A 1 323 ? -8.341 -12.453 -12.866 1.00 98.00 323 TYR A N 1
ATOM 2514 C CA . TYR A 1 323 ? -9.230 -12.162 -11.736 1.00 98.00 323 TYR A CA 1
ATOM 2515 C C . TYR A 1 323 ? -10.702 -12.218 -12.150 1.00 98.00 323 TYR A C 1
ATOM 2517 O O . TYR A 1 323 ? -11.026 -11.777 -13.253 1.00 98.00 323 TYR A O 1
ATOM 2525 N N . PRO A 1 324 ? -11.631 -12.654 -11.284 1.00 98.00 324 PRO A N 1
ATOM 2526 C CA . PRO A 1 324 ? -13.061 -12.686 -11.586 1.00 98.00 324 PRO A CA 1
ATOM 2527 C C . PRO A 1 324 ? -13.726 -11.301 -11.442 1.00 98.00 324 PRO A C 1
ATOM 2529 O O . PRO A 1 324 ? -14.817 -11.208 -10.897 1.00 98.00 324 PRO A O 1
ATOM 2532 N N . ILE A 1 325 ? -13.095 -10.215 -11.909 1.00 97.81 325 ILE A N 1
ATOM 2533 C CA . ILE A 1 325 ? -13.633 -8.847 -11.781 1.00 97.81 325 ILE A CA 1
ATOM 2534 C C . ILE A 1 325 ? -14.599 -8.548 -12.944 1.00 97.81 325 ILE A C 1
ATOM 2536 O O . ILE A 1 325 ? -14.150 -8.464 -14.095 1.00 97.81 325 ILE A O 1
ATOM 2540 N N . PRO A 1 326 ? -15.910 -8.347 -12.690 1.00 96.56 326 PRO A N 1
ATOM 2541 C CA . PRO A 1 326 ? -16.860 -7.942 -13.727 1.00 96.56 326 PRO A CA 1
ATOM 2542 C C . PRO A 1 326 ? -16.474 -6.604 -14.365 1.00 96.56 326 PRO A C 1
ATOM 2544 O O . PRO A 1 326 ? -15.924 -5.733 -13.704 1.00 96.56 326 PRO A O 1
ATOM 2547 N N . ALA A 1 327 ? -16.797 -6.391 -15.643 1.00 94.44 327 ALA A N 1
ATOM 2548 C CA . ALA A 1 327 ? -16.500 -5.121 -16.324 1.00 94.44 327 ALA A CA 1
ATOM 2549 C C . ALA A 1 327 ? -17.248 -3.912 -15.724 1.00 94.44 327 ALA A C 1
ATOM 2551 O O . ALA A 1 327 ? -16.831 -2.773 -15.911 1.00 94.44 327 ALA A O 1
ATOM 2552 N N . ASP A 1 328 ? -18.359 -4.163 -15.034 1.00 94.38 328 ASP A N 1
ATOM 2553 C CA . ASP A 1 328 ? -19.178 -3.193 -14.309 1.00 94.38 328 ASP A CA 1
ATOM 2554 C C . ASP A 1 328 ? -18.958 -3.243 -12.788 1.00 94.38 328 ASP A C 1
ATOM 2556 O O . ASP A 1 328 ? -19.783 -2.715 -12.040 1.00 94.38 328 ASP A O 1
ATOM 2560 N N . ALA A 1 329 ? -17.857 -3.855 -12.326 1.00 97.25 329 ALA A N 1
ATOM 2561 C CA . ALA A 1 329 ? -17.481 -3.829 -10.918 1.00 97.25 329 ALA A CA 1
ATOM 2562 C C . ALA A 1 329 ? -17.424 -2.377 -10.410 1.00 97.25 329 ALA A C 1
ATOM 2564 O O . ALA A 1 329 ? -16.877 -1.504 -11.098 1.00 97.25 329 ALA A O 1
ATOM 2565 N N . PRO A 1 330 ? -17.999 -2.091 -9.231 1.00 95.44 330 PRO A N 1
ATOM 2566 C CA . PRO A 1 330 ? -17.967 -0.749 -8.686 1.00 95.44 330 PRO A CA 1
ATOM 2567 C C . PRO A 1 330 ? -16.529 -0.383 -8.313 1.00 95.44 330 PRO A C 1
ATOM 2569 O O . PRO A 1 330 ? -15.820 -1.165 -7.685 1.00 95.44 330 PRO A O 1
ATOM 2572 N N . VAL A 1 331 ? -16.124 0.821 -8.703 1.00 94.25 331 VAL A N 1
ATOM 2573 C CA . VAL A 1 331 ? -14.835 1.414 -8.344 1.00 94.25 331 VAL A CA 1
ATOM 2574 C C . VAL A 1 331 ? -15.099 2.443 -7.259 1.00 94.25 331 VAL A C 1
ATOM 2576 O O . VAL A 1 331 ? -16.018 3.256 -7.396 1.00 94.25 331 VAL A O 1
ATOM 2579 N N . GLU A 1 332 ? -14.320 2.402 -6.186 1.00 92.88 332 GLU A N 1
ATOM 2580 C CA . GLU A 1 332 ? -14.355 3.430 -5.150 1.00 92.88 332 GLU A CA 1
ATOM 2581 C C . GLU A 1 332 ? -14.177 4.839 -5.746 1.00 92.88 332 GLU A C 1
ATOM 2583 O O . GLU A 1 332 ? -13.435 5.050 -6.712 1.00 92.88 332 GLU A O 1
ATOM 2588 N N . GLY A 1 333 ? -14.871 5.822 -5.169 1.00 80.75 333 GLY A N 1
ATOM 2589 C CA . GLY A 1 333 ? -14.626 7.228 -5.471 1.00 80.75 333 GLY A CA 1
ATOM 2590 C C . GLY A 1 333 ? -13.258 7.704 -4.964 1.00 80.75 333 GLY A C 1
ATOM 2591 O O . GLY A 1 333 ? -12.626 7.070 -4.132 1.00 80.75 333 GLY A O 1
ATOM 2592 N N . GLY A 1 334 ? -12.804 8.863 -5.444 1.00 80.69 334 GLY A N 1
ATOM 2593 C CA . GLY A 1 334 ? -11.529 9.446 -5.009 1.00 80.69 334 GLY A CA 1
ATOM 2594 C C . GLY A 1 334 ? -10.318 8.980 -5.822 1.00 80.69 334 GLY A C 1
ATOM 2595 O O . GLY A 1 334 ? -10.448 8.578 -6.982 1.00 80.69 334 GLY A O 1
ATOM 2596 N N . SER A 1 335 ? -9.124 9.148 -5.247 1.00 72.56 335 SER A N 1
ATOM 2597 C CA . SER A 1 335 ? -7.847 8.820 -5.894 1.00 72.56 335 SER A CA 1
ATOM 2598 C C . SER A 1 335 ? -7.530 7.331 -5.877 1.00 72.56 335 SER A C 1
ATOM 2600 O O . SER A 1 335 ? -6.937 6.853 -6.839 1.00 72.56 335 SER A O 1
ATOM 2602 N N . ASP A 1 336 ? -7.935 6.619 -4.824 1.00 81.62 336 ASP A N 1
ATOM 2603 C CA . ASP A 1 336 ? -7.448 5.264 -4.548 1.00 81.62 336 ASP A CA 1
ATOM 2604 C C . ASP A 1 336 ? -8.123 4.206 -5.415 1.00 81.62 336 ASP A C 1
ATOM 2606 O O . ASP A 1 336 ? -7.475 3.245 -5.820 1.00 81.62 336 ASP A O 1
ATOM 2610 N N . LYS A 1 337 ? -9.395 4.414 -5.784 1.00 90.69 337 LYS A N 1
ATOM 2611 C CA . LYS A 1 337 ? -10.111 3.599 -6.780 1.00 90.69 337 LYS A CA 1
ATOM 2612 C C . LYS A 1 337 ? -10.008 2.098 -6.494 1.00 90.69 337 LYS A C 1
ATOM 2614 O O . LYS A 1 337 ? -9.685 1.300 -7.387 1.00 90.69 337 LYS A O 1
ATOM 2619 N N . HIS A 1 338 ? -10.280 1.709 -5.252 1.00 97.75 338 HIS A N 1
ATOM 2620 C CA . HIS A 1 338 ? -10.335 0.303 -4.883 1.00 97.75 338 HIS A CA 1
ATOM 2621 C C . HIS A 1 338 ? -11.435 -0.443 -5.661 1.00 97.75 338 HIS A C 1
ATOM 2623 O O . HIS A 1 338 ? -12.514 0.105 -5.915 1.00 97.75 338 HIS A O 1
ATOM 2629 N N . VAL A 1 339 ? -11.175 -1.704 -6.017 1.00 98.56 339 VAL A N 1
ATOM 2630 C CA . VAL A 1 339 ? -12.181 -2.649 -6.532 1.00 98.56 339 VAL A CA 1
ATOM 2631 C C . VAL A 1 339 ? -12.086 -3.936 -5.729 1.00 98.56 339 VAL A C 1
ATOM 2633 O O . VAL A 1 339 ? -11.050 -4.597 -5.742 1.00 98.56 339 VAL A O 1
ATOM 2636 N N . LEU A 1 340 ? -13.169 -4.285 -5.029 1.00 98.69 340 LEU A N 1
ATOM 2637 C CA . LEU A 1 340 ? -13.235 -5.458 -4.157 1.00 98.69 340 LEU A CA 1
ATOM 2638 C C . LEU A 1 340 ? -14.270 -6.454 -4.694 1.00 98.69 340 LEU A C 1
ATOM 2640 O O . LEU A 1 340 ? -15.440 -6.109 -4.895 1.00 98.69 340 LEU A O 1
ATOM 2644 N N . VAL A 1 341 ? -13.849 -7.696 -4.918 1.00 98.69 341 VAL A N 1
ATOM 2645 C CA . VAL A 1 341 ? -14.677 -8.765 -5.485 1.00 98.69 341 VAL A CA 1
ATOM 2646 C C . VAL A 1 341 ? -14.576 -10.019 -4.630 1.00 98.69 341 VAL A C 1
ATOM 2648 O O . VAL A 1 341 ? -13.484 -10.501 -4.348 1.00 98.69 341 VAL A O 1
ATOM 2651 N N . ILE A 1 342 ? -15.723 -10.575 -4.250 1.00 98.50 342 ILE A N 1
ATOM 2652 C CA . ILE A 1 342 ? -15.798 -11.795 -3.442 1.00 98.50 342 ILE A CA 1
ATOM 2653 C C . ILE A 1 342 ? -16.404 -12.903 -4.289 1.00 98.50 342 ILE A C 1
ATOM 2655 O O . ILE A 1 342 ? -17.565 -12.809 -4.689 1.00 98.50 342 ILE A O 1
ATOM 2659 N N . ASP A 1 343 ? -15.634 -13.956 -4.533 1.00 97.88 343 ASP A N 1
ATOM 2660 C CA . ASP A 1 343 ? -16.136 -15.205 -5.096 1.00 97.88 343 ASP A CA 1
ATOM 2661 C C . ASP A 1 343 ? -16.784 -16.025 -3.976 1.00 97.88 343 ASP A C 1
ATOM 2663 O O . ASP A 1 343 ? -16.100 -16.560 -3.101 1.00 97.88 343 ASP A O 1
ATOM 2667 N N . THR A 1 344 ? -18.114 -16.102 -3.987 1.00 96.44 344 THR A N 1
ATOM 2668 C CA . THR A 1 344 ? -18.899 -16.717 -2.908 1.00 96.44 344 THR A CA 1
ATOM 2669 C C . THR A 1 344 ? -19.002 -18.235 -3.010 1.00 96.44 344 THR A C 1
ATOM 2671 O O . THR A 1 344 ? -19.409 -18.875 -2.044 1.00 96.44 344 THR A O 1
ATOM 2674 N N . ASP A 1 345 ? -18.637 -18.833 -4.147 1.00 94.69 345 ASP A N 1
ATOM 2675 C CA . ASP A 1 345 ? -18.604 -20.296 -4.271 1.00 94.69 345 ASP A CA 1
ATOM 2676 C C . ASP A 1 345 ? -17.278 -20.863 -3.756 1.00 94.69 345 ASP A C 1
ATOM 2678 O O . ASP A 1 345 ? -17.246 -21.966 -3.206 1.00 94.69 345 ASP A O 1
ATOM 2682 N N . ASN A 1 346 ? -16.190 -20.104 -3.925 1.00 95.38 346 ASN A N 1
ATOM 2683 C CA . ASN A 1 346 ? -14.845 -20.508 -3.516 1.00 95.38 346 ASN A CA 1
ATOM 2684 C C . ASN A 1 346 ? -14.352 -19.810 -2.236 1.00 95.38 346 ASN A C 1
ATOM 2686 O O . ASN A 1 346 ? -13.292 -20.166 -1.733 1.00 95.38 346 ASN A O 1
ATOM 2690 N N . CYS A 1 347 ? -15.104 -18.841 -1.707 1.00 96.31 347 CYS A N 1
ATOM 2691 C CA . CYS A 1 347 ? -14.735 -18.010 -0.557 1.00 96.31 347 CYS A CA 1
ATOM 2692 C C . CYS A 1 347 ? -13.376 -17.318 -0.713 1.00 96.31 347 CYS A C 1
ATOM 2694 O O . CYS A 1 347 ? -12.561 -17.280 0.207 1.00 96.31 347 CYS A O 1
ATOM 2696 N N . MET A 1 348 ? -13.168 -16.729 -1.890 1.00 98.19 348 MET A N 1
ATOM 2697 C CA . MET A 1 348 ? -11.962 -15.980 -2.228 1.00 98.19 348 MET A CA 1
ATOM 2698 C C . MET A 1 348 ? -12.276 -14.491 -2.327 1.00 98.19 348 MET A C 1
ATOM 2700 O O . MET A 1 348 ? -13.276 -14.094 -2.927 1.00 98.19 348 MET A O 1
ATOM 2704 N N . LEU A 1 349 ? -11.395 -13.669 -1.773 1.00 98.62 349 LEU A N 1
ATOM 2705 C CA . LEU A 1 349 ? -11.430 -12.219 -1.889 1.00 98.62 349 LEU A CA 1
ATOM 2706 C C . LEU A 1 349 ? -10.354 -11.762 -2.875 1.00 98.62 349 LEU A C 1
ATOM 2708 O O . LEU A 1 349 ? -9.197 -12.154 -2.762 1.00 98.62 349 LEU A O 1
ATOM 2712 N N . TYR A 1 350 ? -10.753 -10.922 -3.822 1.00 98.62 350 TYR A N 1
ATOM 2713 C CA . TYR A 1 350 ? -9.906 -10.307 -4.833 1.00 98.62 350 TYR A CA 1
ATOM 2714 C C . TYR A 1 350 ? -10.002 -8.792 -4.692 1.00 98.62 350 TYR A C 1
ATOM 2716 O O . TYR A 1 350 ? -11.095 -8.235 -4.798 1.00 98.62 350 TYR A O 1
ATOM 2724 N N . GLU A 1 351 ? -8.878 -8.121 -4.476 1.00 98.19 351 GLU A N 1
ATOM 2725 C CA . GLU A 1 351 ? -8.852 -6.674 -4.257 1.00 98.19 351 GLU A CA 1
ATOM 2726 C C . GLU A 1 351 ? -7.786 -6.016 -5.115 1.00 98.19 351 GLU A C 1
ATOM 2728 O O . GLU A 1 351 ? -6.695 -6.560 -5.288 1.00 98.19 351 GLU A O 1
ATOM 2733 N N . THR A 1 352 ? -8.094 -4.837 -5.644 1.00 97.69 352 THR A N 1
ATOM 2734 C CA . THR A 1 352 ? -7.141 -4.032 -6.408 1.00 97.69 352 THR A CA 1
ATOM 2735 C C . THR A 1 352 ? -7.186 -2.574 -5.975 1.00 97.69 352 THR A C 1
ATOM 2737 O O . THR A 1 352 ? -8.234 -2.083 -5.557 1.00 97.69 352 THR A O 1
ATOM 2740 N N . TRP A 1 353 ? -6.056 -1.884 -6.105 1.00 93.50 353 TRP A N 1
ATOM 2741 C CA . TRP A 1 353 ? -5.907 -0.439 -5.883 1.00 93.50 353 TRP A CA 1
ATOM 2742 C C . TRP A 1 353 ? -5.545 0.274 -7.196 1.00 93.50 353 TRP A C 1
ATOM 2744 O O . TRP A 1 353 ? -5.032 -0.361 -8.115 1.00 93.50 353 TRP A O 1
ATOM 2754 N N . ASP A 1 354 ? -5.845 1.570 -7.310 1.00 87.62 354 ASP A N 1
ATOM 2755 C CA . ASP A 1 354 ? -5.729 2.416 -8.513 1.00 87.62 354 ASP A CA 1
ATOM 2756 C C . ASP A 1 354 ? -6.333 1.773 -9.771 1.00 87.62 354 ASP A C 1
ATOM 2758 O O . ASP A 1 354 ? -5.708 1.620 -10.825 1.00 87.62 354 ASP A O 1
ATOM 2762 N N . SER A 1 355 ? -7.580 1.328 -9.643 1.00 90.94 355 SER A N 1
ATOM 2763 C CA . SER A 1 355 ? -8.200 0.460 -10.637 1.00 90.94 355 SER A CA 1
ATOM 2764 C C . SER A 1 355 ? -8.807 1.252 -11.793 1.00 90.94 355 SER A C 1
ATOM 2766 O O . SER A 1 355 ? -9.648 2.134 -11.611 1.00 90.94 355 SER A O 1
ATOM 2768 N N . THR A 1 356 ? -8.436 0.889 -13.020 1.00 89.62 356 THR A N 1
ATOM 2769 C CA . THR A 1 356 ? -9.030 1.415 -14.252 1.00 89.62 356 THR A CA 1
ATOM 2770 C C . THR A 1 356 ? -9.381 0.274 -15.199 1.00 89.62 356 THR A C 1
ATOM 2772 O O . THR A 1 356 ? -8.523 -0.501 -15.620 1.00 89.62 356 THR A O 1
ATOM 2775 N N . TYR A 1 357 ? -10.651 0.189 -15.595 1.00 90.69 357 TYR A N 1
ATOM 2776 C CA . TYR A 1 357 ? -11.076 -0.756 -16.624 1.00 90.69 357 TYR A CA 1
ATOM 2777 C C . TYR A 1 357 ? -10.510 -0.350 -17.992 1.00 90.69 357 TYR A C 1
ATOM 2779 O O . TYR A 1 357 ? -10.748 0.766 -18.460 1.00 90.69 357 TYR A O 1
ATOM 2787 N N . VAL A 1 358 ? -9.780 -1.256 -18.650 1.00 89.00 358 VAL A N 1
ATOM 2788 C CA . VAL A 1 358 ? -9.102 -0.985 -19.934 1.00 89.00 358 VAL A CA 1
ATOM 2789 C C . VAL A 1 358 ? -9.576 -1.868 -21.085 1.00 89.00 358 VAL A C 1
ATOM 2791 O O . VAL A 1 358 ? -9.348 -1.516 -22.238 1.00 89.00 358 VAL A O 1
ATOM 2794 N N . GLY A 1 359 ? -10.293 -2.961 -20.804 1.00 81.06 359 GLY A N 1
ATOM 2795 C CA . GLY A 1 359 ? -10.877 -3.835 -21.822 1.00 81.06 359 GLY A CA 1
ATOM 2796 C C . GLY A 1 359 ? -9.828 -4.637 -22.624 1.00 81.06 359 GLY A C 1
ATOM 2797 O O . GLY A 1 359 ? -9.044 -4.060 -23.373 1.00 81.06 359 GLY A O 1
ATOM 2798 N N . PRO A 1 360 ? -9.815 -5.983 -22.549 1.00 84.44 360 PRO A N 1
ATOM 2799 C CA . PRO A 1 360 ? -10.784 -6.847 -21.871 1.00 84.44 360 PRO A CA 1
ATOM 2800 C C . PRO A 1 360 ? -10.556 -7.005 -20.355 1.00 84.44 360 PRO A C 1
ATOM 2802 O O . PRO A 1 360 ? -11.269 -7.792 -19.744 1.00 84.44 360 PRO A O 1
ATOM 2805 N N . GLY A 1 361 ? -9.592 -6.297 -19.760 1.00 92.69 361 GLY A N 1
ATOM 2806 C CA . GLY A 1 361 ? -9.196 -6.442 -18.356 1.00 92.69 361 GLY A CA 1
ATOM 2807 C C . GLY A 1 361 ? -9.078 -5.118 -17.601 1.00 92.69 361 GLY A C 1
ATOM 2808 O O . GLY A 1 361 ? -9.669 -4.109 -18.005 1.00 92.69 361 GLY A O 1
ATOM 2809 N N . TRP A 1 362 ? -8.293 -5.132 -16.527 1.00 94.12 362 TRP A N 1
ATOM 2810 C CA . TRP A 1 362 ? -8.074 -3.997 -15.629 1.00 94.12 362 TRP A CA 1
ATOM 2811 C C . TRP A 1 362 ? -6.591 -3.628 -15.556 1.00 94.12 362 TRP A C 1
ATOM 2813 O O . TRP A 1 362 ? -5.739 -4.505 -15.446 1.00 94.12 362 TRP A O 1
ATOM 2823 N N . SER A 1 363 ? -6.298 -2.329 -15.617 1.00 86.19 363 SER A N 1
ATOM 2824 C CA . SER A 1 363 ? -5.004 -1.762 -15.233 1.00 86.19 363 SER A CA 1
ATOM 2825 C C . SER A 1 363 ? -5.130 -1.299 -13.792 1.00 86.19 363 SER A C 1
ATOM 2827 O O . SER A 1 363 ? -6.058 -0.551 -13.485 1.00 86.19 363 SER A O 1
ATOM 2829 N N . VAL A 1 364 ? -4.230 -1.748 -12.929 1.00 82.94 364 VAL A N 1
ATOM 2830 C CA . VAL A 1 364 ? -4.296 -1.507 -11.485 1.00 82.94 364 VAL A CA 1
ATOM 2831 C C . VAL A 1 364 ? -2.915 -1.151 -10.949 1.00 82.94 364 VAL A C 1
ATOM 2833 O O . VAL A 1 364 ? -1.899 -1.416 -11.593 1.00 82.94 364 VAL A O 1
ATOM 2836 N N . GLY A 1 365 ? -2.865 -0.560 -9.767 1.00 67.12 365 GLY A N 1
ATOM 2837 C CA . GLY A 1 365 ? -1.627 -0.370 -9.035 1.00 67.12 365 GLY A CA 1
ATOM 2838 C C . GLY A 1 365 ? -1.129 -1.633 -8.382 1.00 67.12 365 GLY A C 1
ATOM 2839 O O . GLY A 1 365 ? -0.033 -2.079 -8.701 1.00 67.12 365 GLY A O 1
ATOM 2840 N N . SER A 1 366 ? -1.950 -2.251 -7.550 1.00 78.94 366 SER A N 1
ATOM 2841 C CA . SER A 1 366 ? -1.661 -3.536 -6.921 1.00 78.94 366 SER A CA 1
ATOM 2842 C C . SER A 1 366 ? -2.883 -4.443 -7.001 1.00 78.94 366 SER A C 1
ATOM 2844 O O . SER A 1 366 ? -4.010 -3.976 -7.204 1.00 78.94 366 SER A O 1
ATOM 2846 N N . ALA A 1 367 ? -2.652 -5.747 -6.871 1.00 89.75 367 ALA A N 1
ATOM 2847 C CA . ALA A 1 367 ? -3.692 -6.761 -6.877 1.00 89.75 367 ALA A CA 1
ATOM 2848 C C . ALA A 1 367 ? -3.398 -7.829 -5.817 1.00 89.75 367 ALA A C 1
ATOM 2850 O O . ALA A 1 367 ? -2.296 -8.365 -5.753 1.00 89.75 367 ALA A O 1
ATOM 2851 N N . ALA A 1 368 ? -4.386 -8.156 -4.990 1.00 96.31 368 ALA A N 1
ATOM 2852 C CA . ALA A 1 368 ? -4.244 -9.100 -3.889 1.00 96.31 368 ALA A CA 1
ATOM 2853 C C . ALA A 1 368 ? -5.364 -10.145 -3.905 1.00 96.31 368 ALA A C 1
ATOM 2855 O O . ALA A 1 368 ? -6.508 -9.837 -4.253 1.00 96.31 368 ALA A O 1
ATOM 2856 N N . ILE A 1 369 ? -5.022 -11.380 -3.543 1.00 97.62 369 ILE A N 1
ATOM 2857 C CA . ILE A 1 369 ? -5.945 -12.502 -3.386 1.00 97.62 369 ILE A CA 1
ATOM 2858 C C . ILE A 1 369 ? -5.838 -13.015 -1.953 1.00 97.62 369 ILE A C 1
ATOM 2860 O O . ILE A 1 369 ? -4.749 -13.312 -1.469 1.00 97.62 369 ILE A O 1
ATOM 2864 N N . PHE A 1 370 ? -6.979 -13.174 -1.290 1.00 97.81 370 PHE A N 1
ATOM 2865 C CA . PHE A 1 370 ? -7.056 -13.740 0.052 1.00 97.81 370 PHE A CA 1
ATOM 2866 C C . PHE A 1 370 ? -8.020 -14.923 0.074 1.00 97.81 370 PHE A C 1
ATOM 2868 O O . PHE A 1 370 ? -9.163 -14.818 -0.376 1.00 97.81 370 PHE A O 1
ATOM 2875 N N . ASP A 1 371 ? -7.564 -16.042 0.631 1.00 96.56 371 ASP A N 1
ATOM 2876 C CA . ASP A 1 371 ? -8.434 -17.161 0.986 1.00 96.56 371 ASP A CA 1
ATOM 2877 C C . ASP A 1 371 ? -9.142 -16.835 2.305 1.00 96.56 371 ASP A C 1
ATOM 2879 O O . ASP A 1 371 ? -8.522 -16.791 3.371 1.00 96.56 371 ASP A O 1
ATOM 2883 N N . LEU A 1 372 ? -10.455 -16.605 2.240 1.00 96.31 372 LEU A N 1
ATOM 2884 C CA . LEU A 1 372 ? -11.248 -16.234 3.410 1.00 96.31 372 LEU A CA 1
ATOM 2885 C C . LEU A 1 372 ? -11.471 -17.405 4.381 1.00 96.31 372 LEU A C 1
ATOM 2887 O O . LEU A 1 372 ? -12.060 -17.224 5.446 1.00 96.31 372 LEU A O 1
ATOM 2891 N N . MET A 1 373 ? -10.995 -18.602 4.047 1.00 93.06 373 MET A N 1
ATOM 2892 C CA . MET A 1 373 ? -10.966 -19.765 4.928 1.00 93.06 373 MET A CA 1
ATOM 2893 C C . MET A 1 373 ? -9.607 -19.944 5.617 1.00 93.06 373 MET A C 1
ATOM 2895 O O . MET A 1 373 ? -9.458 -20.880 6.399 1.00 93.06 373 MET A O 1
ATOM 2899 N N . SER A 1 374 ? -8.623 -19.077 5.365 1.00 91.44 374 SER A N 1
ATOM 2900 C CA . SER A 1 374 ? -7.245 -19.258 5.827 1.00 91.44 374 SER A CA 1
ATOM 2901 C C . SER A 1 374 ? -6.775 -18.160 6.786 1.00 91.44 374 SER A C 1
ATOM 2903 O O . SER A 1 374 ? -7.266 -17.035 6.777 1.00 91.44 374 SER A O 1
ATOM 2905 N N . ASN A 1 375 ? -5.791 -18.496 7.622 1.00 89.19 375 ASN A N 1
ATOM 2906 C CA . ASN A 1 375 ? -5.008 -17.530 8.403 1.00 89.19 375 ASN A CA 1
ATOM 2907 C C . ASN A 1 375 ? -3.677 -17.175 7.720 1.00 89.19 375 ASN A C 1
ATOM 2909 O O . ASN A 1 375 ? -2.841 -16.512 8.332 1.00 89.19 375 ASN A O 1
ATOM 2913 N N . ALA A 1 376 ? -3.460 -17.635 6.483 1.00 88.19 376 ALA A N 1
ATOM 2914 C CA . ALA A 1 376 ? -2.271 -17.305 5.714 1.00 88.19 376 ALA A CA 1
ATOM 2915 C C . ALA A 1 376 ? -2.145 -15.786 5.543 1.00 88.19 376 ALA A C 1
ATOM 2917 O O . ALA A 1 376 ? -3.095 -15.102 5.159 1.00 88.19 376 ALA A O 1
ATOM 2918 N N . LEU A 1 377 ? -0.956 -15.278 5.847 1.00 89.38 377 LEU A N 1
ATOM 2919 C CA . LEU A 1 377 ? -0.586 -13.896 5.584 1.00 89.38 377 LEU A CA 1
ATOM 2920 C C . LEU A 1 377 ? -0.073 -13.775 4.147 1.00 89.38 377 LEU A C 1
ATOM 2922 O O . LEU A 1 377 ? 0.332 -14.770 3.535 1.00 89.38 377 LEU A O 1
ATOM 2926 N N . ARG A 1 378 ? -0.049 -12.547 3.623 1.00 90.56 378 ARG A N 1
ATOM 2927 C CA . ARG A 1 378 ? 0.782 -12.250 2.450 1.00 90.56 378 ARG A CA 1
ATOM 2928 C C . ARG A 1 378 ? 2.263 -12.470 2.802 1.00 90.56 378 ARG A C 1
ATOM 2930 O O . ARG A 1 378 ? 2.602 -12.507 3.986 1.00 90.56 378 ARG A O 1
ATOM 2937 N N . PRO A 1 379 ? 3.153 -12.623 1.811 1.00 84.12 379 PRO A N 1
ATOM 2938 C CA . PRO A 1 379 ? 4.582 -12.629 2.084 1.00 84.12 379 PRO A CA 1
ATOM 2939 C C . PRO A 1 379 ? 5.027 -11.346 2.796 1.00 84.12 379 PRO A C 1
ATOM 2941 O O . PRO A 1 379 ? 4.521 -10.256 2.521 1.00 84.12 379 PRO A O 1
ATOM 2944 N N . ASP A 1 380 ? 5.999 -11.470 3.691 1.00 80.94 380 ASP A N 1
ATOM 2945 C CA . ASP A 1 380 ? 6.613 -10.315 4.341 1.00 80.94 380 ASP A CA 1
ATOM 2946 C C . ASP A 1 380 ? 7.230 -9.379 3.297 1.00 80.94 380 ASP A C 1
ATOM 2948 O O . ASP A 1 380 ? 7.903 -9.807 2.360 1.00 80.94 380 ASP A O 1
ATOM 2952 N N . GLY A 1 381 ? 6.993 -8.084 3.470 1.00 76.94 381 GLY A N 1
ATOM 2953 C CA . GLY A 1 381 ? 7.362 -7.038 2.527 1.00 76.94 381 GLY A CA 1
ATOM 2954 C C . GLY A 1 381 ? 6.354 -6.812 1.401 1.00 76.94 381 GLY A C 1
ATOM 2955 O O . GLY A 1 381 ? 6.522 -5.842 0.679 1.00 76.94 381 GLY A O 1
ATOM 2956 N N . TRP A 1 382 ? 5.314 -7.638 1.245 1.00 81.69 382 TRP A N 1
ATOM 2957 C CA . TRP A 1 382 ? 4.312 -7.422 0.198 1.00 81.69 382 TRP A CA 1
ATOM 2958 C C . TRP A 1 382 ? 3.181 -6.522 0.683 1.00 81.69 382 TRP A C 1
ATOM 2960 O O . TRP A 1 382 ? 2.487 -6.846 1.654 1.00 81.69 382 TRP A O 1
ATOM 2970 N N . THR A 1 383 ? 2.947 -5.433 -0.046 1.00 81.62 383 THR A N 1
ATOM 2971 C CA . THR A 1 383 ? 1.723 -4.636 0.038 1.00 81.62 383 THR A CA 1
ATOM 2972 C C . THR A 1 383 ? 0.509 -5.395 -0.513 1.00 81.62 383 THR A C 1
ATOM 2974 O O . THR A 1 383 ? 0.587 -6.550 -0.935 1.00 81.62 383 THR A O 1
ATOM 2977 N N . SER A 1 384 ? -0.656 -4.755 -0.489 1.00 90.88 384 SER A N 1
ATOM 2978 C CA . SER A 1 384 ? -1.899 -5.259 -1.073 1.00 90.88 384 SER A CA 1
ATOM 2979 C C . SER A 1 384 ? -2.651 -4.114 -1.759 1.00 90.88 384 SER A C 1
ATOM 2981 O O . SER A 1 384 ? -2.030 -3.136 -2.179 1.00 90.88 384 SER A O 1
ATOM 2983 N N . ALA A 1 385 ? -3.978 -4.207 -1.877 1.00 91.19 385 ALA A N 1
ATOM 2984 C CA . ALA A 1 385 ? -4.802 -3.037 -2.173 1.00 91.19 385 ALA A CA 1
ATOM 2985 C C . ALA A 1 385 ? -4.732 -1.984 -1.039 1.00 91.19 385 ALA A C 1
ATOM 2987 O O . ALA A 1 385 ? -4.976 -0.814 -1.279 1.00 91.19 385 ALA A O 1
ATOM 2988 N N . ASP A 1 386 ? -4.338 -2.401 0.165 1.00 88.19 386 ASP A N 1
ATOM 2989 C CA . ASP A 1 386 ? -4.045 -1.576 1.337 1.00 88.19 386 ASP A CA 1
ATOM 2990 C C . ASP A 1 386 ? -2.529 -1.557 1.620 1.00 88.19 386 ASP A C 1
ATOM 2992 O O . ASP A 1 386 ? -1.847 -2.584 1.460 1.00 88.19 386 ASP A O 1
ATOM 2996 N N . ALA A 1 387 ? -1.994 -0.416 2.065 1.00 85.75 387 ALA A N 1
ATOM 2997 C CA . ALA A 1 387 ? -0.550 -0.233 2.217 1.00 85.75 387 ALA A CA 1
ATOM 2998 C C . ALA A 1 387 ? 0.120 -1.160 3.245 1.00 85.75 387 ALA A C 1
ATOM 3000 O O . ALA A 1 387 ? 1.312 -1.440 3.113 1.00 85.75 387 ALA A O 1
ATOM 3001 N N . ALA A 1 388 ? -0.601 -1.653 4.255 1.00 93.44 388 ALA A N 1
ATOM 3002 C CA . ALA A 1 388 ? -0.062 -2.582 5.251 1.00 93.44 388 ALA A CA 1
ATOM 3003 C C . ALA A 1 388 ? 0.076 -4.032 4.746 1.00 93.44 388 ALA A C 1
ATOM 3005 O O . ALA A 1 388 ? 0.523 -4.897 5.505 1.00 93.44 388 ALA A O 1
ATOM 3006 N N . GLY A 1 389 ? -0.340 -4.328 3.508 1.00 94.69 389 GLY A N 1
ATOM 3007 C CA . GLY A 1 389 ? -0.473 -5.707 3.021 1.00 94.69 389 GLY A CA 1
ATOM 3008 C C . GLY A 1 389 ? -1.742 -6.410 3.521 1.00 94.69 389 GLY A C 1
ATOM 3009 O O . GLY A 1 389 ? -1.844 -7.636 3.483 1.00 94.69 389 GLY A O 1
ATOM 3010 N N . LEU A 1 390 ? -2.711 -5.640 4.019 1.00 98.00 390 LEU A N 1
ATOM 3011 C CA . LEU A 1 390 ? -3.920 -6.142 4.659 1.00 98.00 390 LEU A CA 1
ATOM 3012 C C . LEU A 1 390 ? -5.127 -6.223 3.702 1.00 98.00 390 LEU A C 1
ATOM 3014 O O . LEU A 1 390 ? -5.290 -5.377 2.833 1.00 98.00 390 LEU A O 1
ATOM 3018 N N . PRO A 1 391 ? -6.045 -7.183 3.894 1.00 97.81 391 PRO A N 1
ATOM 3019 C CA . PRO A 1 391 ? -7.299 -7.225 3.142 1.00 97.81 391 PRO A CA 1
ATOM 3020 C C . PRO A 1 391 ? -8.214 -6.057 3.539 1.00 97.81 391 PRO A C 1
ATOM 3022 O O . PRO A 1 391 ? -8.653 -5.977 4.693 1.00 97.81 391 PRO A O 1
ATOM 3025 N N . VAL A 1 392 ? -8.557 -5.183 2.588 1.00 98.44 392 VAL A N 1
ATOM 3026 C CA . VAL A 1 392 ? -9.409 -4.001 2.811 1.00 98.44 392 VAL A CA 1
ATOM 3027 C C . VAL A 1 392 ? -10.774 -4.437 3.335 1.00 98.44 392 VAL A C 1
ATOM 3029 O O . VAL A 1 392 ? -11.232 -3.960 4.377 1.00 98.44 392 VAL A O 1
ATOM 3032 N N . PHE A 1 393 ? -11.409 -5.386 2.644 1.00 98.44 393 PHE A N 1
ATOM 3033 C CA . PHE A 1 393 ? -12.765 -5.854 2.901 1.00 98.44 393 PHE A CA 1
ATOM 3034 C C . PHE A 1 393 ? -12.960 -6.408 4.313 1.00 98.44 393 PHE A C 1
ATOM 3036 O O . PHE A 1 393 ? -14.030 -6.243 4.901 1.00 98.44 393 PHE A O 1
ATOM 3043 N N . ALA A 1 394 ? -11.936 -7.047 4.881 1.00 97.81 394 ALA A N 1
ATOM 3044 C CA . ALA A 1 394 ? -12.011 -7.614 6.225 1.00 97.81 394 ALA A CA 1
ATOM 3045 C C . ALA A 1 394 ? -12.102 -6.546 7.321 1.00 97.81 394 ALA A C 1
ATOM 3047 O O . ALA A 1 394 ? -12.645 -6.811 8.392 1.00 97.81 394 ALA A O 1
ATOM 3048 N N . GLY A 1 395 ? -11.605 -5.339 7.041 1.00 98.00 395 GLY A N 1
ATOM 3049 C CA . GLY A 1 395 ? -11.683 -4.195 7.939 1.00 98.00 395 GLY A CA 1
ATOM 3050 C C . GLY A 1 395 ? -12.871 -3.266 7.693 1.00 98.00 395 GLY A C 1
ATOM 3051 O O . GLY A 1 395 ? -13.043 -2.320 8.464 1.00 98.00 395 GLY A O 1
ATOM 3052 N N . LEU A 1 396 ? -13.677 -3.492 6.647 1.00 98.44 396 LEU A N 1
ATOM 3053 C CA . LEU A 1 3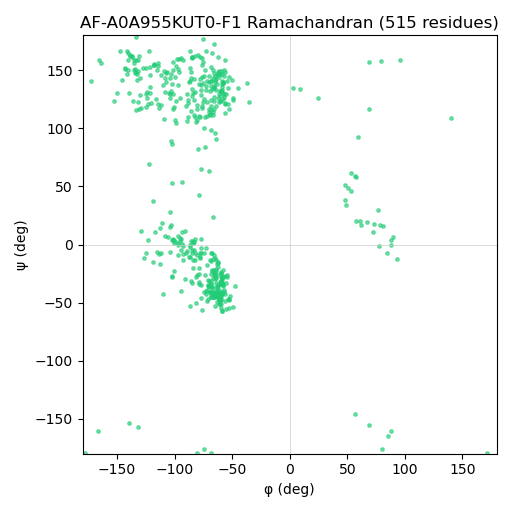96 ? -14.820 -2.635 6.329 1.00 98.44 396 LEU A CA 1
ATOM 3054 C C . LEU A 1 396 ? -16.003 -2.914 7.247 1.00 98.44 396 LEU A C 1
ATOM 3056 O O . LEU A 1 396 ? -16.503 -4.033 7.325 1.00 98.44 396 LEU A O 1
ATOM 3060 N N . ILE A 1 397 ? -16.536 -1.859 7.854 1.00 98.50 397 ILE A N 1
ATOM 3061 C CA . ILE A 1 397 ? -17.843 -1.904 8.513 1.00 98.50 397 ILE A CA 1
ATOM 3062 C C . ILE A 1 397 ? -18.929 -2.132 7.454 1.00 98.50 397 ILE A C 1
ATOM 3064 O O . ILE A 1 397 ? -19.061 -1.331 6.524 1.00 98.50 397 ILE A O 1
ATOM 3068 N N . ARG A 1 398 ? -19.749 -3.183 7.591 1.00 96.94 398 ARG A N 1
ATOM 3069 C CA . ARG A 1 398 ? -20.845 -3.462 6.644 1.00 96.94 398 ARG A CA 1
ATOM 3070 C C . ARG A 1 398 ? -22.211 -3.165 7.253 1.00 96.94 398 ARG A C 1
ATOM 3072 O O . ARG A 1 398 ? -22.494 -3.514 8.399 1.00 96.94 398 ARG A O 1
ATOM 3079 N N . TYR A 1 399 ? -23.097 -2.586 6.440 1.00 96.75 399 TYR A N 1
ATOM 3080 C CA . TYR A 1 399 ? -24.440 -2.176 6.868 1.00 96.75 399 TYR A CA 1
ATOM 3081 C C . TYR A 1 399 ? -25.231 -3.313 7.517 1.00 96.75 399 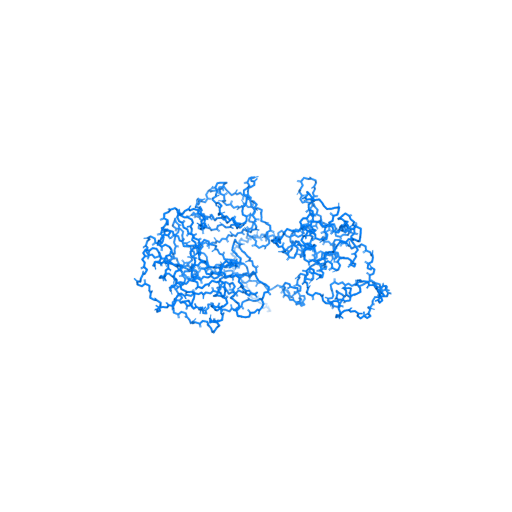TYR A C 1
ATOM 3083 O O . TYR A 1 399 ? -25.812 -3.140 8.582 1.00 96.75 399 TYR A O 1
ATOM 3091 N N . ASN A 1 400 ? -25.234 -4.497 6.899 1.00 95.06 400 ASN A N 1
ATOM 3092 C CA . ASN A 1 400 ? -26.033 -5.619 7.392 1.00 95.06 400 ASN A CA 1
ATOM 3093 C C . ASN A 1 400 ? -25.563 -6.123 8.774 1.00 95.06 400 ASN A C 1
ATOM 3095 O O . ASN A 1 400 ? -26.381 -6.642 9.526 1.00 95.06 400 ASN A O 1
ATOM 3099 N N . GLU A 1 401 ? -24.285 -5.956 9.125 1.00 96.25 401 GLU A N 1
ATOM 3100 C CA . GLU A 1 401 ? -23.748 -6.324 10.445 1.00 96.25 401 GLU A CA 1
ATOM 3101 C C . GLU A 1 401 ? -24.136 -5.287 11.498 1.00 96.25 401 GLU A C 1
ATOM 3103 O O . GLU A 1 401 ? -24.655 -5.627 12.563 1.00 96.25 401 GLU A O 1
ATOM 3108 N N . ALA A 1 402 ? -23.971 -4.004 11.161 1.00 97.19 402 ALA A N 1
ATOM 3109 C CA . ALA A 1 402 ? -24.405 -2.910 12.018 1.00 97.19 402 ALA A CA 1
ATOM 3110 C C . ALA A 1 402 ? -25.919 -2.973 12.292 1.00 97.19 402 ALA A C 1
ATOM 3112 O O . ALA A 1 402 ? -26.347 -2.808 13.434 1.00 97.19 402 ALA A O 1
ATOM 3113 N N . GLU A 1 403 ? -26.721 -3.290 11.273 1.00 97.56 403 GLU A N 1
ATOM 3114 C CA . GLU A 1 403 ? -28.171 -3.477 11.387 1.00 97.56 403 GLU A CA 1
ATOM 3115 C C . GLU A 1 403 ? -28.545 -4.729 12.194 1.00 97.56 403 GLU A C 1
ATOM 3117 O O . GLU A 1 403 ? -29.522 -4.720 12.943 1.00 97.56 403 GLU A O 1
ATOM 3122 N N . ALA A 1 404 ? -27.751 -5.801 12.104 1.00 96.38 404 ALA A N 1
ATOM 3123 C CA . ALA A 1 404 ? -27.912 -6.982 12.952 1.00 96.38 404 ALA A CA 1
ATOM 3124 C C . ALA A 1 404 ? -27.563 -6.710 14.429 1.00 96.38 404 ALA A C 1
ATOM 3126 O O . ALA A 1 404 ? -27.927 -7.502 15.303 1.00 96.38 404 ALA A O 1
ATOM 3127 N N . GLY A 1 405 ? -26.906 -5.583 14.717 1.00 96.94 405 GLY A N 1
ATOM 3128 C CA . GLY A 1 405 ? -26.576 -5.133 16.064 1.00 96.94 405 GLY A CA 1
ATOM 3129 C C . GLY A 1 405 ? -25.233 -5.636 16.591 1.00 96.94 405 GLY A C 1
ATOM 3130 O O . GLY A 1 405 ? -24.932 -5.403 17.761 1.00 96.94 405 GLY A O 1
ATOM 3131 N N . GLU A 1 406 ? -24.428 -6.308 15.765 1.00 95.81 406 GLU A N 1
ATOM 3132 C CA . GLU A 1 406 ? -23.113 -6.818 16.155 1.00 95.81 406 GLU A CA 1
ATOM 3133 C C . GLU A 1 406 ? -22.158 -6.848 14.953 1.00 95.81 406 GLU A C 1
ATOM 3135 O O . GLU A 1 406 ? -22.483 -7.386 13.898 1.00 95.81 406 GLU A O 1
ATOM 3140 N N . ILE A 1 407 ? -20.957 -6.297 15.142 1.00 98.12 407 ILE A N 1
ATOM 3141 C CA . ILE A 1 407 ? -19.828 -6.402 14.212 1.00 98.12 407 ILE A CA 1
ATOM 3142 C C . ILE A 1 407 ? -18.774 -7.267 14.904 1.00 98.12 407 ILE A C 1
ATOM 3144 O O . ILE A 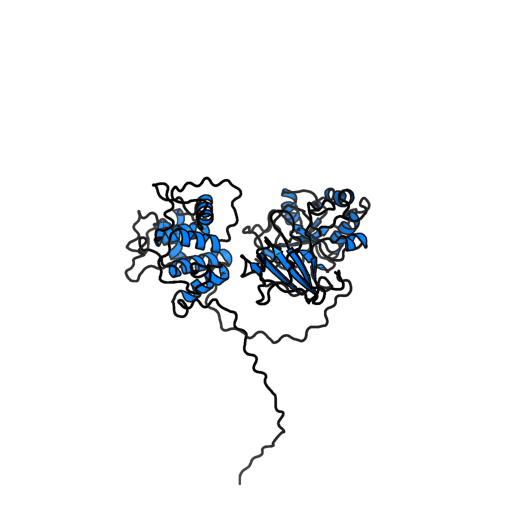1 407 ? -18.315 -6.930 15.998 1.00 98.12 407 ILE A O 1
ATOM 3148 N N . ASN A 1 408 ? -18.424 -8.394 14.282 1.00 97.25 408 ASN A N 1
ATOM 3149 C CA . ASN A 1 408 ? -17.600 -9.448 14.887 1.00 97.25 408 ASN A CA 1
ATOM 3150 C C . ASN A 1 408 ? -16.149 -9.474 14.382 1.00 97.25 408 ASN A C 1
ATOM 3152 O O . ASN A 1 408 ? -15.512 -10.524 14.370 1.00 97.25 408 ASN A O 1
ATOM 3156 N N . HIS A 1 409 ? -15.636 -8.321 13.958 1.00 98.50 409 HIS A N 1
ATOM 3157 C CA . HIS A 1 409 ? -14.275 -8.174 13.460 1.00 98.50 409 HIS A CA 1
ATOM 3158 C C . HIS A 1 409 ? -13.691 -6.799 13.788 1.00 98.50 409 HIS A C 1
ATOM 3160 O O . HIS A 1 409 ? -14.396 -5.871 14.195 1.00 98.50 409 HIS A O 1
ATOM 3166 N N . ALA A 1 410 ? -12.378 -6.683 13.615 1.00 98.75 410 ALA A N 1
ATOM 3167 C CA . ALA A 1 410 ? -11.648 -5.435 13.712 1.00 98.75 410 ALA A CA 1
ATOM 3168 C C . ALA A 1 410 ? -11.999 -4.502 12.557 1.00 98.75 410 ALA A C 1
ATOM 3170 O O . ALA A 1 410 ? -12.299 -4.942 11.449 1.00 98.75 410 ALA A O 1
ATOM 3171 N N . ILE A 1 411 ? -11.878 -3.207 12.808 1.00 98.81 411 ILE A N 1
ATOM 3172 C CA . ILE A 1 411 ? -12.137 -2.168 11.812 1.00 98.81 411 ILE A CA 1
ATOM 3173 C C . ILE A 1 411 ? -10.801 -1.649 11.274 1.00 98.81 411 ILE A C 1
ATOM 3175 O O . ILE A 1 411 ? -9.864 -1.461 12.046 1.00 98.81 411 ILE A O 1
ATOM 3179 N N . ARG A 1 412 ? -10.669 -1.409 9.968 1.00 97.88 412 ARG A N 1
ATOM 3180 C CA . ARG A 1 412 ? -9.456 -0.757 9.440 1.00 97.88 412 ARG A CA 1
ATOM 3181 C C . ARG A 1 412 ? -9.503 0.751 9.683 1.00 97.88 412 ARG A C 1
ATOM 3183 O O . ARG A 1 412 ? -10.569 1.365 9.563 1.00 97.88 412 ARG A O 1
ATOM 3190 N N . PHE A 1 413 ? -8.354 1.343 9.994 1.00 98.56 413 PHE A N 1
ATOM 3191 C CA . PHE A 1 413 ? -8.215 2.793 10.121 1.00 98.56 413 PHE A CA 1
ATOM 3192 C C . PHE A 1 413 ? -6.887 3.303 9.555 1.00 98.56 413 PHE A C 1
ATOM 3194 O O . PHE A 1 413 ? -5.977 2.510 9.307 1.00 98.56 413 PHE A O 1
ATOM 3201 N N . THR A 1 414 ? -6.775 4.621 9.376 1.00 97.31 414 THR A N 1
ATOM 3202 C CA . THR A 1 414 ? -5.563 5.277 8.859 1.00 97.31 414 THR A CA 1
ATOM 3203 C C . THR A 1 414 ? -4.919 6.253 9.846 1.00 97.31 414 THR A C 1
ATOM 3205 O O . THR A 1 414 ? -5.583 6.829 10.717 1.00 97.31 414 THR A O 1
ATOM 3208 N N . ALA A 1 415 ? -3.613 6.463 9.678 1.00 95.38 415 ALA A N 1
ATOM 3209 C CA . ALA A 1 415 ? -2.817 7.468 10.383 1.00 95.38 415 ALA A CA 1
ATOM 3210 C C . ALA A 1 415 ? -1.926 8.221 9.389 1.00 95.38 415 ALA A C 1
ATOM 3212 O O . ALA A 1 415 ? -1.487 7.654 8.399 1.00 95.38 415 ALA A O 1
ATOM 3213 N N . SER A 1 416 ? -1.638 9.494 9.635 1.00 90.12 416 SER A N 1
ATOM 3214 C CA . SER A 1 416 ? -0.924 10.345 8.674 1.00 90.12 416 SER A CA 1
ATOM 3215 C C . SER A 1 416 ? 0.583 10.108 8.652 1.00 90.12 416 SER A C 1
ATOM 3217 O O . SER A 1 416 ? 1.239 10.373 7.647 1.00 90.12 416 SER A O 1
ATOM 3219 N N . HIS A 1 417 ? 1.136 9.617 9.760 1.00 88.88 417 HIS A N 1
ATOM 3220 C CA . HIS A 1 417 ? 2.559 9.354 9.920 1.00 88.88 417 HIS A CA 1
ATOM 3221 C C . HIS A 1 417 ? 2.757 8.007 10.603 1.00 88.88 417 HIS A C 1
ATOM 3223 O O . HIS A 1 417 ? 2.286 7.795 11.720 1.00 88.88 417 HIS A O 1
ATOM 3229 N N . THR A 1 418 ? 3.501 7.124 9.949 1.00 93.00 418 THR A N 1
ATOM 3230 C CA . THR A 1 418 ? 3.844 5.789 10.446 1.00 93.00 418 THR A CA 1
ATOM 3231 C C . THR A 1 418 ? 5.355 5.612 10.521 1.00 93.00 418 THR A C 1
ATOM 3233 O O . THR A 1 418 ? 6.117 6.433 9.999 1.00 93.00 418 THR A O 1
ATOM 3236 N N . GLN A 1 419 ? 5.813 4.563 11.200 1.00 94.81 419 GLN A N 1
ATOM 3237 C CA . GLN A 1 419 ? 7.221 4.150 11.172 1.00 94.81 419 GLN A CA 1
ATOM 3238 C C . GLN A 1 419 ? 7.475 3.091 10.089 1.00 94.81 419 GLN A C 1
ATOM 3240 O O . GLN A 1 419 ? 6.553 2.400 9.657 1.00 94.81 419 GLN A O 1
ATOM 3245 N N . LYS A 1 420 ? 8.738 2.952 9.672 1.00 91.88 420 LYS A N 1
ATOM 3246 C CA . LYS A 1 420 ? 9.282 1.908 8.794 1.00 91.88 420 LYS A CA 1
ATOM 3247 C C . LYS A 1 420 ? 9.301 0.571 9.541 1.00 91.88 420 LYS A C 1
ATOM 3249 O O . LYS A 1 420 ? 10.359 0.065 9.903 1.00 91.88 420 LYS A O 1
ATOM 3254 N N . ALA A 1 421 ? 8.117 0.091 9.899 1.00 91.19 421 ALA A N 1
ATOM 3255 C CA . ALA A 1 421 ? 7.913 -1.154 10.610 1.00 91.19 421 ALA A CA 1
ATOM 3256 C C . ALA A 1 421 ? 6.442 -1.587 10.558 1.00 91.19 421 ALA A C 1
ATOM 3258 O O . ALA A 1 421 ? 5.543 -0.754 10.400 1.00 91.19 421 ALA A O 1
ATOM 3259 N N . TYR A 1 422 ? 6.193 -2.875 10.777 1.00 97.25 422 TYR A N 1
ATOM 3260 C CA . TYR A 1 422 ? 4.851 -3.445 10.873 1.00 97.25 422 TYR A CA 1
ATOM 3261 C C . TYR A 1 422 ? 4.734 -4.487 11.995 1.00 97.25 422 TYR A C 1
ATOM 3263 O O . TYR A 1 422 ? 5.731 -4.973 12.529 1.00 97.25 422 TYR A O 1
ATOM 3271 N N . ILE A 1 423 ? 3.498 -4.803 12.380 1.00 97.19 423 ILE A N 1
ATOM 3272 C CA . ILE A 1 423 ? 3.132 -5.884 13.302 1.00 97.19 423 ILE A CA 1
ATOM 3273 C C . ILE A 1 423 ? 2.129 -6.778 12.573 1.00 97.19 423 ILE A C 1
ATOM 3275 O O . ILE A 1 423 ? 1.140 -6.281 12.032 1.00 97.19 423 ILE A O 1
ATOM 3279 N N . HIS A 1 424 ? 2.340 -8.093 12.579 1.00 95.81 424 HIS A N 1
ATOM 3280 C CA . HIS A 1 424 ? 1.377 -9.019 11.983 1.00 95.81 424 HIS A CA 1
ATOM 3281 C C . HIS A 1 424 ? -0.048 -8.833 12.550 1.00 95.81 424 HIS A C 1
ATOM 3283 O O . HIS A 1 424 ? -0.214 -8.606 13.751 1.00 95.81 424 HIS A O 1
ATOM 3289 N N . PRO A 1 425 ? -1.097 -8.931 11.709 1.00 96.31 425 PRO A N 1
ATOM 3290 C CA . PRO A 1 425 ? -1.098 -9.521 10.366 1.00 96.31 425 PRO A CA 1
ATOM 3291 C C . PRO A 1 425 ? -0.642 -8.595 9.231 1.00 96.31 425 PRO A C 1
ATOM 3293 O O . PRO A 1 425 ? -0.662 -9.037 8.088 1.00 96.31 425 PRO A O 1
ATOM 3296 N N . ALA A 1 426 ? -0.253 -7.343 9.502 1.00 97.81 426 ALA A N 1
ATOM 3297 C CA . ALA A 1 426 ? 0.377 -6.534 8.463 1.00 97.81 426 ALA A CA 1
ATOM 3298 C C . ALA A 1 426 ? 1.690 -7.192 8.023 1.00 97.81 426 ALA A C 1
ATOM 3300 O O . ALA A 1 426 ? 2.356 -7.857 8.821 1.00 97.81 426 ALA A O 1
ATOM 3301 N N . THR A 1 427 ? 2.037 -7.014 6.757 1.00 92.88 427 THR A N 1
ATOM 3302 C CA . THR A 1 427 ? 3.245 -7.579 6.138 1.00 92.88 427 THR A CA 1
ATOM 3303 C C . THR A 1 427 ? 4.104 -6.498 5.502 1.00 92.88 427 THR A C 1
ATOM 3305 O O . THR A 1 427 ? 5.219 -6.777 5.081 1.00 92.88 427 THR A O 1
ATOM 3308 N N . HIS A 1 428 ? 3.624 -5.254 5.447 1.00 91.88 428 HIS A N 1
ATOM 3309 C CA . HIS A 1 428 ? 4.305 -4.154 4.778 1.00 91.88 428 HIS A CA 1
ATOM 3310 C C . HIS A 1 428 ? 4.187 -2.838 5.565 1.00 91.88 428 HIS A C 1
ATOM 3312 O O . HIS A 1 428 ? 3.310 -2.680 6.416 1.00 91.88 428 HIS A O 1
ATOM 3318 N N . PHE A 1 429 ? 5.093 -1.891 5.302 1.00 86.88 429 PHE A N 1
ATOM 3319 C CA . PHE A 1 429 ? 5.088 -0.535 5.859 1.00 86.88 429 PHE A CA 1
ATOM 3320 C C . PHE A 1 429 ? 5.115 0.501 4.730 1.00 86.88 429 PHE A C 1
ATOM 3322 O O . PHE A 1 429 ? 5.704 0.272 3.686 1.00 86.88 429 PHE A O 1
ATOM 3329 N N . ALA A 1 430 ? 4.563 1.694 4.950 1.00 77.94 430 ALA A N 1
ATOM 3330 C CA . ALA A 1 430 ? 4.557 2.764 3.941 1.00 77.94 430 ALA A CA 1
ATOM 3331 C C . ALA A 1 430 ? 5.298 4.025 4.408 1.00 77.94 430 ALA A C 1
ATOM 3333 O O . ALA A 1 430 ? 4.865 5.148 4.166 1.00 77.94 430 ALA A O 1
ATOM 3334 N N . SER A 1 431 ? 6.406 3.859 5.130 1.00 78.50 431 SER A N 1
ATOM 3335 C CA . SER A 1 431 ? 7.167 4.974 5.695 1.00 78.50 431 SER A CA 1
ATOM 3336 C C . SER A 1 431 ? 8.665 4.719 5.654 1.00 78.50 431 SER A C 1
ATOM 3338 O O . SER A 1 431 ? 9.120 3.583 5.734 1.00 78.50 431 SER A O 1
ATOM 3340 N N . SER A 1 432 ? 9.439 5.799 5.567 1.00 74.12 432 SER A N 1
ATOM 3341 C CA . SER A 1 432 ? 10.893 5.800 5.751 1.00 74.12 432 SER A CA 1
ATOM 3342 C C . SER A 1 432 ? 11.316 6.211 7.168 1.00 74.12 432 SER A C 1
ATOM 3344 O O . SER A 1 432 ? 12.493 6.104 7.517 1.00 74.12 432 SER A O 1
ATOM 3346 N N . SER A 1 433 ? 10.382 6.687 7.999 1.00 80.44 433 SER A N 1
ATOM 3347 C CA . SER A 1 433 ? 10.682 7.178 9.346 1.00 80.44 433 SER A CA 1
ATOM 3348 C C . SER A 1 433 ? 11.009 6.032 10.295 1.00 80.44 433 SER A C 1
ATOM 3350 O O . SER A 1 433 ? 10.264 5.069 10.389 1.00 80.44 433 SER A O 1
ATOM 3352 N N . THR A 1 434 ? 12.083 6.155 11.067 1.00 90.06 434 THR A N 1
ATOM 3353 C CA . THR A 1 434 ? 12.464 5.174 12.101 1.00 90.06 434 THR A CA 1
ATOM 3354 C C . THR A 1 434 ? 12.142 5.656 13.518 1.00 90.06 434 THR A C 1
ATOM 3356 O O . THR A 1 434 ? 12.658 5.104 14.488 1.00 90.06 434 THR A O 1
ATOM 3359 N N . ASP A 1 435 ? 11.317 6.703 13.662 1.00 91.94 435 ASP A N 1
ATOM 3360 C CA . ASP A 1 435 ? 10.904 7.205 14.977 1.00 91.94 435 ASP A CA 1
ATOM 3361 C C . ASP A 1 435 ? 10.027 6.162 15.695 1.00 91.94 435 ASP A C 1
ATOM 3363 O O . ASP A 1 435 ? 8.895 5.930 15.261 1.00 91.94 435 ASP A O 1
ATOM 3367 N N . PRO A 1 436 ? 10.490 5.582 16.821 1.00 93.50 436 PRO A N 1
ATOM 3368 C CA . PRO A 1 436 ? 9.760 4.533 17.529 1.00 93.50 436 PRO A CA 1
ATOM 3369 C C . PRO A 1 436 ? 8.437 5.013 18.145 1.00 93.50 436 PRO A C 1
ATOM 3371 O O . PRO A 1 436 ? 7.677 4.197 18.664 1.00 93.50 436 PRO A O 1
ATOM 3374 N N . ASN A 1 437 ? 8.158 6.322 18.144 1.00 95.38 437 ASN A N 1
ATOM 3375 C CA . ASN A 1 437 ? 6.905 6.904 18.632 1.00 95.38 437 ASN A CA 1
ATOM 3376 C C . ASN A 1 437 ? 5.825 7.026 17.546 1.00 95.38 437 ASN A C 1
ATOM 3378 O O . ASN A 1 437 ? 4.684 7.382 17.860 1.00 95.38 437 ASN A O 1
ATOM 3382 N N . LEU A 1 438 ? 6.158 6.746 16.284 1.00 95.94 438 LEU A N 1
ATOM 3383 C CA . LEU A 1 438 ? 5.173 6.669 15.210 1.00 95.94 438 LEU A CA 1
ATOM 3384 C C . LEU A 1 438 ? 4.583 5.258 15.133 1.00 95.94 438 LEU A C 1
ATOM 3386 O O . LEU A 1 438 ? 5.308 4.280 15.319 1.00 95.94 438 LEU A O 1
ATOM 3390 N N . PRO A 1 439 ? 3.274 5.121 14.878 1.00 97.69 439 PRO A N 1
ATOM 3391 C CA . PRO A 1 439 ? 2.626 3.821 14.834 1.00 97.69 439 PRO A CA 1
ATOM 3392 C C . PRO A 1 439 ? 3.156 2.968 13.661 1.00 97.69 439 PRO A C 1
ATOM 3394 O O . PRO A 1 439 ? 3.316 3.487 12.554 1.00 97.69 439 PRO A O 1
ATOM 3397 N N . PRO A 1 440 ? 3.456 1.672 13.866 1.00 98.19 440 PRO A N 1
ATOM 3398 C CA . PRO A 1 440 ? 3.727 0.744 12.767 1.00 98.19 440 PRO A CA 1
ATOM 3399 C C . PRO A 1 440 ? 2.444 0.341 12.043 1.00 98.19 440 PRO A C 1
ATOM 3401 O O . PRO A 1 440 ? 1.369 0.337 12.643 1.00 98.19 440 PRO A O 1
ATOM 3404 N N . MET A 1 441 ? 2.556 -0.093 10.789 1.00 98.12 441 MET A N 1
ATOM 3405 C CA . MET A 1 441 ? 1.432 -0.763 10.127 1.00 98.12 441 MET A CA 1
ATOM 3406 C C . MET A 1 441 ? 1.015 -2.016 10.909 1.00 98.12 441 MET A C 1
ATOM 3408 O O . MET A 1 441 ? 1.829 -2.657 11.572 1.00 98.12 441 MET A O 1
ATOM 3412 N N . GLY A 1 442 ? -0.276 -2.339 10.903 1.00 98.25 442 GLY A N 1
ATOM 3413 C CA . GLY A 1 442 ? -0.834 -3.433 11.699 1.00 98.25 442 GLY A CA 1
ATOM 3414 C C . GLY A 1 442 ? -1.031 -3.123 13.187 1.00 98.25 442 GLY A C 1
ATOM 3415 O O . GLY A 1 442 ? -1.554 -3.967 13.917 1.00 98.25 442 GLY A O 1
ATOM 3416 N N . LEU A 1 443 ? -0.674 -1.920 13.662 1.00 98.62 443 LEU A N 1
ATOM 3417 C CA . LEU A 1 443 ? -0.887 -1.524 15.057 1.00 98.62 443 LEU A CA 1
ATOM 3418 C C . LEU A 1 443 ? -2.361 -1.675 15.459 1.00 98.62 443 LEU A C 1
ATOM 3420 O O . LEU A 1 443 ? -3.261 -1.152 14.798 1.00 98.62 443 LEU A O 1
ATOM 3424 N N . ARG A 1 444 ? -2.604 -2.355 16.585 1.00 98.62 444 ARG A N 1
ATOM 3425 C CA . ARG A 1 444 ? -3.952 -2.634 17.087 1.00 98.62 444 ARG A CA 1
ATOM 3426 C C . ARG A 1 444 ? -4.358 -1.674 18.201 1.00 98.62 444 ARG A C 1
ATOM 3428 O O . ARG A 1 444 ? -3.761 -1.668 19.279 1.00 98.62 444 ARG A O 1
ATOM 3435 N N . LEU A 1 445 ? -5.414 -0.902 17.963 1.00 98.75 445 LEU A N 1
ATOM 3436 C CA . LEU A 1 445 ? -6.028 -0.006 18.946 1.00 98.75 445 LEU A CA 1
ATOM 3437 C C . LEU A 1 445 ? -7.372 -0.577 19.399 1.00 98.75 445 LEU A C 1
ATOM 3439 O O . LEU A 1 445 ? -8.091 -1.173 18.604 1.00 98.75 445 LEU A O 1
ATOM 3443 N N . ARG A 1 446 ? -7.756 -0.346 20.655 1.00 98.81 446 ARG A N 1
ATOM 3444 C CA . ARG A 1 446 ? -9.126 -0.587 21.135 1.00 98.81 446 ARG A CA 1
ATOM 3445 C C . ARG A 1 446 ? -9.693 0.643 21.821 1.00 98.81 446 ARG A C 1
ATOM 3447 O O . ARG A 1 446 ? -8.951 1.429 22.413 1.00 98.81 446 ARG A O 1
ATOM 3454 N N . LEU A 1 447 ? -11.013 0.784 21.778 1.00 98.88 447 LEU A N 1
ATOM 3455 C CA . LEU A 1 447 ? -11.722 1.735 22.626 1.00 98.88 447 LEU A CA 1
ATOM 3456 C C . LEU A 1 447 ? -11.638 1.245 24.076 1.00 98.88 447 LEU A C 1
ATOM 3458 O O . LEU A 1 447 ? -11.891 0.071 24.354 1.00 98.88 447 LEU A O 1
ATOM 3462 N N . LYS A 1 448 ? -11.281 2.132 25.008 1.00 98.69 448 LYS A N 1
ATOM 3463 C CA . LYS A 1 448 ? -11.143 1.773 26.424 1.00 98.69 448 LYS A CA 1
ATOM 3464 C C . LYS A 1 448 ? -12.449 1.193 26.971 1.00 98.69 448 LYS A C 1
ATOM 3466 O O . LYS A 1 448 ? -13.542 1.696 26.699 1.00 98.69 448 LYS A O 1
ATOM 3471 N N . ALA A 1 449 ? -12.335 0.139 27.778 1.00 97.12 449 ALA A N 1
ATOM 3472 C CA . ALA A 1 449 ? -13.492 -0.581 28.311 1.00 97.12 449 ALA A CA 1
ATOM 3473 C C . ALA A 1 449 ? -14.434 0.322 29.133 1.00 97.12 449 ALA A C 1
ATOM 3475 O O . ALA A 1 449 ? -15.654 0.141 29.100 1.00 97.12 449 ALA A O 1
ATOM 3476 N N . ASP A 1 450 ? -13.872 1.311 29.833 1.00 97.44 450 ASP A N 1
ATOM 3477 C CA . ASP A 1 450 ? -14.580 2.267 30.686 1.00 97.44 450 ASP A CA 1
ATOM 3478 C C . ASP A 1 450 ? -15.116 3.505 29.947 1.00 97.44 450 ASP A C 1
ATOM 3480 O O . ASP A 1 450 ? -15.800 4.325 30.562 1.00 97.44 450 ASP A O 1
ATOM 3484 N N . PHE A 1 451 ? -14.875 3.633 28.637 1.00 98.56 451 PHE A N 1
ATOM 3485 C CA . PHE A 1 451 ? -15.481 4.692 27.836 1.00 98.56 451 PHE A CA 1
ATOM 3486 C C . PHE A 1 451 ? -17.010 4.541 27.821 1.00 98.56 451 PHE A C 1
ATOM 3488 O O . PHE A 1 451 ? -17.543 3.478 27.484 1.00 98.56 451 PHE A O 1
ATOM 3495 N N . ASP A 1 452 ? -17.730 5.603 28.183 1.00 98.25 452 ASP A N 1
ATOM 3496 C CA . ASP A 1 452 ? -19.189 5.581 28.286 1.00 98.25 452 ASP A CA 1
ATOM 3497 C C . ASP A 1 452 ? -19.855 5.667 26.903 1.00 98.25 452 ASP A C 1
ATOM 3499 O O . ASP A 1 452 ? -19.857 6.711 26.251 1.00 98.25 452 ASP A O 1
ATOM 3503 N N . THR A 1 453 ? -20.460 4.560 26.470 1.00 98.12 453 THR A N 1
ATOM 3504 C CA . THR A 1 453 ? -21.202 4.451 25.206 1.00 98.12 453 THR A CA 1
ATOM 3505 C C . THR A 1 453 ? -22.711 4.666 25.384 1.00 98.12 453 THR A C 1
ATOM 3507 O O . THR A 1 453 ? -23.475 4.551 24.425 1.00 98.12 453 THR A O 1
ATOM 3510 N N . SER A 1 454 ? -23.188 4.985 26.595 1.00 97.25 454 SER A N 1
ATOM 3511 C CA . SER A 1 454 ? -24.626 5.086 26.892 1.00 97.25 454 SER A CA 1
ATOM 3512 C C . SER A 1 454 ? -25.339 6.228 26.163 1.00 97.25 454 SER A C 1
ATOM 3514 O O . SER A 1 454 ? -26.545 6.136 25.932 1.00 97.25 454 SER A O 1
ATOM 3516 N N . GLY A 1 455 ? -24.598 7.272 25.779 1.00 97.44 455 GLY A N 1
ATOM 3517 C CA . GLY A 1 455 ? -25.101 8.411 25.008 1.00 97.44 455 GLY A CA 1
ATOM 3518 C C . GLY A 1 455 ? -25.226 8.168 23.501 1.00 97.44 455 GLY A C 1
ATOM 3519 O O . GLY A 1 455 ? -25.802 9.011 22.820 1.00 97.44 455 GLY A O 1
ATOM 3520 N N . TYR A 1 456 ? -24.711 7.047 22.992 1.00 98.44 456 TYR A N 1
ATOM 3521 C CA . TYR A 1 456 ? -24.727 6.707 21.569 1.00 98.44 456 TYR A CA 1
ATOM 3522 C C . TYR A 1 456 ? -25.901 5.785 21.250 1.00 98.44 456 TYR A C 1
ATOM 3524 O O . TYR A 1 456 ? -26.345 4.994 22.091 1.00 98.44 456 TYR A O 1
ATOM 3532 N N . THR A 1 457 ? -26.402 5.866 20.022 1.00 98.19 457 THR A N 1
ATOM 3533 C CA . THR A 1 457 ? -27.511 5.036 19.531 1.00 98.19 457 THR A CA 1
ATOM 3534 C C . THR A 1 457 ? -27.205 4.461 18.147 1.00 98.19 457 THR A C 1
ATOM 3536 O O . THR A 1 457 ? -26.107 4.669 17.637 1.00 98.19 457 THR A O 1
ATOM 3539 N N . GLY A 1 458 ? -28.133 3.663 17.608 1.00 98.12 458 GLY A N 1
ATOM 3540 C CA . GLY A 1 458 ? -28.062 3.144 16.241 1.00 98.12 458 GLY A CA 1
ATOM 3541 C C . GLY A 1 458 ? -26.792 2.358 15.916 1.00 98.12 458 GLY A C 1
ATOM 3542 O O . GLY A 1 458 ? -26.247 1.643 16.766 1.00 98.12 458 GLY A O 1
ATOM 3543 N N . HIS A 1 459 ? -26.341 2.487 14.671 1.00 98.50 459 HIS A N 1
ATOM 3544 C CA . HIS A 1 459 ? -25.151 1.830 14.140 1.00 98.50 459 HIS A CA 1
ATOM 3545 C C . HIS A 1 459 ? -23.878 2.389 14.773 1.00 98.50 459 HIS A C 1
ATOM 3547 O O . HIS A 1 459 ? -22.958 1.621 15.050 1.00 98.50 459 HIS A O 1
ATOM 3553 N N . ALA A 1 460 ? -23.843 3.683 15.108 1.00 98.69 460 ALA A N 1
ATOM 3554 C CA . ALA A 1 460 ? -22.717 4.277 15.828 1.00 98.69 460 ALA A CA 1
ATOM 3555 C C . ALA A 1 460 ? -22.435 3.552 17.152 1.00 98.69 460 ALA A C 1
ATOM 3557 O O . ALA A 1 460 ? -21.283 3.249 17.460 1.00 98.69 460 ALA A O 1
ATOM 3558 N N . LYS A 1 461 ? -23.474 3.201 17.922 1.00 98.69 461 LYS A N 1
ATOM 3559 C CA . LYS A 1 461 ? -23.291 2.412 19.147 1.00 98.69 461 LYS A CA 1
ATOM 3560 C C . LYS A 1 461 ? -22.718 1.024 18.859 1.00 98.69 461 LYS A C 1
ATOM 3562 O O . LYS A 1 461 ? -21.815 0.596 19.570 1.00 98.69 461 LYS A O 1
ATOM 3567 N N . VAL A 1 462 ? -23.226 0.336 17.837 1.00 98.81 462 VAL A N 1
ATOM 3568 C CA . VAL A 1 462 ? -22.751 -1.006 17.455 1.00 98.81 462 VAL A CA 1
ATOM 3569 C C . VAL A 1 462 ? -21.263 -0.972 17.096 1.00 98.81 462 VAL A C 1
ATOM 3571 O O . VAL A 1 462 ? -20.494 -1.798 17.584 1.00 98.81 462 VAL A O 1
ATOM 3574 N N . ILE A 1 463 ? -20.840 0.040 16.334 1.00 98.88 463 ILE A N 1
ATOM 3575 C CA . ILE A 1 463 ? -19.436 0.269 15.974 1.00 98.88 463 ILE A CA 1
ATOM 3576 C C . ILE A 1 463 ? -18.571 0.486 17.225 1.00 98.88 463 ILE A C 1
ATOM 3578 O O . ILE A 1 463 ? -17.491 -0.090 17.331 1.00 98.88 463 ILE A O 1
ATOM 3582 N N . LEU A 1 464 ? -19.036 1.260 18.213 1.00 98.88 464 LEU A N 1
ATOM 3583 C CA . LEU A 1 464 ? -18.269 1.485 19.447 1.00 98.88 464 LEU A CA 1
ATOM 3584 C C . LEU A 1 464 ? -18.110 0.225 20.298 1.00 98.88 464 LEU A C 1
ATOM 3586 O O . LEU A 1 464 ? -17.042 0.018 20.874 1.00 98.88 464 LEU A O 1
ATOM 3590 N N . GLU A 1 465 ? -19.131 -0.628 20.373 1.00 98.75 465 GLU A N 1
ATOM 3591 C CA . GLU A 1 465 ? -19.011 -1.910 21.076 1.00 98.75 465 GLU A CA 1
ATOM 3592 C C . GLU A 1 465 ? -18.042 -2.861 20.348 1.00 98.75 465 GLU A C 1
ATOM 3594 O O . GLU A 1 465 ? -17.236 -3.534 20.995 1.00 98.75 465 GLU A O 1
ATOM 3599 N N . ALA A 1 466 ? -18.023 -2.844 19.011 1.00 98.69 466 ALA A N 1
ATOM 3600 C CA . ALA A 1 466 ? -17.031 -3.577 18.225 1.00 98.69 466 ALA A CA 1
ATOM 3601 C C . ALA A 1 466 ? -15.604 -3.049 18.454 1.00 98.69 466 ALA A C 1
ATOM 3603 O O . ALA A 1 466 ? -14.685 -3.834 18.685 1.00 98.69 466 ALA A O 1
ATOM 3604 N N . LEU A 1 467 ? -15.411 -1.727 18.517 1.00 98.88 467 LEU A N 1
ATOM 3605 C CA . LEU A 1 467 ? -14.113 -1.112 18.827 1.00 98.88 467 LEU A CA 1
ATOM 3606 C C . LEU A 1 467 ? -13.614 -1.423 20.249 1.00 98.88 467 LEU A C 1
ATOM 3608 O O . LEU A 1 467 ? -12.406 -1.396 20.484 1.00 98.88 467 LEU A O 1
ATOM 3612 N N . LYS A 1 468 ? -14.497 -1.731 21.208 1.00 98.81 468 LYS A N 1
ATOM 3613 C CA . LYS A 1 468 ? -14.084 -2.225 22.537 1.00 98.81 468 LYS A CA 1
ATOM 3614 C C . LYS A 1 468 ? -13.604 -3.673 22.494 1.00 98.81 468 LYS A C 1
ATOM 3616 O O . LYS A 1 468 ? -12.653 -4.024 23.191 1.00 98.81 468 LYS A O 1
ATOM 3621 N N . LYS A 1 469 ? -14.297 -4.513 21.723 1.00 98.44 469 LYS A N 1
ATOM 3622 C CA . LYS A 1 469 ? -14.099 -5.968 21.704 1.00 98.44 469 LYS A CA 1
ATOM 3623 C C . LYS A 1 469 ? -13.003 -6.397 20.730 1.00 98.44 469 LYS A C 1
ATOM 3625 O O . LYS A 1 469 ? -12.060 -7.075 21.120 1.00 98.44 469 LYS A O 1
ATOM 3630 N N . TYR A 1 470 ? -13.109 -5.960 19.483 1.00 98.62 470 TYR A N 1
ATOM 3631 C CA . TYR A 1 470 ? -12.194 -6.294 18.394 1.00 98.62 470 TYR A CA 1
ATOM 3632 C C . TYR A 1 470 ? -11.220 -5.155 18.096 1.00 98.62 470 TYR A C 1
ATOM 3634 O O . TYR A 1 470 ? -10.099 -5.408 17.666 1.00 98.62 470 TYR A O 1
ATOM 3642 N N . GLY A 1 471 ? -11.591 -3.906 18.374 1.00 98.75 471 GLY A N 1
ATOM 3643 C CA . GLY A 1 471 ? -10.728 -2.760 18.097 1.00 98.75 471 GLY A CA 1
ATOM 3644 C C . GLY A 1 471 ? -10.547 -2.489 16.608 1.00 98.75 471 GLY A C 1
ATOM 3645 O O . GLY A 1 471 ? -11.405 -2.817 15.791 1.00 98.75 471 GLY A O 1
ATOM 3646 N N . MET A 1 472 ? -9.435 -1.852 16.265 1.00 98.81 472 MET A N 1
ATOM 3647 C CA . MET A 1 472 ? -9.116 -1.421 14.912 1.00 98.81 472 MET A CA 1
ATOM 3648 C C . MET A 1 472 ? -7.634 -1.602 14.584 1.00 98.81 472 MET A C 1
ATOM 3650 O O . MET A 1 472 ? -6.787 -1.482 15.472 1.00 98.81 472 MET A O 1
ATOM 3654 N N . ILE A 1 473 ? -7.340 -1.911 13.321 1.00 98.88 473 ILE A N 1
ATOM 3655 C CA . ILE A 1 473 ? -5.991 -2.169 12.799 1.00 98.88 473 ILE A CA 1
ATOM 3656 C C . ILE A 1 473 ? -5.563 -1.005 11.914 1.00 98.88 473 ILE A C 1
ATOM 3658 O O . ILE A 1 473 ? -6.322 -0.596 11.031 1.00 98.88 473 ILE A O 1
ATOM 3662 N N . LEU A 1 474 ? -4.355 -0.492 12.147 1.00 98.69 474 LEU A N 1
ATOM 3663 C CA . LEU A 1 474 ? -3.759 0.518 11.283 1.00 98.69 474 LEU A CA 1
ATOM 3664 C C . LEU A 1 474 ? -3.385 -0.125 9.951 1.00 98.69 474 LEU A C 1
ATOM 3666 O O . LEU A 1 474 ? -2.532 -1.010 9.918 1.00 98.69 474 LEU A O 1
ATOM 3670 N N . ALA A 1 475 ? -4.051 0.305 8.892 1.00 97.38 475 ALA A N 1
ATOM 3671 C CA . ALA A 1 475 ? -3.972 -0.330 7.587 1.00 97.38 475 ALA A CA 1
ATOM 3672 C C . ALA A 1 475 ? -3.225 0.562 6.583 1.00 97.38 475 ALA A C 1
ATOM 3674 O O . ALA A 1 475 ? -2.302 0.122 5.909 1.00 97.38 475 ALA A O 1
ATOM 3675 N N . ASP A 1 476 ? -3.498 1.867 6.588 1.00 95.56 476 ASP A N 1
ATOM 3676 C CA . ASP A 1 476 ? -2.904 2.762 5.596 1.00 95.56 476 ASP A CA 1
ATOM 3677 C C . ASP A 1 476 ? -2.409 4.087 6.175 1.00 95.56 476 ASP A C 1
ATOM 3679 O O . ASP A 1 476 ? -2.827 4.539 7.251 1.00 95.56 476 ASP A O 1
ATOM 3683 N N . ASN A 1 477 ? -1.536 4.731 5.404 1.00 90.88 477 ASN A N 1
ATOM 3684 C CA . ASN A 1 477 ? -1.233 6.133 5.567 1.00 90.88 477 ASN A CA 1
ATOM 3685 C C . ASN A 1 477 ? -2.384 6.953 4.989 1.00 90.88 477 ASN A C 1
ATOM 3687 O O . ASN A 1 477 ? -2.682 6.910 3.801 1.00 90.88 477 ASN A O 1
ATOM 3691 N N . GLY A 1 478 ? -3.015 7.755 5.831 1.00 89.19 478 GLY A N 1
ATOM 3692 C CA . GLY A 1 478 ? -4.171 8.545 5.437 1.00 89.19 478 GLY A CA 1
ATOM 3693 C C . GLY A 1 478 ? -4.496 9.595 6.479 1.00 89.19 478 GLY A C 1
ATOM 3694 O O . GLY A 1 478 ? -3.664 9.963 7.305 1.00 89.19 478 GLY A O 1
ATOM 3695 N N . SER A 1 479 ? -5.724 10.100 6.462 1.00 92.94 479 SER A N 1
ATOM 3696 C CA . SER A 1 479 ? -6.132 11.060 7.486 1.00 92.94 479 SER A CA 1
ATOM 3697 C C . SER A 1 479 ? -6.229 10.382 8.854 1.00 92.94 479 SER A C 1
ATOM 3699 O O . SER A 1 479 ? -6.759 9.280 8.985 1.00 92.94 479 SER A O 1
ATOM 3701 N N . ASP A 1 480 ? -5.723 11.046 9.891 1.00 95.12 480 ASP A N 1
ATOM 3702 C CA . ASP A 1 480 ? -5.714 10.492 11.246 1.00 95.12 480 ASP A CA 1
ATOM 3703 C C . ASP A 1 480 ? -7.129 10.172 11.743 1.00 95.12 480 ASP A C 1
ATOM 3705 O O . ASP A 1 480 ? -8.027 11.013 11.659 1.00 95.12 480 ASP A O 1
ATOM 3709 N N . TRP A 1 481 ? -7.302 8.977 12.318 1.00 97.38 481 TRP A N 1
ATOM 3710 C CA . TRP A 1 481 ? -8.550 8.475 12.917 1.00 97.38 481 TRP A CA 1
ATOM 3711 C C . TRP A 1 481 ? -9.705 8.207 11.944 1.00 97.38 481 TRP A C 1
ATOM 3713 O O . TRP A 1 481 ? -10.863 8.136 12.371 1.00 97.38 481 TRP A O 1
ATOM 3723 N N . TYR A 1 482 ? -9.417 8.049 10.654 1.00 97.75 482 TYR A N 1
ATOM 3724 C CA . TYR A 1 482 ? -10.432 7.676 9.673 1.00 97.75 482 TYR A CA 1
ATOM 3725 C C . TYR A 1 482 ? -10.663 6.172 9.740 1.00 97.75 482 TYR A C 1
ATOM 3727 O O . TYR A 1 482 ? -9.732 5.400 9.542 1.00 97.75 482 TYR A O 1
ATOM 3735 N N . ILE A 1 483 ? -11.894 5.767 10.046 1.00 98.38 483 ILE A N 1
ATOM 3736 C CA . ILE A 1 483 ? -12.359 4.380 9.945 1.00 98.38 483 ILE A CA 1
ATOM 3737 C C . ILE A 1 483 ? -13.226 4.241 8.703 1.00 98.38 483 ILE A C 1
ATOM 3739 O O . ILE A 1 483 ? -13.997 5.145 8.377 1.00 98.38 483 ILE A O 1
ATOM 3743 N N . THR A 1 484 ? -13.134 3.100 8.032 1.00 96.31 484 THR A N 1
ATOM 3744 C CA . THR A 1 484 ? -13.816 2.903 6.745 1.00 96.31 484 THR A CA 1
ATOM 3745 C C . THR A 1 484 ? -14.903 1.841 6.818 1.00 96.31 484 THR A C 1
ATOM 3747 O O . THR A 1 484 ? -14.891 0.933 7.653 1.00 96.31 484 THR A O 1
ATOM 3750 N N . GLY A 1 485 ? -15.879 1.989 5.932 1.00 97.38 485 GLY A N 1
ATOM 3751 C CA . GLY A 1 485 ? -17.012 1.090 5.798 1.00 97.38 485 GLY A CA 1
ATOM 3752 C C . GLY A 1 485 ? -17.357 0.863 4.338 1.00 97.38 485 GLY A C 1
ATOM 3753 O O . GLY A 1 485 ? -16.904 1.590 3.452 1.00 97.38 485 GLY A O 1
ATOM 3754 N N . ALA A 1 486 ? -18.163 -0.163 4.092 1.00 96.50 486 ALA A N 1
ATOM 3755 C CA . ALA A 1 486 ? -18.657 -0.451 2.760 1.00 96.50 486 ALA A CA 1
ATOM 3756 C C . ALA A 1 486 ? -19.666 0.617 2.313 1.00 96.50 486 ALA A C 1
ATOM 3758 O O . ALA A 1 486 ? -20.516 1.041 3.109 1.00 96.50 486 ALA A O 1
ATOM 3759 N N . SER A 1 487 ? -19.607 1.020 1.040 1.00 93.62 487 SER A N 1
ATOM 3760 C CA . SER A 1 487 ? -20.599 1.933 0.463 1.00 93.62 487 SER A CA 1
ATOM 3761 C C . SER A 1 487 ? -21.994 1.306 0.532 1.00 93.62 487 SER A C 1
ATOM 3763 O O . SER A 1 487 ? -22.220 0.222 -0.007 1.00 93.62 487 SER A O 1
ATOM 3765 N N . ASP A 1 488 ? -22.948 1.991 1.162 1.00 94.12 488 ASP A N 1
ATOM 3766 C CA . ASP A 1 488 ? -24.337 1.536 1.223 1.00 94.12 488 ASP A CA 1
ATOM 3767 C C . ASP A 1 488 ? -25.293 2.732 1.364 1.00 94.12 488 ASP A C 1
ATOM 3769 O O . ASP A 1 488 ? -25.172 3.496 2.321 1.00 94.12 488 ASP A O 1
ATOM 3773 N N . PRO A 1 489 ? -26.280 2.909 0.466 1.00 94.12 489 PRO A N 1
ATOM 3774 C CA . PRO A 1 489 ? -27.197 4.049 0.523 1.00 94.12 489 PRO A CA 1
ATOM 3775 C C . PRO A 1 489 ? -28.139 4.029 1.737 1.00 94.12 489 PRO A C 1
ATOM 3777 O O . PRO A 1 489 ? -28.914 4.965 1.927 1.00 94.12 489 PRO A O 1
ATOM 3780 N N . ARG A 1 490 ? -28.147 2.944 2.522 1.00 95.56 490 ARG A N 1
ATOM 3781 C CA . ARG A 1 490 ? -28.992 2.796 3.711 1.00 95.56 490 ARG A CA 1
ATOM 3782 C C . ARG A 1 490 ? -28.355 3.363 4.978 1.00 95.56 490 ARG A C 1
ATOM 3784 O O . ARG A 1 490 ? -29.054 3.444 5.986 1.00 95.56 490 ARG A O 1
ATOM 3791 N N . TRP A 1 491 ? -27.071 3.724 4.950 1.00 96.81 491 TRP A N 1
ATOM 3792 C CA . TRP A 1 491 ? -26.422 4.385 6.079 1.00 96.81 491 TRP A CA 1
ATOM 3793 C C . TRP A 1 491 ? -27.134 5.692 6.446 1.00 96.81 491 TRP A C 1
ATOM 3795 O O . TRP A 1 491 ? -27.555 6.457 5.577 1.00 96.81 491 TRP A O 1
ATOM 3805 N N . ASP A 1 492 ? -27.253 5.940 7.749 1.00 95.56 492 ASP A N 1
ATOM 3806 C CA . ASP A 1 492 ? -27.756 7.196 8.297 1.00 95.56 492 ASP A CA 1
ATOM 3807 C C . ASP A 1 492 ? -26.567 8.070 8.724 1.00 95.56 492 ASP A C 1
ATOM 3809 O O . ASP A 1 492 ? -25.895 7.791 9.720 1.00 95.56 492 ASP A O 1
ATOM 3813 N N . ASP A 1 493 ? -26.294 9.126 7.956 1.00 94.19 493 ASP A N 1
ATOM 3814 C CA . ASP A 1 493 ? -25.155 10.019 8.193 1.00 94.19 493 ASP A CA 1
ATOM 3815 C C . ASP A 1 493 ? -25.286 10.815 9.508 1.00 94.19 493 ASP A C 1
ATOM 3817 O O . ASP A 1 493 ? -24.267 11.176 10.108 1.00 94.19 493 ASP A O 1
ATOM 3821 N N . ASP A 1 494 ? -26.512 11.066 9.988 1.00 95.44 494 ASP A N 1
ATOM 3822 C CA . ASP A 1 494 ? -26.740 11.715 11.285 1.00 95.44 494 ASP A CA 1
ATOM 3823 C C . ASP A 1 494 ? -26.397 10.748 12.430 1.00 95.44 494 ASP A C 1
ATOM 3825 O O . ASP A 1 494 ? -25.779 11.153 13.423 1.00 95.44 494 ASP A O 1
ATOM 3829 N N . ASP A 1 495 ? -26.737 9.462 12.280 1.00 97.38 495 ASP A N 1
ATOM 3830 C CA . ASP A 1 495 ? -26.353 8.419 13.234 1.00 97.38 495 ASP A CA 1
ATOM 3831 C C . ASP A 1 495 ? -24.829 8.236 13.265 1.00 97.38 495 ASP A C 1
ATOM 3833 O O . ASP A 1 495 ? -24.217 8.388 14.329 1.00 97.38 495 ASP A O 1
ATOM 3837 N N . LEU A 1 496 ? -24.194 8.016 12.107 1.00 97.06 496 LEU A N 1
ATOM 3838 C CA . LEU A 1 496 ? -22.736 7.879 11.990 1.00 97.06 496 LEU A CA 1
ATOM 3839 C C . LEU A 1 496 ? -21.999 9.129 12.493 1.00 97.06 496 LEU A C 1
ATOM 3841 O O . LEU A 1 496 ? -20.925 9.029 13.092 1.00 97.06 496 LEU A O 1
ATOM 3845 N N . GLY A 1 497 ? -22.597 10.313 12.332 1.00 96.88 497 GLY A N 1
ATOM 3846 C CA . GLY A 1 497 ? -22.077 11.584 12.827 1.00 96.88 497 GLY A CA 1
ATOM 3847 C C . GLY A 1 497 ? -21.761 11.598 14.327 1.00 96.88 497 GLY A C 1
ATOM 3848 O O . GLY A 1 497 ? -20.850 12.322 14.741 1.00 96.88 497 GLY A O 1
ATOM 3849 N N . GLN A 1 498 ? -22.419 10.760 15.140 1.00 98.44 498 GLN A N 1
ATOM 3850 C CA . GLN A 1 498 ? -22.112 10.612 16.570 1.00 98.44 498 GLN A CA 1
ATOM 3851 C C . GLN A 1 498 ? -20.650 10.199 16.809 1.00 98.44 498 GLN A C 1
ATOM 3853 O O . GLN A 1 498 ? -20.023 10.689 17.753 1.00 98.44 498 GLN A O 1
ATOM 3858 N N . LEU A 1 499 ? -20.070 9.365 15.936 1.00 98.25 499 LEU A N 1
ATOM 3859 C CA . LEU A 1 499 ? -18.687 8.878 16.049 1.00 98.25 499 LEU A CA 1
ATOM 3860 C C . LEU A 1 499 ? -17.669 10.025 16.058 1.00 98.25 499 LEU A C 1
ATOM 3862 O O . LEU A 1 499 ? -16.648 9.937 16.734 1.00 98.25 499 LEU A O 1
ATOM 3866 N N . LYS A 1 500 ? -17.986 11.157 15.413 1.00 97.62 500 LYS A N 1
ATOM 3867 C CA . LYS A 1 500 ? -17.119 12.349 15.363 1.00 97.62 500 LYS A CA 1
ATOM 3868 C C . LYS A 1 500 ? -16.903 13.016 16.727 1.00 97.62 500 LYS A C 1
ATOM 3870 O O . LYS A 1 500 ? -16.037 13.884 16.839 1.00 97.62 500 LYS A O 1
ATOM 3875 N N . SER A 1 501 ? -17.673 12.625 17.746 1.00 97.38 501 SER A N 1
ATOM 3876 C CA . SER A 1 501 ? -17.528 13.083 19.133 1.00 97.38 501 SER A CA 1
ATOM 3877 C C . SER A 1 501 ? -16.636 12.190 20.005 1.00 97.38 501 SER A C 1
ATOM 3879 O O . SER A 1 501 ? -16.303 12.580 21.123 1.00 97.38 501 SER A O 1
ATOM 3881 N N . VAL A 1 502 ? -16.216 11.024 19.504 1.00 98.56 502 VAL A N 1
ATOM 3882 C CA . VAL A 1 502 ? -15.348 10.093 20.233 1.00 98.56 502 VAL A CA 1
ATOM 3883 C C . VAL A 1 502 ? -13.903 10.583 20.124 1.00 98.56 502 VAL A C 1
ATOM 3885 O O . VAL A 1 502 ? -13.370 10.632 19.013 1.00 98.56 502 VAL A O 1
ATOM 3888 N N . PRO A 1 503 ? -13.243 10.960 21.232 1.00 98.25 503 PRO A N 1
ATOM 3889 C CA . PRO A 1 503 ? -11.876 11.451 21.171 1.00 98.25 503 PRO A CA 1
ATOM 3890 C C . PRO A 1 503 ? -10.892 10.297 20.960 1.00 98.25 503 PRO A C 1
ATOM 3892 O O . PRO A 1 503 ? -11.049 9.229 21.548 1.00 98.25 503 PRO A O 1
ATOM 3895 N N . GLY A 1 504 ? -9.820 10.527 20.203 1.00 97.50 504 GLY A N 1
ATOM 3896 C CA . GLY A 1 504 ? -8.730 9.561 20.036 1.00 97.50 504 GLY A CA 1
ATOM 3897 C C . GLY A 1 504 ? -8.073 9.175 21.370 1.00 97.50 504 GLY A C 1
ATOM 3898 O O . GLY A 1 504 ? -7.646 8.042 21.567 1.00 97.50 504 GLY A O 1
ATOM 3899 N N . SER A 1 505 ? -8.107 10.071 22.364 1.00 97.81 505 SER A N 1
ATOM 3900 C CA . SER A 1 505 ? -7.653 9.793 23.735 1.00 97.81 505 SER A CA 1
ATOM 3901 C C . SER A 1 505 ? -8.508 8.759 24.487 1.00 97.81 505 SER A C 1
ATOM 3903 O O . SER A 1 505 ? -8.082 8.254 25.531 1.00 97.81 505 SER A O 1
ATOM 3905 N N . ALA A 1 506 ? -9.687 8.394 23.968 1.00 98.62 506 ALA A N 1
ATOM 3906 C CA . ALA A 1 506 ? -10.484 7.272 24.464 1.00 98.62 506 ALA A CA 1
ATOM 3907 C C . ALA A 1 506 ? -9.955 5.904 24.005 1.00 98.62 506 ALA A C 1
ATOM 3909 O O . ALA A 1 506 ? -10.444 4.884 24.487 1.00 98.62 506 ALA A O 1
ATOM 3910 N N . PHE A 1 507 ? -8.958 5.864 23.119 1.00 98.81 507 PHE A N 1
ATOM 3911 C CA . PHE A 1 507 ? -8.332 4.632 22.650 1.00 98.81 507 PHE A CA 1
ATOM 3912 C C . PHE A 1 507 ? -7.037 4.331 23.399 1.00 98.81 507 PHE A C 1
ATOM 3914 O O . PHE A 1 507 ? -6.430 5.200 24.030 1.00 98.81 507 PHE A O 1
ATOM 3921 N N . GLU A 1 508 ? -6.634 3.072 23.348 1.00 98.81 508 GLU A N 1
ATOM 3922 C CA . GLU A 1 508 ? -5.337 2.585 23.798 1.00 98.81 508 GLU A CA 1
ATOM 3923 C C . GLU A 1 508 ? -4.827 1.525 22.825 1.00 98.81 508 GLU A C 1
ATOM 3925 O O . GLU A 1 508 ? -5.611 0.817 22.187 1.00 98.81 508 GLU A O 1
ATOM 3930 N N . VAL A 1 509 ? -3.510 1.427 22.702 1.00 98.75 509 VAL A N 1
ATOM 3931 C CA . VAL A 1 509 ? -2.856 0.412 21.881 1.00 98.75 509 VAL A CA 1
ATOM 3932 C C . VAL A 1 509 ? -2.708 -0.855 22.707 1.00 98.75 509 VAL A C 1
ATOM 3934 O O . VAL A 1 509 ? -2.260 -0.799 23.853 1.00 98.75 509 VAL A O 1
ATOM 3937 N N . VAL A 1 510 ? -3.041 -2.004 22.129 1.00 98.44 510 VAL A N 1
ATOM 3938 C CA . VAL A 1 510 ? -2.815 -3.310 22.758 1.00 98.44 510 VAL A CA 1
ATOM 3939 C C . VAL A 1 510 ? -1.609 -4.006 22.143 1.00 98.44 510 VAL A C 1
ATOM 3941 O O . VAL A 1 510 ? -1.325 -3.866 20.955 1.00 98.44 510 VAL A O 1
ATOM 3944 N N . TYR A 1 511 ? -0.890 -4.774 22.954 1.00 96.56 511 TYR A N 1
ATOM 3945 C CA . TYR A 1 511 ? 0.217 -5.586 22.464 1.00 96.56 511 TYR A CA 1
ATOM 3946 C C . TYR A 1 511 ? -0.318 -6.813 21.718 1.00 96.56 511 TYR A C 1
ATOM 3948 O O . TYR A 1 511 ? -1.079 -7.598 22.286 1.00 96.56 511 TYR A O 1
ATOM 3956 N N . THR A 1 512 ? 0.077 -6.963 20.453 1.00 93.12 512 THR A N 1
ATOM 3957 C CA . THR A 1 512 ? -0.405 -8.017 19.538 1.00 93.12 512 THR A CA 1
ATOM 3958 C C . THR A 1 512 ? 0.709 -8.831 18.888 1.00 93.12 512 THR A C 1
ATOM 3960 O O . THR A 1 512 ? 0.427 -9.893 18.344 1.00 93.12 512 THR A O 1
ATOM 3963 N N . GLY A 1 513 ? 1.965 -8.404 18.998 1.00 91.69 513 GLY A N 1
ATOM 3964 C CA . GLY A 1 513 ? 3.092 -9.111 18.405 1.00 91.69 513 GLY A CA 1
ATOM 3965 C C . GLY A 1 513 ? 4.387 -8.319 18.498 1.00 91.69 513 GLY A C 1
ATOM 3966 O O . GLY A 1 513 ? 4.428 -7.225 19.067 1.00 91.69 513 GLY A O 1
ATOM 3967 N N . GLU A 1 514 ? 5.448 -8.907 17.957 1.00 91.19 514 GLU A N 1
ATOM 3968 C CA . GLU A 1 514 ? 6.730 -8.232 17.789 1.00 91.19 514 GLU A CA 1
ATOM 3969 C C . GLU A 1 514 ? 6.686 -7.255 16.610 1.00 91.19 514 GLU A C 1
ATOM 3971 O O . GLU A 1 514 ? 5.815 -7.321 15.743 1.00 91.19 514 GLU A O 1
ATOM 3976 N N . LEU A 1 515 ? 7.625 -6.315 16.622 1.00 90.88 515 LEU A N 1
ATOM 3977 C CA . LEU A 1 515 ? 7.799 -5.337 15.564 1.00 90.88 515 LEU A CA 1
ATOM 3978 C C . LEU A 1 515 ? 8.753 -5.895 14.502 1.00 90.88 515 LEU A C 1
ATOM 3980 O O . LEU A 1 515 ? 9.856 -6.323 14.839 1.00 90.88 515 LEU A O 1
ATOM 3984 N N . HIS A 1 516 ? 8.348 -5.828 13.239 1.00 87.19 516 HIS A N 1
ATOM 3985 C CA . H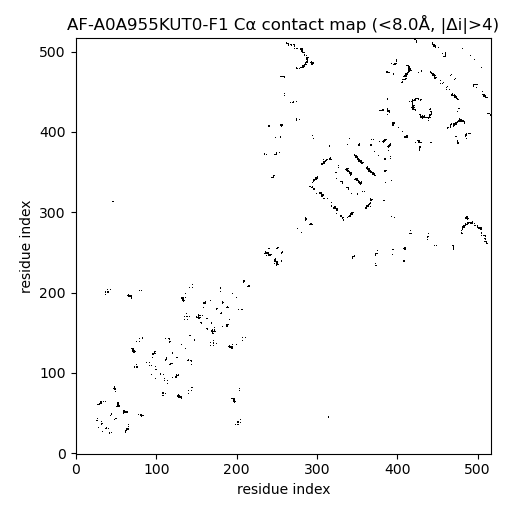IS A 1 516 ? 9.139 -6.211 12.072 1.00 87.19 516 HIS A CA 1
ATOM 3986 C C . HIS A 1 516 ? 9.629 -4.933 11.380 1.00 87.19 516 HIS A C 1
ATOM 3988 O O . HIS A 1 516 ? 8.823 -4.031 11.151 1.00 87.19 516 HIS A O 1
ATOM 3994 N N . THR A 1 517 ? 10.929 -4.823 11.092 1.00 79.12 517 THR A N 1
ATOM 3995 C CA . THR A 1 517 ? 11.592 -3.595 10.592 1.00 79.12 517 THR A CA 1
ATOM 3996 C C . THR A 1 517 ? 12.402 -3.838 9.338 1.00 79.12 517 THR A C 1
ATOM 3998 O O . THR A 1 517 ? 13.091 -4.884 9.337 1.00 79.12 517 THR A O 1
#